Protein AF-J9BEU8-F1 (afdb_monomer)

Mean predicted aligned error: 9.54 Å

pLDDT: mean 83.38, std 17.57, range [28.39, 98.38]

Solvent-accessible surface area (backbone atoms only — not comparable to full-atom values): 22830 Å² total; per-residue (Å²): 110,66,74,56,49,54,56,53,54,53,50,49,50,52,54,50,50,54,50,48,52,52,52,48,52,53,50,49,54,62,52,50,75,42,51,80,80,89,77,76,90,76,90,80,92,76,94,74,84,91,86,82,82,80,75,75,64,52,31,51,30,57,54,41,39,69,32,67,66,60,33,50,56,57,57,68,34,67,64,45,50,53,50,53,50,61,70,68,56,79,68,90,63,95,83,61,92,60,96,76,59,93,83,71,78,49,74,66,55,54,50,54,49,30,48,54,51,35,51,57,50,42,73,68,54,67,76,53,78,77,77,53,76,79,38,50,86,80,55,64,67,56,55,45,49,35,43,48,48,21,52,51,35,47,50,49,42,53,51,52,52,54,53,61,68,70,48,56,68,71,54,54,55,47,36,60,67,40,71,42,80,46,79,45,67,49,100,85,70,51,74,47,76,45,80,40,35,46,47,60,50,50,52,50,55,42,48,54,42,43,54,50,20,52,36,34,51,43,21,55,37,40,39,58,52,49,49,46,50,57,33,53,56,64,68,33,55,87,67,82,84,69,66,98,85,68,76,59,64,43,60,54,49,40,49,52,50,54,50,52,51,48,58,51,45,62,75,62,46,58,70,68,54,50,47,60,51,56,54,45,50,42,44,34,49,19,51,48,57,55,62,34,38,63,71,30,69,64,61,53,73,69,50,46,53,49,51,43,50,51,41,50,54,52,33,55,49,50,23,66,73,73,73,48,85,42,61,44,26,51,54,38,35,52,58,56,58,53,60,80,43,54,65,68,55,46,54,51,48,37,67,75,73,48,82,90,66,54,74,67,56,49,50,29,50,46,53,32,38,34,51,42,33,91,64,58,50,75,43,86,65,48,65,60,52,52,53,54,49,49,53,53,47,58,56,56,75,74,107

Secondary structure (DSSP, 8-state):
-HHHHHHHHHHHHHHHHHHHHHHHHHHHHHHHTTS----------------S-------HHHHHHH-HHHHHHHHTSHHHHHHHHHHHS-S--TT---S--TT---HHHHHHHHHHHHHHHHHHHTTSS---GGGS---HHHHHHHHHHHHHHHHHHHHHHHHHHTS-HHHHHHHHH-EEEEEEE-TTS-EEEEEEEHHHHHHHHHHHHHHHHHHHHHHHHHHHHHHHHHHHGGGGS--PPPPTTPPPHHHHHHHHHHHHHHHHHHHHS-HHHHHHHHTTHHHHHHHHHHHHGGG-----HHHHHHHHHHHHHHHHHHHHHHSS--HHHHHHHHHHHHTTS-HHHHHHHHHHH---S-HHHHHHHHHHHHHH-TTGGGSTTHHHHHHHHHHHHHHHHT-

Sequence (399 aa):
MDKYTERLSALWLLVIDEFSNSANNVYEKVVTFWKPTSEGKDSVVSNMSYEDGFKEKRKISAAWAVDEDISRLLKSLPNWFMVSCYEAASTPSVNTPSAFSPSGESESDVCYRNERESEILIGNLGTAKQLVRDELITDIEVIRSLACIHESLKWFCRRMRSLIEKLQESSRKAMRKCVVQLQRVDENGIVHQSEEHIAAALDSRLADLDAKADTCLLIIHLELRVHCFFHLLPLARVRPSLPHDELDNEVIDFGRDMAHFHQVLNTNLPPHKMKYLFDGLGHLSASIFIHSSQHMQKLNENGKKRVCRNIFAVQQRLSQLTGHRESELERARIFFELLNHDPDQLLALILERGAIFSHLEYTYLLSLALRSHPILSAQPGALEQRISQLKTILAQLKK

Foldseek 3Di:
DLVVLLVVLVVVLVVLVVVLVVLVVLVVVLQCVLFPPPDDDDDDDDDDDDDDDDPRLGAPLLVQLPPPVSVVQLCPFPLVVLLVVVLVPDDPPVPDPDVDPVPPQDPVSLLVRLVSNLCSCCVPQVPDDADDPSNAPQDVVSLLSLLQSLVVLSVVLVVVVVVLVPDDPVSVVSQQVRWDWDFDQDPVRDTDTDIDRSVVSSVVSSVVSNSSSSSSLSSLLVNLLVLLCNLQLCLLEDDDDDPLDDADVSLVVNLVSVVSSLVSNVVRDDPSSLCSRLRSSLVSNLVSLLSSLLVRQAADPSNLSRSLNSLVSNQVSSCVSNVHGSVSSVVSNVLSVLLVDALVVSLVCCLVVHDPDDLVSVLSSSSRSQSHDPPSVPDPCSSVVSSVSSVVSNVVRVD

Organism: Wuchereria bancrofti (NCBI:txid6293)

Radius of gyration: 26.75 Å; Cα contacts (8 Å, |Δi|>4): 380; chains: 1; bounding box: 60×67×78 Å

Nearest PDB structures (foldseek):
  8ay2-assembly1_A  TM=8.375E-01  e=2.355E-18  Rattus norvegicus
  8ay2-assembly2_B  TM=9.183E-01  e=3.879E-17  Rattus norvegicus
  5yfp-assembly1_E  TM=4.907E-01  e=4.954E-02  Saccharomyces cerevisiae S288C
  3wyg-assembly1_C  TM=1.216E-01  e=8.894E-01  Saccharomyces cerevisiae S288C

Structure (mmCIF, N/CA/C/O backbone):
data_AF-J9BEU8-F1
#
_entry.id   AF-J9BEU8-F1
#
loop_
_atom_site.group_PDB
_atom_site.id
_atom_site.type_symbol
_atom_site.label_atom_id
_atom_site.label_alt_id
_atom_site.label_comp_id
_atom_site.label_asym_id
_atom_site.label_entity_id
_atom_site.label_seq_id
_atom_site.pdbx_PDB_ins_code
_atom_site.Cartn_x
_atom_site.Cartn_y
_atom_site.Cartn_z
_atom_site.occupancy
_atom_site.B_iso_or_equiv
_atom_site.auth_seq_id
_atom_site.auth_comp_id
_atom_site.auth_asym_id
_atom_site.auth_atom_id
_atom_site.pdbx_PDB_model_num
ATOM 1 N N . MET A 1 1 ? -25.250 4.260 48.234 1.00 50.03 1 MET A N 1
ATOM 2 C CA . MET A 1 1 ? -24.883 4.550 46.832 1.00 50.03 1 MET A CA 1
ATOM 3 C C . MET A 1 1 ? -24.032 3.440 46.232 1.00 50.03 1 MET A C 1
ATOM 5 O O . MET A 1 1 ? -24.343 3.027 45.128 1.00 50.03 1 MET A O 1
ATOM 9 N N . ASP A 1 2 ? -23.068 2.879 46.964 1.00 57.06 2 ASP A N 1
ATOM 10 C CA . ASP A 1 2 ? -22.127 1.870 46.437 1.00 57.06 2 ASP A CA 1
ATOM 11 C C . ASP A 1 2 ? -22.784 0.633 45.796 1.00 57.06 2 ASP A C 1
ATOM 13 O O . ASP A 1 2 ? -22.464 0.314 44.658 1.00 57.06 2 ASP A O 1
ATOM 17 N N . LYS A 1 3 ? -23.810 0.029 46.418 1.00 60.28 3 LYS A N 1
ATOM 18 C CA . LYS A 1 3 ? -24.558 -1.105 45.820 1.00 60.28 3 LYS A CA 1
ATOM 19 C C . LYS A 1 3 ? -25.269 -0.776 44.496 1.00 60.28 3 LYS A C 1
ATOM 21 O O . LYS A 1 3 ? -25.484 -1.663 43.674 1.00 60.28 3 LYS A O 1
ATOM 26 N N . TYR A 1 4 ? -25.676 0.481 44.295 1.00 64.19 4 TYR A N 1
ATOM 27 C CA . TYR A 1 4 ? -26.275 0.923 43.028 1.00 64.19 4 TYR A CA 1
ATOM 28 C C . TYR A 1 4 ? -25.199 1.133 41.967 1.00 64.19 4 TYR A C 1
ATOM 30 O O . TYR A 1 4 ? -25.407 0.748 40.822 1.00 64.19 4 TYR A O 1
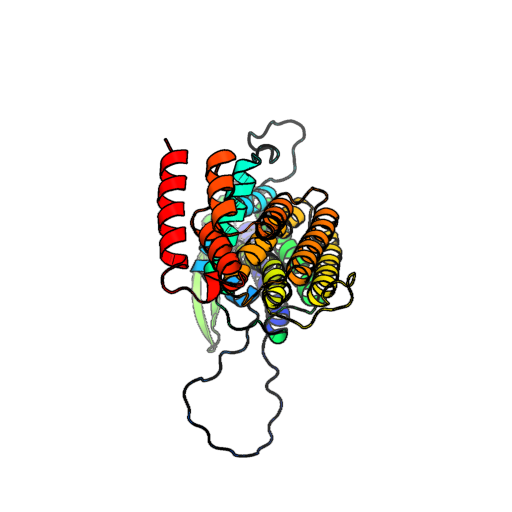ATOM 38 N N . THR A 1 5 ? -24.045 1.677 42.358 1.00 64.38 5 THR A N 1
ATOM 39 C CA . THR A 1 5 ? -22.873 1.807 41.488 1.00 64.38 5 THR A CA 1
ATOM 40 C C . THR A 1 5 ? -22.400 0.440 40.996 1.00 64.38 5 THR A C 1
ATOM 42 O O . THR A 1 5 ? -22.193 0.288 39.801 1.00 64.38 5 THR A O 1
ATOM 45 N N . GLU A 1 6 ? -22.312 -0.564 41.875 1.00 64.62 6 GLU A N 1
ATOM 46 C CA . GLU A 1 6 ? -21.905 -1.937 41.529 1.00 64.62 6 GLU A CA 1
ATOM 47 C C . GLU A 1 6 ? -22.862 -2.587 40.518 1.00 64.62 6 GLU A C 1
ATOM 49 O O . GLU A 1 6 ? -22.432 -3.061 39.464 1.00 64.62 6 GLU A O 1
ATOM 54 N N . ARG A 1 7 ? -24.178 -2.535 40.780 1.00 68.81 7 ARG A N 1
ATOM 55 C CA . ARG A 1 7 ? -25.198 -3.039 39.843 1.00 68.81 7 ARG A CA 1
ATOM 56 C C . ARG A 1 7 ? -25.174 -2.303 38.508 1.00 68.81 7 ARG A C 1
ATOM 58 O O . ARG A 1 7 ? -25.251 -2.943 37.465 1.00 68.81 7 ARG A O 1
ATOM 65 N N . LEU A 1 8 ? -25.062 -0.976 38.528 1.00 71.19 8 LEU A N 1
ATOM 66 C CA . LEU A 1 8 ? -25.027 -0.173 37.308 1.00 71.19 8 LEU A CA 1
ATOM 67 C C . LEU A 1 8 ? -23.762 -0.460 36.489 1.00 71.19 8 LEU A C 1
ATOM 69 O O . LEU A 1 8 ? -23.839 -0.565 35.270 1.00 71.19 8 LEU A O 1
ATOM 73 N N . SER A 1 9 ? -22.619 -0.650 37.149 1.00 69.31 9 SER A N 1
ATOM 74 C CA . SER A 1 9 ? -21.362 -0.984 36.480 1.00 69.31 9 SER A CA 1
ATOM 75 C C . SER A 1 9 ? -21.359 -2.386 35.864 1.00 69.31 9 SER A C 1
ATOM 77 O O . SER A 1 9 ? -20.776 -2.581 34.802 1.00 69.31 9 SER A O 1
ATOM 79 N N . ALA A 1 10 ? -22.076 -3.343 36.462 1.00 71.56 10 ALA A N 1
ATOM 80 C CA . ALA A 1 10 ? -22.266 -4.670 35.877 1.00 71.56 10 ALA A CA 1
ATOM 81 C C . ALA A 1 10 ? -23.154 -4.625 34.617 1.00 71.56 10 ALA A C 1
ATOM 83 O O . ALA A 1 10 ? -22.893 -5.337 33.651 1.00 71.56 10 ALA A O 1
ATOM 84 N N . LEU A 1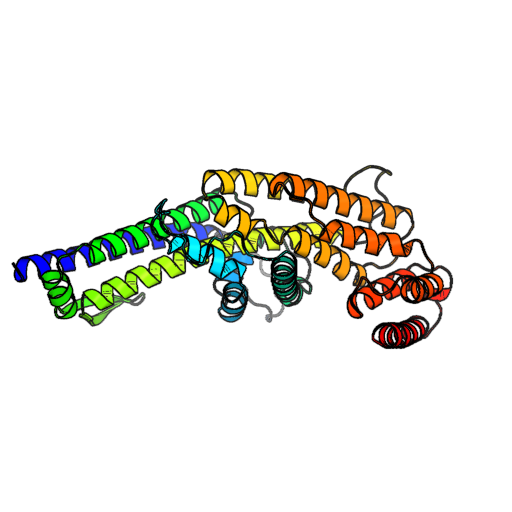 11 ? -24.156 -3.735 34.576 1.00 78.94 11 LEU A N 1
ATOM 85 C CA . LEU A 1 11 ? -24.963 -3.507 33.369 1.00 78.94 11 LEU A CA 1
ATOM 86 C C . LEU A 1 11 ? -24.129 -2.942 32.208 1.00 78.94 11 LEU A C 1
ATOM 88 O O . LEU A 1 11 ? -24.440 -3.214 31.053 1.00 78.94 11 LEU A O 1
ATOM 92 N N . TRP A 1 12 ? -23.067 -2.177 32.483 1.00 79.69 12 TRP A N 1
ATOM 93 C CA . TRP A 1 12 ? -22.196 -1.644 31.428 1.00 79.69 12 TRP A CA 1
ATOM 94 C C . TRP A 1 12 ? -21.398 -2.746 30.738 1.00 79.69 12 TRP A C 1
ATOM 96 O O . TRP A 1 12 ? -21.230 -2.685 29.524 1.00 79.69 12 TRP A O 1
ATOM 106 N N . LEU A 1 13 ? -20.963 -3.765 31.485 1.00 80.50 13 LEU A N 1
ATOM 107 C CA . LEU A 1 13 ? -20.325 -4.944 30.899 1.00 80.50 13 LEU A CA 1
ATOM 108 C C . LEU A 1 13 ? -21.284 -5.681 29.965 1.00 80.50 13 LEU A C 1
ATOM 110 O O . LEU A 1 13 ? -20.904 -5.960 28.837 1.00 80.50 13 LEU A O 1
ATOM 114 N N . LEU A 1 14 ? -22.542 -5.882 30.374 1.00 82.56 14 LEU A N 1
ATOM 115 C CA . LEU A 1 14 ? -23.555 -6.495 29.508 1.00 82.56 14 LEU A CA 1
ATOM 116 C C . LEU A 1 14 ? -23.770 -5.698 28.218 1.00 82.56 14 LEU A C 1
ATOM 118 O O . LEU A 1 14 ? -23.825 -6.280 27.143 1.00 82.56 14 LEU A O 1
ATOM 122 N N . VAL A 1 15 ? -23.852 -4.366 28.303 1.00 85.44 15 VAL A N 1
ATOM 123 C CA . VAL A 1 15 ? -24.005 -3.514 27.111 1.00 85.44 15 VAL A CA 1
ATOM 124 C C . VAL A 1 15 ? -22.797 -3.630 26.179 1.00 85.44 15 VAL A C 1
ATOM 126 O O . VAL A 1 15 ? -22.978 -3.706 24.965 1.00 85.44 15 VAL A O 1
ATOM 129 N N . ILE A 1 16 ? -21.574 -3.640 26.719 1.00 86.25 16 ILE A N 1
ATOM 130 C CA . ILE A 1 16 ? -20.359 -3.784 25.906 1.00 86.25 16 ILE A CA 1
ATOM 131 C C . ILE A 1 16 ? -20.271 -5.181 25.296 1.00 86.25 16 ILE A C 1
ATOM 133 O O . ILE A 1 16 ? -19.918 -5.288 24.127 1.00 86.25 16 ILE A O 1
ATOM 137 N N . ASP A 1 17 ? -20.603 -6.230 26.044 1.00 85.62 17 ASP A N 1
ATOM 138 C CA . ASP A 1 17 ? -20.567 -7.605 25.547 1.00 85.62 17 ASP A CA 1
ATOM 139 C C . ASP A 1 17 ? -21.627 -7.820 24.453 1.00 85.62 17 ASP A C 1
ATOM 141 O O . ASP A 1 17 ? -21.305 -8.356 23.396 1.00 85.62 17 ASP A O 1
ATOM 145 N N . GLU A 1 18 ? -22.854 -7.318 24.628 1.00 87.12 18 GLU A N 1
ATOM 146 C CA . GLU A 1 18 ? -23.899 -7.339 23.591 1.00 87.12 18 GLU A CA 1
ATOM 147 C C . GLU A 1 18 ? -23.477 -6.563 22.335 1.00 87.12 18 GLU A C 1
ATOM 149 O O . GLU A 1 18 ? -23.597 -7.056 21.210 1.00 87.12 18 GLU A O 1
ATOM 154 N N . PHE A 1 19 ? -22.924 -5.358 22.510 1.00 89.25 19 PHE A N 1
ATOM 155 C CA . PHE A 1 19 ? -22.408 -4.572 21.392 1.00 89.25 19 PHE A CA 1
ATOM 156 C C . PHE A 1 19 ? -21.245 -5.284 20.690 1.00 89.25 19 PHE A C 1
ATOM 158 O O . PHE A 1 19 ? -21.218 -5.343 19.463 1.00 89.25 19 PHE A O 1
ATOM 165 N N . SER A 1 20 ? -20.318 -5.865 21.452 1.00 86.75 20 SER A N 1
ATOM 166 C CA . SER A 1 20 ? -19.178 -6.624 20.937 1.00 86.75 20 SER A CA 1
ATOM 167 C C . SER A 1 20 ? -19.632 -7.851 20.157 1.00 86.75 20 SER A C 1
ATOM 169 O O . SER A 1 20 ? -19.170 -8.070 19.041 1.00 86.75 20 SER A O 1
ATOM 171 N N . ASN A 1 21 ? -20.599 -8.609 20.675 1.00 86.88 21 ASN A N 1
ATOM 172 C CA . ASN A 1 21 ? -21.174 -9.765 19.991 1.00 86.88 21 ASN A CA 1
ATOM 173 C C . ASN A 1 21 ? -21.856 -9.364 18.680 1.00 86.88 21 ASN A C 1
ATOM 175 O O . ASN A 1 21 ? -21.641 -10.005 17.651 1.00 86.88 21 ASN A O 1
ATOM 179 N N . SER A 1 22 ? -22.629 -8.275 18.691 1.00 87.75 22 SER A N 1
ATOM 180 C CA . SER A 1 22 ? -23.259 -7.733 17.486 1.00 87.75 22 SER A CA 1
ATOM 181 C C . SER A 1 22 ? -22.217 -7.278 16.457 1.00 87.75 22 SER A C 1
ATOM 183 O O . SER A 1 22 ? -22.270 -7.686 15.296 1.00 87.75 22 SER A O 1
ATOM 185 N N . ALA A 1 23 ? -21.213 -6.509 16.885 1.00 86.19 23 ALA A N 1
ATOM 186 C CA . ALA A 1 23 ? -20.137 -6.037 16.022 1.00 86.19 23 ALA A CA 1
ATOM 187 C C . ALA A 1 23 ? -19.307 -7.192 15.446 1.00 86.19 23 ALA A C 1
ATOM 189 O O . ALA A 1 23 ? -19.007 -7.186 14.255 1.00 86.19 23 ALA A O 1
ATOM 190 N N . ASN A 1 24 ? -18.994 -8.207 16.255 1.00 85.94 24 ASN A N 1
ATOM 191 C CA . ASN A 1 24 ? -18.307 -9.416 15.806 1.00 85.94 24 ASN A CA 1
ATOM 192 C C . ASN A 1 24 ? -19.156 -10.195 14.802 1.00 85.94 24 ASN A C 1
ATOM 194 O O . ASN A 1 24 ? -18.626 -10.634 13.795 1.00 85.94 24 ASN A O 1
ATOM 198 N N . ASN A 1 25 ? -20.468 -10.321 15.008 1.00 85.06 25 ASN A N 1
ATOM 199 C CA . ASN A 1 25 ? -21.351 -10.985 14.048 1.00 85.06 25 ASN A CA 1
ATOM 200 C C . ASN A 1 25 ? -21.362 -10.259 12.693 1.00 85.06 25 ASN A C 1
ATOM 202 O O . ASN A 1 25 ? -21.289 -10.897 11.645 1.00 85.06 25 ASN A O 1
ATOM 206 N N . VAL A 1 26 ? -21.417 -8.923 12.704 1.00 84.69 26 VAL A N 1
ATOM 207 C CA . VAL A 1 26 ? -21.337 -8.119 11.476 1.00 84.69 26 VAL A CA 1
ATOM 208 C C . VAL A 1 26 ? -19.958 -8.250 10.830 1.00 84.69 26 VAL A C 1
ATOM 210 O O . VAL A 1 26 ? -19.883 -8.487 9.629 1.00 84.69 26 VAL A O 1
ATOM 213 N N . TYR A 1 27 ? -18.877 -8.157 11.607 1.00 85.31 27 TYR A N 1
ATOM 214 C CA . TYR A 1 27 ? -17.511 -8.343 11.118 1.00 85.31 27 TYR A CA 1
ATOM 215 C C . TYR A 1 27 ? -17.326 -9.729 10.489 1.00 85.31 27 TYR A C 1
ATOM 217 O O . TYR A 1 27 ? -16.906 -9.826 9.344 1.00 85.31 27 TYR A O 1
ATOM 225 N N . GLU A 1 28 ? -17.740 -10.795 11.172 1.00 84.56 28 GLU A N 1
ATOM 226 C CA . GLU A 1 28 ? -17.694 -12.160 10.647 1.00 84.56 28 GLU A CA 1
ATOM 227 C C . GLU A 1 28 ? -18.570 -12.321 9.406 1.00 84.56 28 GLU A C 1
ATOM 229 O O . GLU A 1 28 ? -18.172 -13.011 8.480 1.00 84.56 28 GLU A O 1
ATOM 234 N N . LYS A 1 29 ? -19.726 -11.659 9.298 1.00 81.81 29 LYS A N 1
ATOM 235 C CA . LYS A 1 29 ? -20.504 -11.647 8.045 1.00 81.81 29 LYS A CA 1
ATOM 236 C C . LYS A 1 29 ? -19.724 -11.009 6.900 1.00 81.81 29 LYS A C 1
ATOM 238 O O . LYS A 1 29 ? -19.656 -11.580 5.820 1.00 81.81 29 LYS A O 1
ATOM 243 N N . VAL A 1 30 ? -19.094 -9.864 7.149 1.00 79.81 30 VAL A N 1
ATOM 244 C CA . VAL A 1 30 ? -18.255 -9.160 6.167 1.00 79.81 30 VAL A CA 1
ATOM 245 C C . VAL A 1 30 ? -17.051 -10.018 5.752 1.00 79.81 30 VAL A C 1
ATOM 247 O O . VAL A 1 30 ? -16.713 -10.066 4.573 1.00 79.81 30 VAL A O 1
ATOM 250 N N . VAL A 1 31 ? -16.453 -10.748 6.695 1.00 75.06 31 VAL A N 1
ATOM 251 C CA . VAL A 1 31 ? -15.299 -11.634 6.472 1.00 75.06 31 VAL A CA 1
ATOM 252 C C . VAL A 1 31 ? -15.707 -12.981 5.861 1.00 75.06 31 VAL A C 1
ATOM 254 O O . VAL A 1 31 ? -14.960 -13.558 5.081 1.00 75.06 31 VAL A O 1
ATOM 257 N N . THR A 1 32 ? -16.891 -13.513 6.160 1.00 67.75 32 THR A N 1
ATOM 258 C CA . THR A 1 32 ? -17.382 -14.791 5.607 1.00 67.75 32 THR A CA 1
ATOM 259 C C . THR A 1 32 ? -17.749 -14.682 4.134 1.00 67.75 32 THR A C 1
ATOM 261 O O . THR A 1 32 ? -17.625 -15.685 3.435 1.00 67.75 32 THR A O 1
ATOM 264 N N . PHE A 1 33 ? -18.042 -13.481 3.613 1.00 60.78 33 PHE A N 1
ATOM 265 C CA . PHE A 1 33 ? -18.027 -13.220 2.163 1.00 60.78 33 PHE A CA 1
ATOM 266 C C . PHE A 1 33 ? -16.679 -13.562 1.503 1.00 60.78 33 PHE A C 1
ATOM 268 O O . PHE A 1 33 ? -16.599 -13.691 0.283 1.00 60.78 33 PHE A O 1
ATOM 275 N N . TRP A 1 34 ? -15.605 -13.704 2.284 1.00 64.62 34 TRP A N 1
ATOM 276 C CA . TRP A 1 34 ? -14.276 -14.078 1.806 1.00 64.62 34 TRP A CA 1
ATOM 277 C C . TRP A 1 34 ? -13.991 -15.577 1.910 1.00 64.62 34 TRP A C 1
ATOM 279 O O . TRP A 1 34 ? -12.950 -16.023 1.428 1.00 64.62 34 TRP A O 1
ATOM 289 N N . LYS A 1 35 ? -14.890 -16.365 2.514 1.00 55.38 35 LYS A N 1
ATOM 290 C CA . LYS A 1 35 ? -14.808 -17.827 2.474 1.00 55.38 35 LYS A CA 1
ATOM 291 C C . LYS A 1 35 ? -15.432 -18.320 1.165 1.00 55.38 35 LYS A C 1
ATOM 293 O O . LYS A 1 35 ? -16.523 -17.872 0.813 1.00 55.38 35 LYS A O 1
ATOM 298 N N . PRO A 1 36 ? -14.785 -19.242 0.431 1.00 48.28 36 PRO A N 1
ATOM 299 C CA . PRO A 1 36 ? -15.414 -19.850 -0.732 1.00 48.28 36 PRO A CA 1
ATOM 300 C C . PRO A 1 36 ? -16.704 -20.551 -0.300 1.00 48.28 36 PRO A C 1
ATOM 302 O O . PRO A 1 36 ? -16.699 -21.313 0.668 1.00 48.28 36 PRO A O 1
ATOM 305 N N . THR A 1 37 ? -17.800 -20.324 -1.021 1.00 39.62 37 THR A N 1
ATOM 306 C CA . THR A 1 37 ? -19.038 -21.089 -0.860 1.00 39.62 37 THR A CA 1
ATOM 307 C C . THR A 1 37 ? -18.740 -22.533 -1.260 1.00 39.62 37 THR A C 1
ATOM 309 O O . THR A 1 37 ? -18.684 -22.860 -2.443 1.00 39.62 37 THR A O 1
ATOM 312 N N . SER A 1 38 ? -18.479 -23.417 -0.297 1.00 43.16 38 SER A N 1
ATOM 313 C CA . SER A 1 38 ? -18.402 -24.852 -0.574 1.00 43.16 38 SER A CA 1
ATOM 314 C C . SER A 1 38 ? -19.820 -25.415 -0.691 1.00 43.16 38 SER A C 1
ATOM 316 O O . SER A 1 38 ? -20.276 -26.158 0.174 1.00 43.16 38 SER A O 1
ATOM 318 N N . GLU A 1 39 ? -20.533 -25.055 -1.753 1.00 41.22 39 GLU A N 1
ATOM 319 C CA . GLU A 1 39 ? -21.760 -25.741 -2.150 1.00 41.22 39 GLU A CA 1
ATOM 320 C C . GLU A 1 39 ? -21.646 -26.169 -3.609 1.00 41.22 39 GLU A C 1
ATOM 322 O O . GLU A 1 39 ? -21.678 -25.367 -4.537 1.00 41.22 39 GLU A O 1
ATOM 327 N N . GLY A 1 40 ? -21.444 -27.474 -3.779 1.00 33.66 40 GLY A N 1
ATOM 328 C CA . GLY A 1 40 ? -21.285 -28.131 -5.067 1.00 33.66 40 GLY A CA 1
ATOM 329 C C . GLY A 1 40 ? -20.719 -29.537 -4.905 1.00 33.66 40 GLY A C 1
ATOM 330 O O . GLY A 1 40 ? -19.659 -29.847 -5.439 1.00 33.66 40 GLY A O 1
ATOM 331 N N . LYS A 1 41 ? -21.401 -30.395 -4.135 1.00 39.88 41 LYS A N 1
ATOM 332 C CA . LYS A 1 41 ? -21.287 -31.841 -4.357 1.00 39.88 41 LYS A CA 1
ATOM 333 C C . LYS A 1 41 ? -21.902 -32.113 -5.729 1.00 39.88 41 LYS A C 1
ATOM 335 O O . LYS A 1 41 ? -23.099 -31.924 -5.878 1.00 39.88 41 LYS A O 1
ATOM 340 N N . ASP A 1 42 ? -21.084 -32.498 -6.702 1.00 34.25 42 ASP A N 1
ATOM 341 C CA . ASP A 1 42 ? -21.273 -33.773 -7.391 1.00 34.25 42 ASP A CA 1
ATOM 342 C C . ASP A 1 42 ? -20.019 -34.185 -8.175 1.00 34.25 42 ASP A C 1
ATOM 344 O O . ASP A 1 42 ? -19.266 -33.392 -8.733 1.00 34.25 42 ASP A O 1
ATOM 348 N N . SER A 1 43 ? -19.791 -35.488 -8.107 1.00 36.06 43 SER A N 1
ATOM 349 C CA . SER A 1 43 ? -18.673 -36.305 -8.562 1.00 36.06 43 SER A CA 1
ATOM 350 C C . SER A 1 43 ? -18.262 -36.147 -10.029 1.00 36.06 43 SER A C 1
ATOM 352 O O . SER A 1 43 ? -19.115 -36.318 -10.890 1.00 36.06 43 SER A O 1
ATOM 354 N N . VAL A 1 44 ? -16.950 -36.081 -10.305 1.00 31.06 44 VAL A N 1
ATOM 355 C CA . VAL A 1 44 ? -16.250 -37.038 -11.194 1.00 31.06 44 VAL A CA 1
ATOM 356 C C . VAL A 1 44 ? -14.803 -37.207 -10.711 1.00 31.06 44 VAL A C 1
ATOM 358 O O . VAL A 1 44 ? -14.088 -36.249 -10.435 1.00 31.06 44 VAL A O 1
ATOM 361 N N . VAL A 1 45 ? -14.405 -38.469 -10.595 1.00 39.91 45 VAL A N 1
ATOM 362 C CA . VAL A 1 45 ? -13.095 -38.972 -10.183 1.00 39.91 45 VAL A CA 1
ATOM 363 C C . VAL A 1 45 ? -12.016 -38.618 -11.210 1.00 39.91 45 VAL A C 1
ATOM 365 O O . VAL A 1 45 ? -12.115 -39.025 -12.364 1.00 39.91 45 VAL A O 1
ATOM 368 N N . SER A 1 46 ? -10.926 -37.984 -10.776 1.00 28.78 46 SER A N 1
ATOM 369 C CA . SER A 1 46 ? -9.620 -38.153 -11.423 1.00 28.78 46 SER A CA 1
ATOM 370 C C . SER A 1 46 ? -8.484 -37.945 -10.423 1.00 28.78 46 SER A C 1
ATOM 372 O O . SER A 1 46 ? -8.261 -36.843 -9.926 1.00 28.78 46 SER A O 1
ATOM 374 N N . ASN A 1 47 ? -7.783 -39.042 -10.147 1.00 33.38 47 ASN A N 1
ATOM 375 C CA . ASN A 1 47 ? -6.560 -39.122 -9.362 1.00 33.38 47 ASN A CA 1
ATOM 376 C C . ASN A 1 47 ? -5.478 -38.178 -9.912 1.00 33.38 47 ASN A C 1
ATOM 378 O O . ASN A 1 47 ? -4.986 -38.404 -11.015 1.00 33.38 47 ASN A O 1
ATOM 382 N N . MET A 1 48 ? -5.030 -37.209 -9.114 1.00 28.39 48 MET A N 1
ATOM 383 C CA . MET A 1 48 ? -3.668 -36.678 -9.186 1.00 28.39 48 MET A CA 1
ATOM 384 C C . MET A 1 48 ? -3.159 -36.397 -7.771 1.00 28.39 48 MET A C 1
ATOM 386 O O . MET A 1 48 ? -3.881 -35.908 -6.908 1.00 28.39 48 MET A O 1
ATOM 390 N N . SER A 1 49 ? -1.915 -36.809 -7.569 1.00 28.72 49 SER A N 1
ATOM 391 C CA . SER A 1 49 ? -1.098 -36.803 -6.358 1.00 28.72 49 SER A CA 1
ATOM 392 C C . SER A 1 49 ? -1.289 -35.599 -5.433 1.00 28.72 49 SER A C 1
ATOM 394 O O . SER A 1 49 ? -1.121 -34.448 -5.830 1.00 28.72 49 SER A O 1
ATOM 396 N N . TYR A 1 50 ? -1.563 -35.931 -4.174 1.00 37.69 50 TYR A N 1
ATOM 397 C CA . TYR A 1 50 ? -1.559 -35.073 -3.000 1.00 37.69 50 TYR A CA 1
ATOM 398 C C . TYR A 1 50 ? -0.162 -34.498 -2.740 1.00 37.69 50 TYR A C 1
ATOM 400 O O . TYR A 1 50 ? 0.751 -35.277 -2.497 1.00 37.69 50 TYR A O 1
ATOM 408 N N . GLU A 1 51 ? -0.032 -33.168 -2.784 1.00 32.19 51 GLU A N 1
ATOM 409 C CA . GLU A 1 51 ? 0.826 -32.322 -1.925 1.00 32.19 51 GLU A CA 1
ATOM 410 C C . GLU A 1 51 ? 0.730 -30.840 -2.366 1.00 32.19 51 GLU A C 1
ATOM 412 O O . GLU A 1 51 ? 1.706 -30.235 -2.782 1.00 32.19 51 GLU A O 1
ATOM 417 N N . ASP A 1 52 ? -0.471 -30.245 -2.327 1.00 31.31 52 ASP A N 1
ATOM 418 C CA . ASP A 1 52 ? -0.653 -28.780 -2.189 1.00 31.31 52 ASP A CA 1
ATOM 419 C C . ASP A 1 52 ? -2.111 -28.493 -1.769 1.00 31.31 52 ASP A C 1
ATOM 421 O O . ASP A 1 52 ? -2.971 -28.069 -2.544 1.00 31.31 52 ASP A O 1
ATOM 425 N N . GLY A 1 53 ? -2.460 -28.921 -0.554 1.00 29.89 53 GLY A N 1
ATOM 426 C CA . GLY A 1 53 ? -3.835 -28.936 -0.058 1.00 29.89 53 GLY A CA 1
ATOM 427 C C . GLY A 1 53 ? -4.301 -27.575 0.461 1.00 29.89 53 GLY A C 1
ATOM 428 O O . GLY A 1 53 ? -3.763 -27.071 1.439 1.00 29.89 53 GLY A O 1
ATOM 429 N N . PHE A 1 54 ? -5.359 -27.033 -0.150 1.00 32.19 54 PHE A N 1
ATOM 430 C CA . PHE A 1 54 ? -6.352 -26.150 0.482 1.00 32.19 54 PHE A CA 1
ATOM 431 C C . PHE A 1 54 ? -5.804 -25.001 1.353 1.00 32.19 54 PHE A C 1
ATOM 433 O O . PHE A 1 54 ? -6.125 -24.889 2.537 1.00 32.19 54 PHE A O 1
ATOM 440 N N . LYS A 1 55 ? -5.083 -24.044 0.758 1.00 40.75 55 LYS A N 1
ATOM 441 C CA . LYS A 1 55 ? -5.137 -22.679 1.298 1.00 40.75 55 LYS A CA 1
ATOM 442 C C . LYS A 1 55 ? -6.519 -22.120 0.976 1.00 40.75 55 LYS A C 1
ATOM 444 O O . LYS A 1 55 ? -6.803 -21.765 -0.165 1.00 40.75 55 LYS A O 1
ATOM 449 N N . GLU A 1 56 ? -7.395 -22.118 1.976 1.00 44.72 56 GLU A N 1
ATOM 450 C CA . GLU A 1 56 ? -8.594 -21.281 2.040 1.00 44.72 56 GLU A CA 1
ATOM 451 C C . GLU A 1 56 ? -8.233 -19.918 1.415 1.00 44.72 56 GLU A C 1
ATOM 453 O O . GLU A 1 56 ? -7.342 -19.240 1.930 1.00 44.72 56 GLU A O 1
ATOM 458 N N . LYS A 1 57 ? -8.790 -19.576 0.240 1.00 55.91 57 LYS A N 1
ATOM 459 C CA . LYS A 1 57 ? -8.392 -18.386 -0.541 1.00 55.91 57 LYS A CA 1
ATOM 460 C C . LYS A 1 57 ? -8.862 -17.108 0.163 1.00 55.91 57 LYS A C 1
ATOM 462 O O . LYS A 1 57 ? -9.818 -16.467 -0.261 1.00 55.91 57 LYS A O 1
ATOM 467 N N . ARG A 1 58 ? -8.227 -16.777 1.286 1.00 73.00 58 ARG A N 1
ATOM 468 C CA . ARG A 1 58 ? -8.468 -15.552 2.048 1.00 73.00 58 ARG A CA 1
ATOM 469 C C . ARG A 1 58 ? -8.026 -14.355 1.218 1.00 73.00 58 ARG A C 1
ATOM 471 O O . ARG A 1 58 ? -7.044 -14.431 0.481 1.00 73.00 58 ARG A O 1
ATOM 478 N N . LYS A 1 59 ? -8.735 -13.238 1.373 1.00 89.25 59 LYS A N 1
ATOM 479 C CA . LYS A 1 59 ? -8.322 -11.959 0.788 1.00 89.25 59 LYS A CA 1
ATOM 480 C C . LYS A 1 59 ? -6.966 -11.555 1.355 1.00 89.25 59 LYS A C 1
ATOM 482 O O . LYS A 1 59 ? -6.746 -11.683 2.561 1.00 89.25 59 LYS A O 1
ATOM 487 N N . ILE A 1 60 ? -6.070 -11.075 0.498 1.00 90.75 60 ILE A N 1
ATOM 488 C CA . ILE A 1 60 ? -4.677 -10.784 0.874 1.00 90.75 60 ILE A CA 1
ATOM 489 C C . ILE A 1 60 ? -4.619 -9.715 1.965 1.00 90.75 60 ILE A C 1
ATOM 491 O O . ILE A 1 60 ? -3.968 -9.915 2.987 1.00 90.75 60 ILE A O 1
ATOM 495 N N . SER A 1 61 ? -5.350 -8.616 1.778 1.00 92.88 61 SER A N 1
ATOM 496 C CA . SER A 1 61 ? -5.436 -7.507 2.736 1.00 92.88 61 SER A CA 1
ATOM 497 C C . SER A 1 61 ? -5.889 -7.968 4.122 1.00 92.88 61 SER A C 1
ATOM 499 O O . SER A 1 61 ? -5.274 -7.619 5.127 1.00 92.88 61 SER A O 1
ATOM 501 N N . ALA A 1 62 ? -6.922 -8.811 4.172 1.00 91.50 62 ALA A N 1
ATOM 502 C CA . ALA A 1 62 ? -7.436 -9.403 5.398 1.00 91.50 62 ALA A CA 1
ATOM 503 C C . ALA A 1 62 ? -6.412 -10.311 6.080 1.00 91.50 62 ALA A C 1
ATOM 505 O O . ALA A 1 62 ? -6.185 -10.176 7.279 1.00 91.50 62 ALA A O 1
ATOM 506 N N . ALA A 1 63 ? -5.778 -11.208 5.319 1.00 89.31 63 ALA A N 1
ATOM 507 C CA . ALA A 1 63 ? -4.758 -12.113 5.837 1.00 89.31 63 ALA A CA 1
ATOM 508 C C . ALA A 1 63 ? -3.556 -11.351 6.418 1.00 89.31 63 ALA A C 1
ATOM 510 O O . ALA A 1 63 ? -3.035 -11.728 7.459 1.00 89.31 63 ALA A O 1
ATOM 511 N N . TRP A 1 64 ? -3.151 -10.257 5.779 1.00 90.31 64 TRP A N 1
ATOM 512 C CA . TRP A 1 64 ? -2.014 -9.443 6.208 1.00 90.31 64 TRP A CA 1
ATOM 513 C C . TRP A 1 64 ? -2.327 -8.532 7.390 1.00 90.31 64 TRP A C 1
ATOM 515 O O . TRP A 1 64 ? -1.458 -8.282 8.218 1.00 90.31 64 TRP A O 1
ATOM 525 N N . ALA A 1 65 ? -3.562 -8.042 7.500 1.00 90.88 65 ALA A N 1
ATOM 526 C CA . ALA A 1 65 ? -3.957 -7.221 8.638 1.00 90.88 65 ALA A CA 1
ATOM 527 C C . ALA A 1 65 ? -3.940 -8.008 9.961 1.00 90.88 65 ALA A C 1
ATOM 529 O O . ALA A 1 65 ? -3.672 -7.416 11.012 1.00 90.88 65 ALA A O 1
ATOM 530 N N . VAL A 1 66 ? -4.217 -9.319 9.896 1.00 87.69 66 VAL A N 1
ATOM 531 C CA . VAL A 1 66 ? -4.178 -10.243 11.043 1.00 87.69 66 VAL A CA 1
ATOM 532 C C . VAL A 1 66 ? -2.822 -10.926 11.238 1.00 87.69 66 VAL A C 1
ATOM 534 O O . VAL A 1 66 ? -2.594 -11.497 12.301 1.00 87.69 66 VAL A O 1
ATOM 537 N N . ASP A 1 67 ? -1.934 -10.878 10.243 1.00 89.75 67 ASP A N 1
ATOM 538 C CA . ASP A 1 67 ? -0.562 -11.365 10.374 1.00 89.75 67 ASP A CA 1
ATOM 539 C C . ASP A 1 67 ? 0.194 -10.497 11.387 1.00 89.75 67 ASP A C 1
ATOM 541 O O . ASP A 1 67 ? 0.300 -9.279 11.226 1.00 89.75 67 ASP A O 1
ATOM 545 N N . GLU A 1 68 ? 0.686 -11.113 12.461 1.00 88.94 68 GLU A N 1
ATOM 546 C CA . GLU A 1 68 ? 1.251 -10.372 13.587 1.00 88.94 68 GLU A CA 1
ATOM 547 C C . GLU A 1 68 ? 2.504 -9.583 13.189 1.00 88.94 68 GLU A C 1
ATOM 549 O O . GLU A 1 68 ? 2.683 -8.451 13.639 1.00 88.94 68 GLU A O 1
ATOM 554 N N . ASP A 1 69 ? 3.349 -10.135 12.319 1.00 90.56 69 ASP A N 1
ATOM 555 C CA . ASP A 1 69 ? 4.612 -9.513 11.938 1.00 90.56 69 ASP A CA 1
ATOM 556 C C . ASP A 1 69 ? 4.389 -8.379 10.937 1.00 90.56 69 ASP A C 1
ATOM 558 O O . ASP A 1 69 ? 4.883 -7.266 11.148 1.00 90.56 69 ASP A O 1
ATOM 562 N N . ILE A 1 70 ? 3.587 -8.612 9.893 1.00 89.81 70 ILE A N 1
ATOM 563 C CA . ILE A 1 70 ? 3.251 -7.582 8.900 1.00 89.81 70 ILE A CA 1
ATOM 564 C C . ILE A 1 70 ? 2.471 -6.444 9.566 1.00 89.81 70 ILE A C 1
ATOM 566 O O . ILE A 1 70 ? 2.812 -5.270 9.390 1.00 89.81 70 ILE A O 1
ATOM 570 N N . SER A 1 71 ? 1.461 -6.770 10.378 1.00 91.25 71 SER A N 1
ATOM 571 C CA . SER A 1 71 ? 0.653 -5.778 11.091 1.00 91.25 71 SER A CA 1
ATOM 572 C C . SER A 1 71 ? 1.513 -4.970 12.064 1.00 91.25 71 SER A C 1
ATOM 574 O O . SER A 1 71 ? 1.422 -3.744 12.083 1.00 91.25 71 SER A O 1
ATOM 576 N N . ARG A 1 72 ? 2.424 -5.609 12.816 1.00 92.81 72 ARG A N 1
ATOM 577 C CA . ARG A 1 72 ? 3.352 -4.905 13.718 1.00 92.81 72 ARG A CA 1
ATOM 578 C C . ARG A 1 72 ? 4.282 -3.961 12.957 1.00 92.81 72 ARG A C 1
ATOM 580 O O . ARG A 1 72 ? 4.466 -2.826 13.396 1.00 92.81 72 ARG A O 1
ATOM 587 N N . LEU A 1 73 ? 4.841 -4.392 11.825 1.00 92.88 73 LEU A N 1
ATOM 588 C CA . LEU A 1 73 ? 5.716 -3.556 10.998 1.00 92.88 73 LEU A CA 1
ATOM 589 C C . LEU A 1 73 ? 4.973 -2.328 10.461 1.00 92.88 73 LEU A C 1
ATOM 591 O O . LEU A 1 73 ? 5.447 -1.208 10.641 1.00 92.88 73 LEU A O 1
ATOM 595 N N . LEU A 1 74 ? 3.786 -2.510 9.879 1.00 93.12 74 LEU A N 1
ATOM 596 C CA . LEU A 1 74 ? 2.998 -1.403 9.327 1.00 93.12 74 LEU A CA 1
ATOM 597 C C . LEU A 1 74 ? 2.498 -0.448 10.416 1.00 93.12 74 LEU A C 1
ATOM 599 O O . LEU A 1 74 ? 2.568 0.768 10.247 1.00 93.12 74 LEU A O 1
ATOM 603 N N . LYS A 1 75 ? 2.067 -0.974 11.569 1.00 92.12 75 LYS A N 1
ATOM 604 C CA . LYS A 1 75 ? 1.636 -0.155 12.714 1.00 92.12 75 LYS A CA 1
ATOM 605 C C . LYS A 1 75 ? 2.791 0.560 13.424 1.00 92.12 75 LYS A C 1
ATOM 607 O O . LYS A 1 75 ? 2.548 1.483 14.194 1.00 92.12 75 LYS A O 1
ATOM 612 N N . SER A 1 76 ? 4.039 0.162 13.166 1.00 92.12 76 SER A N 1
ATOM 613 C CA . SER A 1 76 ? 5.233 0.860 13.662 1.00 92.12 76 SER A CA 1
ATOM 614 C C . SER A 1 76 ? 5.624 2.083 12.825 1.00 92.12 76 SER A C 1
ATOM 616 O O . SER A 1 76 ? 6.535 2.822 13.206 1.00 92.12 76 SER A O 1
ATOM 618 N N . LEU A 1 77 ? 4.963 2.314 11.686 1.00 92.81 77 LEU A N 1
ATOM 619 C CA . LEU A 1 77 ? 5.255 3.458 10.830 1.00 92.81 77 LEU A CA 1
ATOM 620 C C . LEU A 1 77 ? 4.640 4.759 11.387 1.00 92.81 77 LEU A C 1
ATOM 622 O O . LEU A 1 77 ? 3.551 4.735 11.966 1.00 92.81 77 LEU A O 1
ATOM 626 N N . PRO A 1 78 ? 5.289 5.924 11.179 1.00 88.94 78 PRO A N 1
ATOM 627 C CA . PRO A 1 78 ? 4.812 7.211 11.698 1.00 88.94 78 PRO A CA 1
ATOM 628 C C . PRO A 1 78 ? 3.374 7.571 11.298 1.00 88.94 78 PRO A C 1
ATOM 630 O O . PRO A 1 78 ? 2.625 8.116 12.107 1.00 88.94 78 PRO A O 1
ATOM 633 N N . ASN A 1 79 ? 2.957 7.234 10.074 1.00 89.12 79 ASN A N 1
ATOM 634 C CA . ASN A 1 79 ? 1.602 7.496 9.580 1.00 89.12 79 ASN A CA 1
ATOM 635 C C . ASN A 1 79 ? 0.513 6.754 10.360 1.00 89.12 79 ASN A C 1
ATOM 637 O O . ASN A 1 79 ? -0.565 7.320 10.547 1.00 89.12 79 ASN A O 1
ATOM 641 N N . TRP A 1 80 ? 0.796 5.547 10.856 1.00 91.94 80 TRP A N 1
ATOM 642 C CA . TRP A 1 80 ? -0.121 4.829 11.738 1.00 91.94 80 TRP A CA 1
ATOM 643 C C . TRP A 1 80 ? -0.322 5.580 13.060 1.00 91.94 80 TRP A C 1
ATOM 645 O O . TRP A 1 80 ? -1.447 5.847 13.479 1.00 91.94 80 TRP A O 1
ATOM 655 N N . PHE A 1 81 ? 0.769 6.013 13.694 1.00 85.25 81 PHE A N 1
ATOM 656 C CA . PHE A 1 81 ? 0.674 6.776 14.938 1.00 85.25 81 PHE A CA 1
ATOM 657 C C . PHE A 1 81 ? -0.052 8.103 14.747 1.00 85.25 81 PHE A C 1
ATOM 659 O O . PHE A 1 81 ? -0.859 8.480 15.593 1.00 85.25 81 PHE A O 1
ATOM 666 N N . MET A 1 82 ? 0.185 8.802 13.633 1.00 84.75 82 MET A N 1
ATOM 667 C CA . MET A 1 82 ? -0.525 10.045 13.336 1.00 84.75 82 MET A CA 1
ATOM 668 C C . MET A 1 82 ? -2.037 9.826 13.280 1.00 84.75 82 MET A C 1
ATOM 670 O O . MET A 1 82 ? -2.769 10.565 13.941 1.00 84.75 82 MET A O 1
ATOM 674 N N . VAL A 1 83 ? -2.513 8.804 12.554 1.00 87.06 83 VAL A N 1
ATOM 675 C CA . VAL A 1 83 ? -3.954 8.527 12.458 1.00 87.06 83 VAL A CA 1
ATOM 676 C C . VAL A 1 83 ? -4.543 8.128 13.817 1.00 87.06 83 VAL A C 1
ATOM 678 O O . VAL A 1 83 ? -5.593 8.650 14.185 1.00 87.06 83 VAL A O 1
ATOM 681 N N . SER A 1 84 ? -3.840 7.326 14.623 1.00 79.00 84 SER A N 1
ATOM 682 C CA . SER A 1 84 ? -4.286 6.962 15.978 1.00 79.00 84 SER A CA 1
ATOM 683 C C . SER A 1 84 ? -4.284 8.146 16.961 1.00 79.00 84 SER A C 1
ATOM 685 O O . SER A 1 84 ? -5.180 8.270 17.796 1.00 79.00 84 SER A O 1
ATOM 687 N N . CYS A 1 85 ? -3.318 9.064 16.867 1.00 72.44 85 CYS A N 1
ATOM 688 C CA . CYS A 1 85 ? -3.245 10.254 17.722 1.00 72.44 85 CYS A CA 1
ATOM 689 C C . CYS A 1 85 ? -4.416 11.217 17.483 1.00 72.44 85 CYS A C 1
ATOM 691 O O . CYS A 1 85 ? -4.945 11.792 18.439 1.00 72.44 85 CYS A O 1
ATOM 693 N N . TYR A 1 86 ? -4.865 11.364 16.230 1.00 72.50 86 TYR A N 1
ATOM 694 C CA . TYR A 1 86 ? -6.079 12.125 15.909 1.00 72.50 86 TYR A CA 1
ATOM 695 C C . TYR A 1 86 ? -7.327 11.555 16.593 1.00 72.50 86 TYR A C 1
ATOM 697 O O . TYR A 1 86 ? -8.231 12.311 16.950 1.00 72.50 86 TYR A O 1
ATOM 705 N N . GLU A 1 87 ? -7.378 10.241 16.804 1.00 68.06 87 GLU A N 1
ATOM 706 C CA . GLU A 1 87 ? -8.493 9.594 17.497 1.00 68.06 87 GLU A CA 1
ATOM 707 C C . GLU A 1 87 ? -8.450 9.813 19.015 1.00 68.06 87 GLU A C 1
ATOM 709 O O . GLU A 1 87 ? -9.503 9.951 19.644 1.00 68.06 87 GLU A O 1
ATOM 714 N N . ALA A 1 88 ? -7.248 9.884 19.597 1.00 59.88 88 ALA A N 1
ATOM 715 C CA . ALA A 1 88 ? -7.038 10.128 21.025 1.00 59.88 88 ALA A CA 1
ATOM 716 C C . ALA A 1 88 ? -7.294 11.592 21.433 1.00 59.88 88 ALA A C 1
ATOM 718 O O . ALA A 1 88 ? -7.697 11.868 22.568 1.00 59.88 88 ALA A O 1
ATOM 719 N N . ALA A 1 89 ? -7.096 12.545 20.517 1.00 56.41 89 ALA A N 1
ATOM 720 C CA . ALA A 1 89 ? -7.354 13.958 20.763 1.00 56.41 89 ALA A CA 1
ATOM 721 C C . ALA A 1 89 ? -8.868 14.231 20.885 1.00 56.41 89 ALA A C 1
ATOM 723 O O . ALA A 1 89 ? -9.609 14.366 19.909 1.00 56.41 89 ALA A O 1
ATOM 724 N N . SER A 1 90 ? -9.349 14.332 22.123 1.00 41.88 90 SER A N 1
ATOM 725 C CA . SER A 1 90 ? -10.727 14.714 22.433 1.00 41.88 90 SER A CA 1
ATOM 726 C C . SER A 1 90 ? -10.979 16.175 22.060 1.00 41.88 90 SER A C 1
ATOM 728 O O . SER A 1 90 ? -10.700 17.038 22.878 1.00 41.88 90 SER A O 1
ATOM 730 N N . THR A 1 91 ? -11.564 16.444 20.883 1.00 40.38 91 THR A N 1
ATOM 731 C CA . THR A 1 91 ? -11.994 17.776 20.380 1.00 40.38 91 THR A CA 1
ATOM 732 C C . THR A 1 91 ? -10.901 18.862 20.379 1.00 40.38 91 THR A C 1
ATOM 734 O O . THR A 1 91 ? -10.333 19.170 21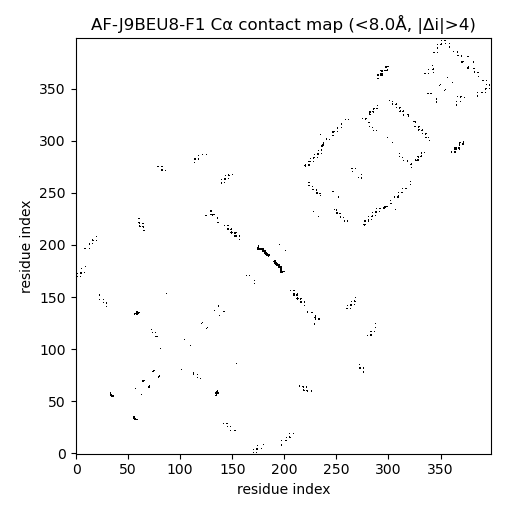.421 1.00 40.38 91 THR A O 1
ATOM 737 N N . PRO A 1 92 ? -10.629 19.549 19.255 1.00 36.59 92 PRO A N 1
ATOM 738 C CA . PRO A 1 92 ? -9.722 20.690 19.293 1.00 36.59 92 PRO A CA 1
ATOM 739 C C . PRO A 1 92 ? -10.345 21.806 20.149 1.00 36.59 92 PRO A C 1
ATOM 741 O O . PRO A 1 92 ? -11.269 22.502 19.734 1.00 36.59 92 PRO A O 1
ATOM 744 N N . SER A 1 93 ? -9.852 21.950 21.380 1.00 35.69 93 SER A N 1
ATOM 745 C CA . SER A 1 93 ? -9.986 23.166 22.179 1.00 35.69 93 SER A CA 1
ATOM 746 C C . SER A 1 93 ? -9.282 24.288 21.417 1.00 35.69 93 SER A C 1
ATOM 748 O O . SER A 1 93 ? -8.089 24.198 21.141 1.00 35.69 93 SER A O 1
ATOM 750 N N . VAL A 1 94 ? -10.020 25.344 21.072 1.00 41.38 94 VAL A N 1
ATOM 751 C CA . VAL A 1 94 ? -9.546 26.472 20.247 1.00 41.38 94 VAL A CA 1
ATOM 752 C C . VAL A 1 94 ? -8.414 27.276 20.920 1.00 41.38 94 VAL A C 1
ATOM 754 O O . VAL A 1 94 ? -7.743 28.055 20.256 1.00 41.38 94 VAL A O 1
ATOM 757 N N . ASN A 1 95 ? -8.132 27.065 22.213 1.00 34.38 95 ASN A N 1
ATOM 758 C CA . ASN A 1 95 ? -7.318 27.992 23.011 1.00 34.38 95 ASN A CA 1
ATOM 759 C C . ASN A 1 95 ? -6.098 27.366 23.709 1.00 34.38 95 ASN A C 1
ATOM 761 O O . ASN A 1 95 ? -5.642 27.886 24.726 1.00 34.38 95 ASN A O 1
ATOM 765 N N . THR A 1 96 ? -5.545 26.258 23.215 1.00 35.12 96 THR A N 1
ATOM 766 C CA . THR A 1 96 ? -4.306 25.698 23.786 1.00 35.12 96 THR A CA 1
ATOM 767 C C . THR A 1 96 ? -3.385 25.212 22.670 1.00 35.12 96 THR A C 1
ATOM 769 O O . THR A 1 96 ? -3.787 24.315 21.929 1.00 35.12 96 THR A O 1
ATOM 772 N N . PRO A 1 97 ? -2.165 25.762 22.516 1.00 33.12 97 PRO A N 1
ATOM 773 C CA . PRO A 1 97 ? -1.197 25.216 21.578 1.00 33.12 97 PRO A CA 1
ATOM 774 C C . PRO A 1 97 ? -0.714 23.870 22.131 1.00 33.12 97 PRO A C 1
ATOM 776 O O . PRO A 1 97 ? 0.229 23.793 22.914 1.00 33.12 97 PRO A O 1
ATOM 779 N N . SER A 1 98 ? -1.418 22.796 21.770 1.00 36.81 98 SER A N 1
ATOM 780 C CA . SER A 1 98 ? -0.886 21.439 21.855 1.00 36.81 98 SER A CA 1
ATOM 781 C C . SER A 1 98 ? 0.383 21.396 21.007 1.00 36.81 98 SER A C 1
ATOM 783 O O . SER A 1 98 ? 0.354 21.769 19.837 1.00 36.81 98 SER A O 1
ATOM 785 N N . ALA A 1 99 ? 1.498 20.948 21.584 1.00 39.72 99 ALA A N 1
ATOM 786 C CA . ALA A 1 99 ? 2.792 20.847 20.905 1.00 39.72 99 ALA A CA 1
ATOM 787 C C . ALA A 1 99 ? 2.800 19.873 19.702 1.00 39.72 99 ALA A C 1
ATOM 789 O O . ALA A 1 99 ? 3.807 19.769 19.011 1.00 39.72 99 ALA A O 1
ATOM 790 N N . PHE A 1 100 ? 1.686 19.187 19.431 1.00 42.75 100 PHE A N 1
ATOM 791 C CA . PHE A 1 100 ? 1.468 18.355 18.250 1.00 42.75 100 PHE A CA 1
ATOM 792 C C . PHE A 1 100 ? 0.272 18.877 17.448 1.00 42.75 100 PHE A C 1
ATOM 794 O O . PHE A 1 100 ? -0.806 18.283 17.417 1.00 42.75 100 PHE A O 1
ATOM 801 N N . SER A 1 101 ? 0.467 20.008 16.777 1.00 39.47 101 SER A N 1
ATOM 802 C CA . SER A 1 101 ? -0.295 20.291 15.562 1.00 39.47 101 SER A CA 1
ATOM 803 C C . SER A 1 101 ? 0.217 19.339 14.469 1.00 39.47 101 SER A C 1
ATOM 805 O O . SER A 1 101 ? 1.422 19.329 14.216 1.00 39.47 101 SER A O 1
ATOM 807 N N . PRO A 1 102 ? -0.632 18.561 13.777 1.00 44.62 102 PRO A N 1
ATOM 808 C CA . PRO A 1 102 ? -0.220 17.596 12.738 1.00 44.62 102 PRO A CA 1
ATOM 809 C C . PRO A 1 102 ? 0.274 18.244 11.431 1.00 44.62 102 PRO A C 1
ATOM 811 O O . PRO A 1 102 ? 0.266 17.640 10.363 1.00 44.62 102 PRO A O 1
ATOM 814 N N . SER A 1 103 ? 0.672 19.508 11.505 1.00 46.53 103 SER A N 1
ATOM 815 C CA . SER A 1 103 ? 1.159 20.347 10.417 1.00 46.53 103 SER A CA 1
ATOM 816 C C . SER A 1 103 ? 2.693 20.412 10.366 1.00 46.53 103 SER A C 1
ATOM 818 O O . SER A 1 103 ? 3.229 21.312 9.731 1.00 46.53 103 SER A O 1
ATOM 820 N N . GLY A 1 104 ? 3.393 19.512 11.071 1.00 56.41 104 GLY A N 1
ATOM 821 C CA . GLY A 1 104 ? 4.851 19.540 11.251 1.00 56.41 104 GLY A CA 1
ATOM 822 C C . GLY A 1 104 ? 5.623 18.353 10.666 1.00 56.41 104 GLY A C 1
ATOM 823 O O . GLY A 1 104 ? 6.807 18.231 10.956 1.00 56.41 104 GLY A O 1
ATOM 824 N N . GLU A 1 105 ? 4.986 17.470 9.892 1.00 75.94 105 GLU A N 1
ATOM 825 C CA . GLU A 1 105 ? 5.710 16.401 9.188 1.00 75.94 105 GLU A CA 1
ATOM 826 C C . GLU A 1 105 ? 6.482 17.014 8.008 1.00 75.94 105 GLU A C 1
ATOM 828 O O . GLU A 1 105 ? 5.883 17.684 7.163 1.00 75.94 105 GLU A O 1
ATOM 833 N N . SER A 1 106 ? 7.807 16.832 7.965 1.00 84.19 106 SE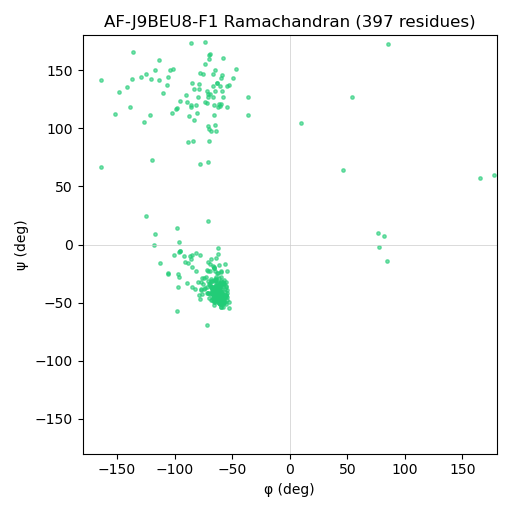R A N 1
ATOM 834 C CA . SER A 1 106 ? 8.620 17.332 6.852 1.00 84.19 106 SER A CA 1
ATOM 835 C C . SER A 1 106 ? 8.415 16.477 5.597 1.00 84.19 106 SER A C 1
ATOM 837 O O . SER A 1 106 ? 8.087 15.294 5.687 1.00 84.19 106 SER A O 1
ATOM 839 N N . GLU A 1 107 ? 8.656 17.035 4.407 1.00 84.06 107 GLU A N 1
ATOM 840 C CA . GLU A 1 107 ? 8.595 16.261 3.154 1.00 84.06 107 GLU A CA 1
ATOM 841 C C . GLU A 1 107 ? 9.548 15.051 3.175 1.00 84.06 107 GLU A C 1
ATOM 843 O O . GLU A 1 107 ? 9.218 13.988 2.647 1.00 84.06 107 GLU A O 1
ATOM 848 N N . SER A 1 108 ? 10.701 15.178 3.844 1.00 84.94 108 SER A N 1
ATOM 849 C CA . SER A 1 108 ? 11.639 14.070 4.045 1.00 84.94 108 SER A CA 1
ATOM 850 C C . SER A 1 108 ? 11.076 12.959 4.928 1.00 84.94 108 SER A C 1
ATOM 852 O O . SER A 1 108 ? 11.297 11.789 4.623 1.00 84.94 108 SER A O 1
ATOM 854 N N . ASP A 1 109 ? 10.319 13.294 5.977 1.00 88.44 109 ASP A N 1
ATOM 855 C CA . ASP A 1 109 ? 9.697 12.289 6.847 1.00 88.44 109 ASP A CA 1
ATOM 856 C C . ASP A 1 109 ? 8.613 11.517 6.089 1.00 88.44 109 ASP A C 1
ATOM 858 O O . ASP A 1 109 ? 8.557 10.288 6.175 1.00 88.44 109 ASP A O 1
ATOM 862 N N . VAL A 1 110 ? 7.808 12.230 5.284 1.00 88.44 110 VAL A N 1
ATOM 863 C CA . VAL A 1 110 ? 6.798 11.636 4.392 1.00 88.44 110 VAL A CA 1
ATOM 864 C C . VAL A 1 110 ? 7.449 10.666 3.407 1.00 88.44 110 VAL A C 1
ATOM 866 O O . VAL A 1 110 ? 6.965 9.546 3.230 1.00 88.44 110 VAL A O 1
ATOM 869 N N . CYS A 1 111 ? 8.548 11.081 2.774 1.00 88.75 111 CYS A N 1
ATOM 870 C CA . CYS A 1 111 ? 9.282 10.243 1.834 1.00 88.75 111 CYS A CA 1
ATOM 871 C C . CYS A 1 111 ? 9.797 8.971 2.522 1.00 88.75 111 CYS A C 1
ATOM 873 O O . CYS A 1 111 ? 9.466 7.867 2.097 1.00 88.75 111 CYS A O 1
ATOM 875 N N . TYR A 1 112 ? 10.486 9.123 3.655 1.00 91.38 112 TYR A N 1
ATOM 876 C CA . TYR A 1 112 ? 11.055 8.009 4.410 1.00 91.38 112 TYR A CA 1
ATOM 877 C C . TYR A 1 112 ? 10.006 6.981 4.856 1.00 91.38 112 TYR A C 1
ATOM 879 O O . TYR A 1 112 ? 10.213 5.772 4.722 1.00 91.38 112 TYR A O 1
ATOM 887 N N . ARG A 1 113 ? 8.855 7.427 5.382 1.00 93.12 113 ARG A N 1
ATOM 888 C CA . ARG A 1 113 ? 7.800 6.490 5.806 1.00 93.12 113 ARG A CA 1
ATOM 889 C C . ARG A 1 113 ? 7.169 5.747 4.627 1.00 93.12 113 ARG A C 1
ATOM 891 O O . ARG A 1 113 ? 6.868 4.563 4.762 1.00 93.12 113 ARG A O 1
ATOM 898 N N . ASN A 1 114 ? 6.981 6.421 3.490 1.00 94.75 114 ASN A N 1
ATOM 899 C CA . ASN A 1 114 ? 6.393 5.823 2.291 1.00 94.75 114 ASN A CA 1
ATOM 900 C C . ASN A 1 114 ? 7.366 4.839 1.629 1.00 94.75 114 ASN A C 1
ATOM 902 O O . ASN A 1 114 ? 6.939 3.789 1.141 1.00 94.75 114 ASN A O 1
ATOM 906 N N . GLU A 1 115 ? 8.664 5.152 1.661 1.00 94.12 115 GLU A N 1
ATOM 907 C CA . GLU A 1 115 ? 9.744 4.264 1.235 1.00 94.12 115 GLU A CA 1
ATOM 908 C C . GLU A 1 115 ? 9.738 2.980 2.056 1.00 94.12 115 GLU A C 1
ATOM 910 O O . GLU A 1 115 ? 9.570 1.900 1.491 1.00 94.12 115 GLU A O 1
ATOM 915 N N . ARG A 1 116 ? 9.773 3.091 3.389 1.00 95.00 116 ARG A N 1
ATOM 916 C CA . ARG A 1 116 ? 9.717 1.926 4.283 1.00 95.00 116 ARG A CA 1
ATOM 917 C C . ARG A 1 116 ? 8.480 1.065 4.084 1.00 95.00 116 ARG A C 1
ATOM 919 O O . ARG A 1 116 ? 8.582 -0.159 4.060 1.00 95.00 116 ARG A O 1
ATOM 926 N N . GLU A 1 117 ? 7.311 1.687 3.955 1.00 95.50 117 GLU A N 1
ATOM 927 C CA . GLU A 1 117 ? 6.087 0.954 3.645 1.00 95.50 117 GLU A CA 1
ATOM 928 C C . GLU A 1 117 ? 6.231 0.187 2.325 1.00 95.50 117 GLU A C 1
ATOM 930 O O . GLU A 1 117 ? 5.971 -1.014 2.267 1.00 95.50 117 GLU A O 1
ATOM 935 N N . SER A 1 118 ? 6.685 0.863 1.272 1.00 95.00 118 SER A N 1
ATOM 936 C CA . SER A 1 118 ? 6.825 0.261 -0.053 1.00 95.00 118 SER A CA 1
ATOM 937 C C . SER A 1 118 ? 7.832 -0.889 -0.055 1.00 95.00 118 SER A C 1
ATOM 939 O O . SER A 1 118 ? 7.574 -1.902 -0.696 1.00 95.00 118 SER A O 1
ATOM 941 N N . GLU A 1 119 ? 8.931 -0.785 0.694 1.00 93.38 119 GLU A N 1
ATOM 942 C CA . GLU A 1 119 ? 9.904 -1.868 0.881 1.00 93.38 119 GLU A CA 1
ATOM 943 C C . GLU A 1 119 ? 9.275 -3.106 1.532 1.00 93.38 119 GLU A C 1
ATOM 945 O O . GLU A 1 119 ? 9.439 -4.216 1.019 1.00 93.38 119 GLU A O 1
ATOM 950 N N . ILE A 1 120 ? 8.512 -2.926 2.619 1.00 92.19 120 ILE A N 1
ATOM 951 C CA . ILE A 1 120 ? 7.803 -4.022 3.300 1.00 92.19 120 ILE A CA 1
ATOM 952 C C . ILE A 1 120 ? 6.841 -4.704 2.322 1.00 92.19 120 ILE A C 1
ATOM 954 O O . ILE A 1 120 ? 6.835 -5.932 2.199 1.00 92.19 120 ILE A O 1
ATOM 958 N N . LEU A 1 121 ? 6.037 -3.920 1.604 1.00 93.38 121 LEU A N 1
ATOM 959 C CA . LEU A 1 121 ? 5.020 -4.453 0.702 1.00 93.38 121 LEU A CA 1
ATOM 960 C C . LEU A 1 121 ? 5.644 -5.126 -0.527 1.00 93.38 121 LEU A C 1
ATOM 962 O O . LEU A 1 121 ? 5.216 -6.213 -0.901 1.00 93.38 121 LEU A O 1
ATOM 966 N N . ILE A 1 122 ? 6.672 -4.535 -1.143 1.00 91.56 122 ILE A N 1
ATOM 967 C CA . ILE A 1 122 ? 7.363 -5.111 -2.308 1.00 91.56 122 ILE A CA 1
ATOM 968 C C . ILE A 1 122 ? 8.130 -6.375 -1.918 1.00 91.56 122 ILE A C 1
ATOM 970 O O . ILE A 1 122 ? 8.102 -7.345 -2.674 1.00 91.56 122 ILE A O 1
ATOM 974 N N . GLY A 1 123 ? 8.760 -6.412 -0.741 1.00 86.81 123 GLY A N 1
ATOM 975 C CA . GLY A 1 123 ? 9.433 -7.613 -0.244 1.00 86.81 123 GLY A CA 1
ATOM 976 C C . GLY A 1 123 ? 8.491 -8.816 -0.116 1.00 86.81 123 GLY A C 1
ATOM 977 O O . GLY A 1 123 ? 8.896 -9.943 -0.394 1.00 86.81 123 GLY A O 1
ATOM 978 N N . ASN A 1 124 ? 7.223 -8.570 0.230 1.00 84.00 124 ASN A N 1
ATOM 979 C CA . ASN A 1 124 ? 6.225 -9.615 0.465 1.00 84.00 124 ASN A CA 1
ATOM 980 C C . ASN A 1 124 ? 5.308 -9.908 -0.753 1.00 84.00 124 ASN A C 1
ATOM 982 O O . ASN A 1 124 ? 4.976 -11.067 -0.988 1.00 84.00 124 ASN A O 1
ATOM 986 N N . LEU A 1 125 ? 4.909 -8.902 -1.549 1.00 78.44 125 LEU A N 1
ATOM 987 C CA . LEU A 1 125 ? 4.016 -9.044 -2.725 1.00 78.44 125 LEU A CA 1
ATOM 988 C C . LEU A 1 125 ? 4.730 -8.937 -4.071 1.00 78.44 125 LEU A C 1
ATOM 990 O O . LEU A 1 125 ? 4.244 -9.476 -5.063 1.00 78.44 125 LEU A O 1
ATOM 994 N N . GLY A 1 126 ? 5.874 -8.256 -4.138 1.00 62.00 126 GLY A N 1
ATOM 995 C CA . GLY A 1 126 ? 6.595 -8.016 -5.392 1.00 62.00 126 GLY A CA 1
ATOM 996 C C . GLY A 1 126 ? 7.141 -9.290 -6.042 1.00 62.00 126 GLY A C 1
ATOM 997 O O . GLY A 1 126 ? 7.390 -9.308 -7.244 1.00 62.00 126 GLY A O 1
ATOM 998 N N . THR A 1 127 ? 7.281 -10.371 -5.271 1.00 60.97 127 THR A N 1
ATOM 999 C CA . THR A 1 127 ? 7.695 -11.703 -5.742 1.00 60.97 127 THR A CA 1
ATOM 1000 C C . THR A 1 127 ? 6.520 -12.645 -6.022 1.00 60.97 127 THR A C 1
ATOM 1002 O O . THR A 1 127 ? 6.729 -13.746 -6.542 1.00 60.97 127 THR A O 1
ATOM 1005 N N . ALA A 1 128 ? 5.284 -12.242 -5.702 1.00 58.12 128 ALA A N 1
ATOM 1006 C CA . ALA A 1 128 ? 4.113 -13.093 -5.851 1.00 58.12 128 ALA A CA 1
ATOM 1007 C C . ALA A 1 128 ? 3.852 -13.418 -7.332 1.00 58.12 128 ALA A C 1
ATOM 1009 O O . ALA A 1 128 ? 3.819 -12.543 -8.203 1.00 58.12 128 ALA A O 1
ATOM 1010 N N . LYS A 1 129 ? 3.630 -14.707 -7.627 1.00 61.62 129 LYS A N 1
ATOM 1011 C CA . LYS A 1 129 ? 3.094 -15.136 -8.925 1.00 61.62 129 LYS A CA 1
ATOM 1012 C C . LYS A 1 129 ? 1.731 -14.470 -9.098 1.00 61.62 129 LYS A C 1
ATOM 1014 O O . LYS A 1 129 ? 0.870 -14.682 -8.263 1.00 61.62 129 LYS A O 1
ATOM 1019 N N . GLN A 1 130 ? 1.598 -13.674 -10.162 1.00 75.88 130 GLN A N 1
ATOM 1020 C CA . GLN A 1 130 ? 0.383 -13.007 -10.651 1.00 75.88 130 GLN A CA 1
ATOM 1021 C C . GLN A 1 130 ? -0.831 -13.074 -9.710 1.00 75.88 130 GLN A C 1
ATOM 1023 O O . GLN A 1 130 ? -1.531 -14.083 -9.685 1.00 75.88 130 GLN A O 1
ATOM 1028 N N . LEU A 1 131 ? -1.109 -11.957 -9.040 1.00 87.12 131 LEU A N 1
ATOM 1029 C CA . LEU A 1 131 ? -2.307 -11.778 -8.223 1.00 87.12 131 LEU A CA 1
ATOM 1030 C C . LEU A 1 131 ? -3.578 -12.074 -9.029 1.00 87.12 131 LEU A C 1
ATOM 1032 O O . LEU A 1 131 ? -3.709 -11.649 -10.184 1.00 87.12 131 LEU A O 1
ATOM 1036 N N . VAL A 1 132 ? -4.515 -12.793 -8.415 1.00 89.62 132 VAL A N 1
ATOM 1037 C CA . VAL A 1 132 ? -5.801 -13.150 -9.022 1.00 89.62 132 VAL A CA 1
ATOM 1038 C C . VAL A 1 132 ? -6.912 -12.308 -8.405 1.00 89.62 132 VAL A C 1
ATOM 1040 O O . VAL A 1 132 ? -6.912 -12.030 -7.212 1.00 89.62 132 VAL A O 1
ATOM 1043 N N . ARG A 1 133 ? -7.909 -11.927 -9.212 1.00 88.62 133 ARG A N 1
ATOM 1044 C CA . ARG A 1 133 ? -9.026 -11.068 -8.784 1.00 88.62 133 ARG A CA 1
ATOM 1045 C C . ARG A 1 133 ? -9.783 -11.603 -7.558 1.00 88.62 133 ARG A C 1
ATOM 1047 O O . ARG A 1 133 ? -10.255 -10.816 -6.745 1.00 88.62 133 ARG A O 1
ATOM 1054 N N . ASP A 1 134 ? -9.866 -12.923 -7.402 1.00 88.44 134 ASP A N 1
ATOM 1055 C CA . ASP A 1 134 ? -10.516 -13.572 -6.256 1.00 88.44 134 ASP A CA 1
ATOM 1056 C C . ASP A 1 134 ? -9.789 -13.321 -4.926 1.00 88.44 134 ASP A C 1
ATOM 1058 O O . ASP A 1 134 ? -10.393 -13.461 -3.865 1.00 88.44 134 ASP A O 1
ATOM 1062 N N . GLU A 1 135 ? -8.518 -12.924 -4.961 1.00 89.75 135 GLU A N 1
ATOM 1063 C CA . GLU A 1 135 ? -7.705 -12.617 -3.780 1.00 89.75 135 GLU A CA 1
ATOM 1064 C C . GLU A 1 135 ? -7.900 -11.166 -3.293 1.00 89.75 135 GLU A C 1
ATOM 1066 O O . GLU A 1 135 ? -7.449 -10.823 -2.199 1.00 89.75 135 GLU A O 1
ATOM 1071 N N . LEU A 1 136 ? -8.608 -10.336 -4.076 1.00 92.69 136 LEU A N 1
ATOM 1072 C CA . LEU A 1 136 ? -8.904 -8.925 -3.802 1.00 92.69 136 LEU A CA 1
ATOM 1073 C C . LEU A 1 136 ? -10.329 -8.726 -3.268 1.00 92.69 136 LEU A C 1
ATOM 1075 O O . LEU A 1 136 ? -11.261 -9.468 -3.611 1.00 92.69 136 LEU A O 1
ATOM 1079 N N . ILE A 1 137 ? -10.528 -7.690 -2.457 1.00 92.75 137 ILE A N 1
ATOM 1080 C CA . ILE A 1 137 ? -11.847 -7.203 -2.045 1.00 92.75 137 ILE A CA 1
ATOM 1081 C C . ILE A 1 137 ? -12.371 -6.263 -3.135 1.00 92.75 137 ILE A C 1
ATOM 1083 O O . ILE A 1 137 ? -12.177 -5.054 -3.107 1.00 92.75 137 ILE A O 1
ATOM 1087 N N . THR A 1 138 ? -13.072 -6.842 -4.110 1.00 90.19 138 THR A N 1
ATOM 1088 C CA . THR A 1 138 ? -13.638 -6.087 -5.243 1.00 90.19 138 THR A CA 1
ATOM 1089 C C . THR A 1 138 ? -15.038 -5.532 -4.985 1.00 90.19 138 THR A C 1
ATOM 1091 O O . THR A 1 138 ? -15.494 -4.659 -5.722 1.00 90.19 138 THR A O 1
ATOM 1094 N N . ASP A 1 139 ? -15.728 -6.024 -3.954 1.00 91.56 139 ASP A N 1
ATOM 1095 C CA . ASP A 1 139 ? -17.039 -5.515 -3.564 1.00 91.56 139 ASP A CA 1
ATOM 1096 C C . ASP A 1 139 ? -16.883 -4.234 -2.735 1.00 91.56 139 ASP A C 1
ATOM 1098 O O . ASP A 1 139 ? -16.380 -4.241 -1.610 1.00 91.56 139 ASP A O 1
ATOM 1102 N N . ILE A 1 140 ? -17.338 -3.117 -3.294 1.00 93.94 140 ILE A N 1
ATOM 1103 C CA . ILE A 1 140 ? -17.242 -1.812 -2.646 1.00 93.94 140 ILE A CA 1
ATOM 1104 C C . ILE A 1 140 ? -18.161 -1.692 -1.419 1.00 93.94 140 ILE A C 1
ATOM 1106 O O . ILE A 1 140 ? -17.890 -0.895 -0.517 1.00 93.94 140 ILE A O 1
ATOM 1110 N N . GLU A 1 141 ? -19.225 -2.494 -1.337 1.00 92.69 141 GLU A N 1
ATOM 1111 C CA . GLU A 1 141 ? -20.120 -2.532 -0.178 1.00 92.69 141 GLU A CA 1
ATOM 1112 C C . GLU A 1 141 ? -19.424 -3.140 1.045 1.00 92.69 141 GLU A C 1
ATOM 1114 O O . GLU A 1 141 ? -19.627 -2.683 2.174 1.00 92.69 141 GLU A O 1
ATOM 1119 N N . VAL A 1 142 ? -18.526 -4.105 0.824 1.00 92.56 142 VAL A N 1
ATOM 1120 C CA . VAL A 1 142 ? -17.645 -4.652 1.868 1.00 92.56 142 VAL A CA 1
ATOM 1121 C C . VAL A 1 142 ? -16.720 -3.560 2.404 1.00 92.56 142 VAL A C 1
ATOM 1123 O O . VAL A 1 142 ? -16.605 -3.394 3.616 1.00 92.56 142 VAL A O 1
ATOM 1126 N N . ILE A 1 143 ? -16.120 -2.756 1.524 1.00 95.56 143 ILE A N 1
ATOM 1127 C CA . ILE A 1 143 ? -15.245 -1.637 1.911 1.00 95.56 143 ILE A CA 1
ATOM 1128 C C . ILE A 1 143 ? -16.007 -0.573 2.700 1.00 95.56 143 ILE A C 1
ATOM 1130 O O . ILE A 1 143 ? -15.524 -0.101 3.732 1.00 95.56 143 ILE A O 1
ATOM 1134 N N . ARG A 1 144 ? -17.226 -0.231 2.262 1.00 95.94 144 ARG A N 1
ATOM 1135 C CA . ARG A 1 144 ? -18.111 0.663 3.016 1.00 95.94 144 ARG A CA 1
ATOM 1136 C C . ARG A 1 144 ? -18.393 0.104 4.403 1.00 95.94 144 ARG A C 1
ATOM 1138 O O . ARG A 1 144 ? -18.265 0.827 5.385 1.00 95.94 144 ARG A O 1
ATOM 1145 N N . SER A 1 145 ? -18.732 -1.180 4.483 1.00 94.81 145 SER A N 1
ATOM 1146 C CA . SER A 1 145 ? -19.039 -1.849 5.745 1.00 94.81 145 SER A CA 1
ATOM 1147 C C . SER A 1 145 ? -17.842 -1.818 6.696 1.00 94.81 145 SER A C 1
ATOM 1149 O O . SER A 1 145 ? -18.012 -1.462 7.858 1.00 94.81 145 SER A O 1
ATOM 1151 N N . LEU A 1 146 ? -16.626 -2.090 6.208 1.00 95.56 146 LEU A N 1
ATOM 1152 C CA . LEU A 1 146 ? -15.393 -1.992 7.001 1.00 95.56 146 LEU A CA 1
ATOM 1153 C C . LEU A 1 146 ? -15.164 -0.573 7.537 1.00 95.56 146 LEU A C 1
ATOM 1155 O O . LEU A 1 146 ? -14.847 -0.414 8.716 1.00 95.56 146 LEU A O 1
ATOM 1159 N N . ALA A 1 147 ? -15.372 0.454 6.708 1.00 96.75 147 ALA A N 1
ATOM 1160 C CA . ALA A 1 147 ? -15.253 1.849 7.129 1.00 96.75 147 ALA A CA 1
ATOM 1161 C C . ALA A 1 147 ? -16.297 2.211 8.202 1.00 96.75 147 ALA A C 1
ATOM 1163 O O . ALA A 1 147 ? -15.959 2.804 9.227 1.00 96.75 147 ALA A O 1
ATOM 1164 N N . CYS A 1 148 ? -17.554 1.798 8.014 1.00 95.25 148 CYS A N 1
ATOM 1165 C CA . CYS A 1 148 ? -18.622 2.028 8.986 1.00 95.25 148 CYS A CA 1
ATOM 1166 C C . CYS A 1 148 ? -18.374 1.293 10.311 1.00 95.25 148 CYS A C 1
ATOM 1168 O O . CYS A 1 148 ? -18.600 1.874 11.374 1.00 95.25 148 CYS A O 1
ATOM 1170 N N . ILE A 1 149 ? -17.907 0.039 10.268 1.00 94.69 149 ILE A N 1
ATOM 1171 C CA . ILE A 1 149 ? -17.549 -0.739 11.464 1.00 94.69 149 ILE A CA 1
ATOM 1172 C C . ILE A 1 149 ? -16.417 -0.033 12.205 1.00 94.69 149 ILE A C 1
ATOM 1174 O O . ILE A 1 149 ? -16.544 0.215 13.402 1.00 94.69 149 ILE A O 1
ATOM 1178 N N . HIS A 1 150 ? -15.352 0.350 11.497 1.00 95.25 150 HIS A N 1
ATOM 1179 C CA . HIS A 1 150 ? -14.226 1.078 12.072 1.00 95.25 150 HIS A CA 1
ATOM 1180 C C . HIS A 1 150 ? -14.678 2.338 12.833 1.00 95.25 150 HIS A C 1
ATOM 1182 O O . HIS A 1 150 ? -14.388 2.471 14.023 1.00 95.25 150 HIS A O 1
ATOM 1188 N N . GLU A 1 151 ? -15.441 3.228 12.190 1.00 95.19 151 GLU A N 1
ATOM 1189 C CA . GLU A 1 151 ? -15.928 4.458 12.833 1.00 95.19 151 GLU A CA 1
ATOM 1190 C C . GLU A 1 151 ? -16.885 4.178 13.996 1.00 95.19 151 GLU A C 1
ATOM 1192 O O . GLU A 1 151 ? -16.792 4.817 15.046 1.00 95.19 151 GLU A O 1
ATOM 1197 N N . SER A 1 152 ? -17.784 3.202 13.846 1.00 94.88 152 SER A N 1
ATOM 1198 C CA . SER A 1 152 ? -18.761 2.856 14.886 1.00 94.88 152 SER A CA 1
ATOM 1199 C C . SER A 1 152 ? -18.081 2.314 16.141 1.00 94.88 152 SER A C 1
ATOM 1201 O O . SER A 1 152 ? -18.419 2.724 17.254 1.00 94.88 152 SER A O 1
ATOM 1203 N N . LEU A 1 153 ? -17.092 1.433 15.966 1.00 95.00 153 LEU A N 1
ATOM 1204 C CA . LEU A 1 153 ? -16.304 0.874 17.060 1.00 95.00 153 LEU A CA 1
ATOM 1205 C C . LEU A 1 153 ? -15.482 1.963 17.760 1.00 95.00 153 LEU A C 1
ATOM 1207 O O . LEU A 1 153 ? -15.589 2.112 18.977 1.00 95.00 153 LEU A O 1
ATOM 1211 N N . LYS A 1 154 ? -14.745 2.791 17.005 1.00 93.88 154 LYS A N 1
ATOM 1212 C CA . LYS A 1 154 ? -13.963 3.906 17.571 1.00 93.88 154 LYS A CA 1
ATOM 1213 C C . LYS A 1 154 ? -14.840 4.897 18.325 1.00 93.88 154 LYS A C 1
ATOM 1215 O O . LYS A 1 154 ? -14.495 5.330 19.429 1.00 93.88 154 LYS A O 1
ATOM 1220 N N . TRP A 1 155 ? -15.995 5.251 17.761 1.00 94.00 155 TRP A N 1
ATOM 1221 C CA . TRP A 1 155 ? -16.952 6.135 18.418 1.00 94.00 155 TRP A CA 1
ATOM 1222 C C . TRP A 1 155 ? -17.449 5.541 19.735 1.00 94.00 155 TRP A C 1
ATOM 1224 O O . TRP A 1 155 ? -17.433 6.241 20.753 1.00 94.00 155 TRP A O 1
ATOM 1234 N N . PHE A 1 156 ? -17.853 4.268 19.727 1.00 93.69 156 PHE A N 1
ATOM 1235 C CA . PHE A 1 156 ? -18.358 3.578 20.910 1.00 93.69 156 PHE A CA 1
ATOM 1236 C C . PHE A 1 156 ? -17.292 3.523 22.006 1.00 93.69 156 PHE A C 1
ATOM 1238 O O . PHE A 1 156 ? -17.543 3.977 23.125 1.00 93.69 156 PHE A O 1
ATOM 1245 N N . CYS A 1 157 ? -16.077 3.083 21.668 1.00 93.31 157 CYS A N 1
ATOM 1246 C CA . CYS A 1 157 ? -14.957 3.004 22.599 1.00 93.31 157 CYS A CA 1
ATOM 1247 C C . CYS A 1 157 ? -14.638 4.361 23.230 1.00 93.31 157 CYS A C 1
ATOM 1249 O O . CYS A 1 157 ? -14.582 4.492 24.456 1.00 93.31 157 CYS A O 1
ATOM 1251 N N . ARG A 1 158 ? -14.514 5.413 22.411 1.00 92.69 158 ARG A N 1
ATOM 1252 C CA . ARG A 1 158 ? -14.271 6.779 22.892 1.00 92.69 158 ARG A CA 1
ATOM 1253 C C . ARG A 1 158 ? -15.399 7.280 23.793 1.00 92.69 158 ARG A C 1
ATOM 1255 O O . ARG A 1 158 ? -15.143 7.920 24.813 1.00 92.69 158 ARG A O 1
ATOM 1262 N N . ARG A 1 159 ? -16.656 7.007 23.433 1.00 91.81 159 ARG A N 1
ATOM 1263 C CA . ARG A 1 159 ? -17.819 7.458 24.204 1.00 91.81 159 ARG A CA 1
ATOM 1264 C C . ARG A 1 159 ? -17.904 6.758 25.554 1.00 91.81 159 ARG A C 1
ATOM 1266 O O . ARG A 1 159 ? -18.159 7.436 26.548 1.00 91.81 159 ARG A O 1
ATOM 1273 N N . MET A 1 160 ? -17.637 5.455 25.591 1.00 90.00 160 MET A N 1
ATOM 1274 C CA . MET A 1 160 ? -17.601 4.669 26.821 1.00 90.00 160 MET A CA 1
ATOM 1275 C C . MET A 1 160 ? -16.468 5.117 27.742 1.00 90.00 160 MET A C 1
ATOM 1277 O O . MET A 1 160 ? -16.725 5.392 28.913 1.00 90.00 160 MET A O 1
ATOM 1281 N N . ARG A 1 161 ? -15.246 5.306 27.225 1.00 90.75 161 ARG A N 1
ATOM 1282 C CA . ARG A 1 161 ? -14.134 5.836 28.033 1.00 90.75 161 ARG A CA 1
ATOM 1283 C C . ARG A 1 161 ? -14.435 7.225 28.588 1.00 90.75 161 ARG A C 1
ATOM 1285 O O . ARG A 1 161 ? -14.308 7.436 29.789 1.00 90.75 161 ARG A O 1
ATOM 1292 N N . SER A 1 162 ? -14.954 8.135 27.760 1.00 90.94 162 SER A N 1
ATOM 1293 C CA . SER A 1 162 ? -15.360 9.473 28.217 1.00 90.94 162 SER A CA 1
ATOM 1294 C C . SER A 1 162 ? -16.456 9.424 29.289 1.00 90.94 162 SER A C 1
ATOM 1296 O O . SER A 1 162 ? -16.469 10.248 30.204 1.00 90.94 162 SER A O 1
ATOM 1298 N N . LEU A 1 163 ? -17.387 8.469 29.199 1.00 88.12 163 LEU A N 1
ATOM 1299 C CA . LEU A 1 163 ? -18.416 8.267 30.216 1.00 88.12 163 LEU A CA 1
ATOM 1300 C C . LEU A 1 163 ? -17.804 7.782 31.539 1.00 88.12 163 LEU A C 1
ATOM 1302 O O . LEU A 1 163 ? -18.127 8.343 32.584 1.00 88.12 163 LEU A O 1
ATOM 1306 N N . ILE A 1 164 ? -16.897 6.799 31.490 1.00 86.12 164 ILE A N 1
ATOM 1307 C CA . ILE A 1 164 ? -16.168 6.276 32.659 1.00 86.12 164 ILE A CA 1
ATOM 1308 C C . ILE A 1 164 ? -15.348 7.390 33.327 1.00 86.12 164 ILE A C 1
ATOM 1310 O O . ILE A 1 164 ? -15.360 7.527 34.551 1.00 86.12 164 ILE A O 1
ATOM 1314 N N . GLU A 1 165 ? -14.671 8.227 32.542 1.00 88.44 165 GLU A N 1
ATOM 1315 C CA . GLU A 1 165 ? -13.865 9.344 33.044 1.00 88.44 165 GLU A CA 1
ATOM 1316 C C . GLU A 1 165 ? -14.695 10.408 33.769 1.00 88.44 165 GLU A C 1
ATOM 1318 O O . GLU A 1 165 ? -14.221 10.977 34.752 1.00 88.44 165 GLU A O 1
ATOM 1323 N N . LYS A 1 166 ? -15.932 10.651 33.317 1.00 88.19 166 LYS A N 1
ATOM 1324 C CA . LYS A 1 166 ? -16.859 11.631 33.909 1.00 88.19 166 LYS A CA 1
ATOM 1325 C C . LYS A 1 166 ? -17.541 11.149 35.190 1.00 88.19 166 LYS A C 1
ATOM 1327 O O . LYS A 1 166 ? -18.214 11.945 35.845 1.00 88.19 166 LYS A O 1
ATOM 1332 N N . LEU A 1 167 ? -17.400 9.873 35.554 1.00 84.81 167 LEU A N 1
ATOM 1333 C CA . LEU A 1 167 ? -17.929 9.363 36.817 1.00 84.81 167 LEU A CA 1
ATOM 1334 C C . LEU A 1 167 ? -17.226 10.008 38.019 1.00 84.81 167 LEU A C 1
ATOM 1336 O O . LEU A 1 167 ? -16.041 10.339 37.976 1.00 84.81 167 LEU A O 1
ATOM 1340 N N . GLN A 1 168 ? -17.956 10.127 39.131 1.00 87.19 168 GLN A N 1
ATOM 1341 C CA . GLN A 1 168 ? -17.379 10.568 40.401 1.00 87.19 168 GLN A CA 1
ATOM 1342 C C . GLN A 1 168 ? -16.240 9.639 40.842 1.00 87.19 168 GLN A C 1
ATOM 1344 O O . GLN A 1 168 ? -16.294 8.421 40.661 1.00 87.19 168 GLN A O 1
ATOM 1349 N N . GLU A 1 169 ? -15.222 10.206 41.491 1.00 86.56 169 GLU A N 1
ATOM 1350 C CA . GLU A 1 169 ? -14.038 9.458 41.931 1.00 86.56 169 GLU A CA 1
ATOM 1351 C C . GLU A 1 169 ? -14.376 8.304 42.887 1.00 86.56 169 GLU A C 1
ATOM 1353 O O . GLU A 1 169 ? -13.775 7.233 42.813 1.00 86.56 169 GLU A O 1
ATOM 1358 N N . SER A 1 170 ? -15.371 8.494 43.756 1.00 83.56 170 SER A N 1
ATOM 1359 C CA . SER A 1 170 ? -15.909 7.445 44.628 1.00 83.56 170 SER A CA 1
ATOM 1360 C C . SER A 1 170 ? -16.435 6.253 43.824 1.00 83.56 170 SER A C 1
ATOM 1362 O O . SER A 1 170 ? -16.090 5.111 44.127 1.00 83.56 170 SER A O 1
ATOM 1364 N N . SER A 1 171 ? -17.196 6.509 42.756 1.00 82.62 171 SER A N 1
ATOM 1365 C CA . SER A 1 171 ? -17.726 5.479 41.861 1.00 82.62 171 SER A CA 1
ATOM 1366 C C . SER A 1 171 ? -16.619 4.752 41.103 1.00 82.62 171 SER A C 1
ATOM 1368 O O . SER A 1 171 ? -16.627 3.524 41.048 1.00 82.62 171 SER A O 1
ATOM 1370 N N . ARG A 1 172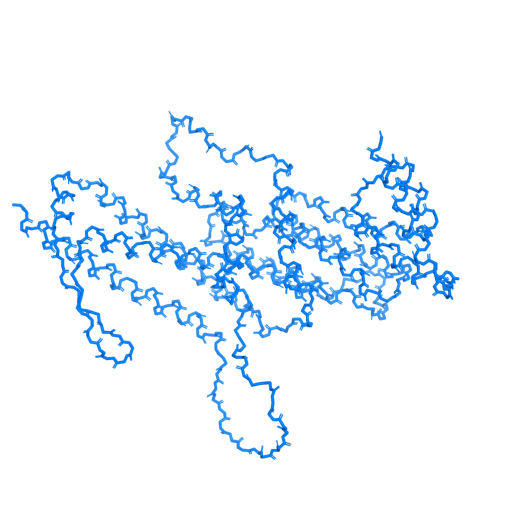 ? -15.615 5.478 40.591 1.00 84.31 172 ARG A N 1
ATOM 1371 C CA . ARG A 1 172 ? -14.457 4.868 39.911 1.00 84.31 172 ARG A CA 1
ATOM 1372 C C . ARG A 1 172 ? -13.667 3.953 40.848 1.00 84.31 172 ARG A C 1
ATOM 1374 O O . ARG A 1 172 ? -13.298 2.843 40.468 1.00 84.31 172 ARG A O 1
ATOM 1381 N N . LYS A 1 173 ? -13.451 4.374 42.098 1.00 84.19 173 LYS A N 1
ATOM 1382 C CA . LYS A 1 173 ? -12.802 3.544 43.127 1.00 84.19 173 LYS A CA 1
ATOM 1383 C C . LYS A 1 173 ? -13.627 2.309 43.486 1.00 84.19 173 LYS A C 1
ATOM 1385 O O . LYS A 1 173 ? -13.040 1.249 43.682 1.00 84.19 173 LYS A O 1
ATOM 1390 N N . ALA A 1 174 ? -14.952 2.429 43.559 1.00 81.62 174 ALA A N 1
ATOM 1391 C CA . ALA A 1 174 ? -15.836 1.289 43.794 1.00 81.62 174 ALA A CA 1
ATOM 1392 C C . ALA A 1 174 ? -15.761 0.275 42.640 1.00 81.62 174 ALA A C 1
ATOM 1394 O O . ALA A 1 174 ? -15.553 -0.909 42.887 1.00 81.62 174 ALA A O 1
ATOM 1395 N N . MET A 1 175 ? -15.801 0.734 41.384 1.00 79.75 175 MET A N 1
ATOM 1396 C CA . MET A 1 175 ? -15.668 -0.129 40.199 1.00 79.75 175 MET A CA 1
ATOM 1397 C C . MET A 1 175 ? -14.330 -0.873 40.133 1.00 79.75 175 MET A C 1
ATOM 1399 O O . MET A 1 175 ? -14.277 -2.007 39.666 1.00 79.75 175 MET A O 1
ATOM 1403 N N . ARG A 1 176 ? -13.244 -0.261 40.620 1.00 83.62 176 ARG A N 1
ATOM 1404 C CA . ARG A 1 176 ? -11.928 -0.918 40.716 1.00 83.62 176 ARG A CA 1
ATOM 1405 C C . ARG A 1 176 ? -11.867 -2.003 41.791 1.00 83.62 176 ARG A C 1
ATOM 1407 O O . ARG A 1 176 ? -11.001 -2.862 41.718 1.00 83.62 176 ARG A O 1
ATOM 1414 N N . LYS A 1 177 ? -12.743 -1.951 42.797 1.00 81.38 177 LYS A N 1
ATOM 1415 C CA . LYS A 1 177 ? -12.808 -2.937 43.888 1.00 81.38 177 LYS A CA 1
ATOM 1416 C C . LYS A 1 177 ? -13.855 -4.018 43.639 1.00 81.38 177 LYS A C 1
ATOM 1418 O O . LYS A 1 177 ? -13.697 -5.126 44.137 1.00 81.38 177 LYS A O 1
ATOM 1423 N N . CYS A 1 178 ? -14.905 -3.700 42.886 1.00 78.81 178 CYS A N 1
ATOM 1424 C CA . CYS A 1 178 ? -15.975 -4.631 42.566 1.00 78.81 178 CYS A CA 1
ATOM 1425 C C . CYS A 1 178 ? -15.466 -5.727 41.622 1.00 78.81 178 CYS A C 1
ATOM 1427 O O . CYS A 1 178 ? -14.837 -5.435 40.600 1.00 78.81 178 CYS A O 1
ATOM 1429 N N . VAL A 1 179 ? -15.733 -6.977 41.989 1.00 78.62 179 VAL A N 1
ATOM 1430 C CA . VAL A 1 179 ? -15.406 -8.171 41.207 1.00 78.62 179 VAL A CA 1
ATOM 1431 C C . VAL A 1 179 ? -16.698 -8.712 40.620 1.00 78.62 179 VAL A C 1
ATOM 1433 O O . VAL A 1 179 ? -17.725 -8.763 41.298 1.00 78.62 179 VAL A O 1
ATOM 1436 N N . VAL A 1 180 ? -16.640 -9.110 39.358 1.00 74.50 180 VAL A N 1
ATOM 1437 C CA . VAL A 1 180 ? -17.714 -9.829 38.680 1.00 74.50 180 VAL A CA 1
ATOM 1438 C C . VAL A 1 180 ? -17.251 -11.236 38.355 1.00 74.50 180 VAL A C 1
ATOM 1440 O O . VAL A 1 180 ? -16.103 -11.454 37.971 1.00 74.50 180 VAL A O 1
ATOM 1443 N N . GLN A 1 181 ? -18.171 -12.184 38.504 1.00 74.25 181 GLN A N 1
ATOM 1444 C CA . GLN A 1 181 ? -18.001 -13.538 38.000 1.00 74.25 181 GLN A CA 1
ATOM 1445 C C . GLN A 1 181 ? -18.497 -13.564 36.560 1.00 74.25 181 GLN A C 1
ATOM 1447 O O . GLN A 1 181 ? -19.694 -13.412 36.308 1.00 74.25 181 GLN A O 1
ATOM 1452 N N . LEU A 1 182 ? -17.573 -13.720 35.616 1.00 67.50 182 LEU A N 1
ATOM 1453 C CA . LEU A 1 182 ? -17.907 -13.929 34.218 1.00 67.50 182 LEU A CA 1
ATOM 1454 C C . LEU A 1 182 ? -18.033 -15.427 33.956 1.00 67.50 182 LEU A C 1
ATOM 1456 O O . LEU A 1 182 ? -17.124 -16.199 34.255 1.00 67.50 182 LEU A O 1
ATOM 1460 N N . GLN A 1 183 ? -19.150 -15.823 33.353 1.00 68.00 183 GLN A N 1
ATOM 1461 C CA . GLN A 1 183 ? -19.294 -17.131 32.726 1.00 68.00 183 GLN A CA 1
ATOM 1462 C C . GLN A 1 183 ? -19.169 -16.947 31.222 1.00 68.00 183 GLN A C 1
ATOM 1464 O O . GLN A 1 183 ? -20.015 -16.315 30.593 1.00 68.00 183 GLN A O 1
ATOM 1469 N N . ARG A 1 184 ? -18.094 -17.486 30.653 1.00 65.06 184 ARG A N 1
ATOM 1470 C CA . ARG A 1 184 ? -17.889 -17.549 29.206 1.00 65.06 184 ARG A CA 1
ATOM 1471 C C . ARG A 1 184 ? -18.013 -18.992 28.769 1.00 65.06 184 ARG A C 1
ATOM 1473 O O . ARG A 1 184 ? -17.398 -19.864 29.370 1.00 65.06 184 ARG A O 1
ATOM 1480 N N . VAL A 1 185 ? -18.812 -19.233 27.744 1.00 63.91 185 VAL A N 1
ATOM 1481 C CA . VAL A 1 185 ? -18.912 -20.546 27.110 1.00 63.91 185 VAL A CA 1
ATOM 1482 C C . VAL A 1 185 ? -17.964 -20.529 25.917 1.00 63.91 185 VAL A C 1
ATOM 1484 O O . VAL A 1 185 ? -18.053 -19.615 25.098 1.00 63.91 185 VAL A O 1
ATOM 1487 N N . ASP A 1 186 ? -17.020 -21.465 25.859 1.00 62.59 186 ASP A N 1
ATOM 1488 C CA . ASP A 1 186 ? -16.141 -21.612 24.695 1.00 62.59 186 ASP A CA 1
ATOM 1489 C C . ASP A 1 186 ? -16.891 -22.223 23.490 1.00 62.59 186 ASP A C 1
ATOM 1491 O O . ASP A 1 186 ? -18.047 -22.642 23.592 1.00 62.59 186 ASP A O 1
ATOM 1495 N N . GLU A 1 187 ? -16.228 -22.293 22.332 1.00 61.47 187 GLU A N 1
ATOM 1496 C CA . GLU A 1 187 ? -16.787 -22.906 21.113 1.00 61.47 187 GLU A CA 1
ATOM 1497 C C . GLU A 1 187 ? -17.121 -24.404 21.283 1.00 61.47 187 GLU A C 1
ATOM 1499 O O . GLU A 1 187 ? -17.915 -24.950 20.519 1.00 61.47 187 GLU A O 1
ATOM 1504 N N . ASN A 1 188 ? -16.569 -25.057 22.312 1.00 67.06 188 ASN A N 1
ATOM 1505 C CA . ASN A 1 188 ? -16.796 -26.462 22.650 1.00 67.06 188 ASN A CA 1
ATOM 1506 C C . ASN A 1 188 ? -17.887 -26.657 23.724 1.00 67.06 188 ASN A C 1
ATOM 1508 O O . ASN A 1 188 ? -18.157 -27.791 24.126 1.00 67.06 188 ASN A O 1
ATOM 1512 N N . GLY A 1 189 ? -18.527 -25.581 24.198 1.00 67.31 189 GLY A N 1
ATOM 1513 C CA . GLY A 1 189 ? -19.564 -25.628 25.231 1.00 67.31 189 GLY A CA 1
ATOM 1514 C C . GLY A 1 189 ? -19.051 -25.694 26.679 1.00 67.31 189 GLY A C 1
ATOM 1515 O O . GLY A 1 189 ? -19.854 -25.877 27.596 1.00 67.31 189 GLY A O 1
ATOM 1516 N N . ILE A 1 190 ? -17.747 -25.551 26.920 1.00 69.06 190 ILE A N 1
ATOM 1517 C CA . ILE A 1 190 ? -17.137 -25.523 28.253 1.00 69.06 190 ILE A CA 1
ATOM 1518 C C . ILE A 1 190 ? -17.319 -24.138 28.876 1.00 69.06 190 ILE A C 1
ATOM 1520 O O . ILE A 1 190 ? -16.951 -23.110 28.308 1.00 69.06 190 ILE A O 1
ATOM 1524 N N . VAL A 1 191 ? -17.877 -24.118 30.089 1.00 70.69 191 VAL A N 1
ATOM 1525 C CA . VAL A 1 191 ? -18.069 -22.893 30.869 1.00 70.69 191 VAL A CA 1
ATOM 1526 C C . VAL A 1 191 ? -16.778 -22.553 31.609 1.00 70.69 191 VAL A C 1
ATOM 1528 O O . VAL A 1 191 ? -16.435 -23.179 32.612 1.00 70.69 191 VAL A O 1
ATOM 1531 N N . HIS A 1 192 ? -16.088 -21.520 31.148 1.00 66.06 192 HIS A N 1
ATOM 1532 C CA . HIS A 1 192 ? -14.994 -20.891 31.869 1.00 66.06 192 HIS A CA 1
ATOM 1533 C C . HIS A 1 192 ? -15.550 -19.844 32.835 1.00 66.06 192 HIS A C 1
ATOM 1535 O O . HIS A 1 192 ? -16.214 -18.887 32.428 1.00 66.06 192 HIS A O 1
ATOM 1541 N N . GLN A 1 193 ? -15.279 -20.042 34.124 1.00 69.69 193 GLN A N 1
ATOM 1542 C CA . GLN A 1 193 ? -15.577 -19.079 35.179 1.00 69.69 193 GLN A CA 1
ATOM 1543 C C . GLN A 1 193 ? -14.312 -18.282 35.488 1.00 69.69 193 GLN A C 1
ATOM 1545 O O . GLN A 1 193 ? -13.313 -18.862 35.914 1.00 69.69 193 GLN A O 1
ATOM 1550 N N . SER A 1 194 ? -14.351 -16.968 35.267 1.00 71.19 194 SER A N 1
ATOM 1551 C CA . SER A 1 194 ? -13.286 -16.056 35.691 1.00 71.19 194 SER A CA 1
ATOM 1552 C C . SER A 1 194 ? -13.832 -14.992 36.637 1.00 71.19 194 SER A C 1
ATOM 1554 O O . SER A 1 194 ? -14.955 -14.507 36.487 1.00 71.19 194 SER A O 1
ATOM 1556 N N . GLU A 1 195 ? -13.028 -14.644 37.639 1.00 77.62 195 GLU A N 1
ATOM 1557 C CA . GLU A 1 195 ? -13.262 -13.486 38.494 1.00 77.62 195 GLU A CA 1
ATOM 1558 C C . GLU A 1 195 ? -12.385 -12.338 38.002 1.00 77.62 195 GLU A C 1
ATOM 1560 O O . GLU A 1 195 ? -11.157 -12.425 38.011 1.00 77.62 195 GLU A O 1
ATOM 1565 N N . GLU A 1 196 ? -13.020 -11.256 37.557 1.00 81.31 196 GLU A N 1
ATOM 1566 C CA . GLU A 1 196 ? -12.332 -10.064 37.065 1.00 81.31 196 GLU A CA 1
ATOM 1567 C C . GLU A 1 196 ? -12.888 -8.818 37.757 1.00 81.31 196 GLU A C 1
ATOM 1569 O O . GLU A 1 196 ? -14.084 -8.703 38.042 1.00 81.31 196 GLU A O 1
ATOM 1574 N N . HIS A 1 197 ? -12.018 -7.844 38.022 1.00 83.19 197 HIS A N 1
ATOM 1575 C CA . HIS A 1 197 ? -12.471 -6.527 38.457 1.00 83.19 197 HIS A CA 1
ATOM 1576 C C . HIS A 1 197 ? -13.232 -5.838 37.324 1.00 83.19 197 HIS A C 1
ATOM 1578 O O . HIS A 1 197 ? -12.751 -5.814 36.191 1.00 83.19 197 HIS A O 1
ATOM 1584 N N . ILE A 1 198 ? -14.366 -5.200 37.632 1.00 83.19 198 ILE A N 1
ATOM 1585 C CA . ILE A 1 198 ? -15.215 -4.556 36.613 1.00 83.19 198 ILE A CA 1
ATOM 1586 C C . ILE A 1 198 ? -14.423 -3.543 35.783 1.00 83.19 198 ILE A C 1
ATOM 1588 O O . ILE A 1 198 ? -14.546 -3.521 34.563 1.00 83.19 198 ILE A O 1
ATOM 1592 N N . ALA A 1 199 ? -13.591 -2.723 36.430 1.00 83.19 199 ALA A N 1
ATOM 1593 C CA . ALA A 1 199 ? -12.755 -1.754 35.725 1.00 83.19 199 ALA A CA 1
ATOM 1594 C C . ALA A 1 199 ? -11.802 -2.425 34.715 1.00 83.19 199 ALA A C 1
ATOM 1596 O O . ALA A 1 199 ? -11.746 -2.003 33.566 1.00 83.19 199 ALA A O 1
ATOM 1597 N N . ALA A 1 200 ? -11.119 -3.501 35.120 1.00 85.94 200 ALA A N 1
ATOM 1598 C CA . ALA A 1 200 ? -10.194 -4.228 34.250 1.00 85.94 200 ALA A CA 1
ATOM 1599 C C . ALA A 1 200 ? -10.922 -4.942 33.100 1.00 85.94 200 ALA A C 1
ATOM 1601 O O . ALA A 1 200 ? -10.455 -4.911 31.963 1.00 85.94 200 ALA A O 1
ATOM 1602 N N . ALA A 1 201 ? -12.089 -5.533 33.378 1.00 86.06 201 ALA A N 1
ATOM 1603 C CA . ALA A 1 201 ? -12.921 -6.162 32.360 1.00 86.06 201 ALA A CA 1
ATOM 1604 C C . ALA A 1 201 ? -13.389 -5.135 31.315 1.00 86.06 201 ALA A C 1
ATOM 1606 O O . ALA A 1 201 ? -13.230 -5.374 30.121 1.00 86.06 201 ALA A O 1
ATOM 1607 N N . LEU A 1 202 ? -13.892 -3.969 31.745 1.00 87.19 202 LEU A N 1
ATOM 1608 C CA . LEU A 1 202 ? -14.296 -2.879 30.847 1.00 87.19 202 LEU A CA 1
ATOM 1609 C C . LEU A 1 202 ? -13.130 -2.421 29.963 1.00 87.19 202 LEU A C 1
ATOM 1611 O O . LEU A 1 202 ? -13.288 -2.341 28.745 1.00 87.19 202 LEU A O 1
ATOM 1615 N N . ASP A 1 203 ? -11.967 -2.155 30.560 1.00 88.75 203 ASP A N 1
ATOM 1616 C CA . ASP A 1 203 ? -10.783 -1.701 29.826 1.00 88.75 203 ASP A CA 1
ATOM 1617 C C . ASP A 1 203 ? -10.332 -2.739 28.789 1.00 88.75 203 ASP A C 1
ATOM 1619 O O . ASP A 1 203 ? -10.063 -2.377 27.642 1.00 88.75 203 ASP A O 1
ATOM 1623 N N . SER A 1 204 ? -10.332 -4.027 29.153 1.00 90.62 204 SER A N 1
ATOM 1624 C CA . SER A 1 204 ? -10.026 -5.129 28.234 1.00 90.62 204 SER A CA 1
ATOM 1625 C C . SER A 1 204 ? -11.012 -5.194 27.066 1.00 90.62 204 SER A C 1
ATOM 1627 O O . SER A 1 204 ? -10.570 -5.200 25.921 1.00 90.62 204 SER A O 1
ATOM 1629 N N . ARG A 1 205 ? -12.334 -5.177 27.306 1.00 88.81 205 ARG A N 1
ATOM 1630 C CA . ARG A 1 205 ? -13.318 -5.246 26.204 1.00 88.81 205 ARG A CA 1
ATOM 1631 C C . ARG A 1 205 ? -13.218 -4.051 25.263 1.00 88.81 205 ARG A C 1
ATOM 1633 O O . ARG A 1 205 ? -13.335 -4.205 24.051 1.00 88.81 205 ARG A O 1
ATOM 1640 N N . LEU A 1 206 ? -13.012 -2.853 25.809 1.00 92.19 206 LEU A N 1
ATOM 1641 C CA . LEU A 1 206 ? -12.851 -1.644 25.003 1.00 92.19 206 LEU A CA 1
ATOM 1642 C C . LEU A 1 206 ? -11.554 -1.686 24.183 1.00 92.19 206 LEU A C 1
ATOM 1644 O O . LEU A 1 206 ? -11.548 -1.234 23.040 1.00 92.19 206 LEU A O 1
ATOM 1648 N N . ALA A 1 207 ? -10.471 -2.240 24.737 1.00 93.19 207 ALA A N 1
ATOM 1649 C CA . ALA A 1 207 ? -9.228 -2.458 24.000 1.00 93.19 207 ALA A CA 1
ATOM 1650 C C . ALA A 1 207 ? -9.408 -3.469 22.854 1.00 93.19 207 ALA A C 1
ATOM 1652 O O . ALA A 1 207 ? -8.942 -3.208 21.746 1.00 93.19 207 ALA A O 1
ATOM 1653 N N . ASP A 1 208 ? -10.141 -4.564 23.078 1.00 92.38 208 ASP A N 1
ATOM 1654 C CA . ASP A 1 208 ? -10.433 -5.563 22.041 1.00 92.38 208 ASP A CA 1
ATOM 1655 C C . ASP A 1 208 ? -11.234 -4.955 20.873 1.00 92.38 208 ASP A C 1
ATOM 1657 O O . ASP A 1 208 ? -10.948 -5.214 19.700 1.00 92.38 208 ASP A O 1
ATOM 1661 N N . LEU A 1 209 ? -12.226 -4.111 21.179 1.00 93.38 209 LEU A N 1
ATOM 1662 C CA . LEU A 1 209 ? -13.018 -3.400 20.171 1.00 93.38 209 LEU A CA 1
ATOM 1663 C C . LEU A 1 209 ? -12.184 -2.377 19.390 1.00 93.38 209 LEU A C 1
ATOM 1665 O O . LEU A 1 209 ? -12.323 -2.290 18.170 1.00 93.38 209 LEU A O 1
ATOM 1669 N N . ASP A 1 210 ? -11.295 -1.636 20.057 1.00 93.06 210 ASP A N 1
ATOM 1670 C CA . ASP A 1 210 ? -10.370 -0.730 19.367 1.00 93.06 210 ASP A CA 1
ATOM 1671 C C . ASP A 1 210 ? -9.410 -1.481 18.449 1.00 93.06 210 ASP A C 1
ATOM 1673 O O . ASP A 1 210 ? -9.216 -1.067 17.308 1.00 93.06 210 ASP A O 1
ATOM 1677 N N . ALA A 1 211 ? -8.855 -2.608 18.901 1.00 92.44 211 ALA A N 1
ATOM 1678 C CA . ALA A 1 211 ? -7.963 -3.429 18.089 1.00 92.44 211 ALA A CA 1
ATOM 1679 C C . ALA A 1 211 ? -8.671 -3.964 16.830 1.00 92.44 211 ALA A C 1
ATOM 1681 O O . ALA A 1 211 ? -8.087 -3.998 15.741 1.00 92.44 211 ALA A O 1
ATOM 1682 N N . LYS A 1 212 ? -9.953 -4.334 16.944 1.00 92.00 212 LYS A N 1
ATOM 1683 C CA . LYS A 1 212 ? -10.789 -4.721 15.795 1.00 92.00 212 LYS A CA 1
ATOM 1684 C C . LYS A 1 212 ? -11.047 -3.550 14.855 1.00 92.00 212 LYS A C 1
ATOM 1686 O O . LYS A 1 212 ? -10.946 -3.712 13.638 1.00 92.00 212 LYS A O 1
ATOM 1691 N N . ALA A 1 213 ? -11.333 -2.372 15.399 1.00 94.31 213 ALA A N 1
ATOM 1692 C CA . ALA A 1 213 ? -11.501 -1.168 14.600 1.00 94.31 213 ALA A CA 1
ATOM 1693 C C . ALA A 1 213 ? -10.222 -0.837 13.818 1.00 94.31 213 ALA A C 1
ATOM 1695 O O . ALA A 1 213 ? -10.287 -0.588 12.616 1.00 94.31 213 ALA A O 1
ATOM 1696 N N . ASP A 1 214 ? -9.062 -0.893 14.470 1.00 94.38 214 ASP A N 1
ATOM 1697 C CA . ASP A 1 214 ? -7.753 -0.696 13.843 1.00 94.38 214 ASP A CA 1
ATOM 1698 C C . ASP A 1 214 ? -7.507 -1.703 12.721 1.00 94.38 214 ASP A C 1
ATOM 1700 O O . ASP A 1 214 ? -7.052 -1.346 11.637 1.00 94.38 214 ASP A O 1
ATOM 1704 N N . THR A 1 215 ? -7.859 -2.965 12.957 1.00 94.25 215 THR A N 1
ATOM 1705 C CA . THR A 1 215 ? -7.744 -4.018 11.944 1.00 94.25 215 THR A CA 1
ATOM 1706 C C . THR A 1 215 ? -8.594 -3.692 10.714 1.00 94.25 215 THR A C 1
ATOM 1708 O O . THR A 1 215 ? -8.094 -3.800 9.601 1.00 94.25 215 THR A O 1
ATOM 1711 N N . CYS A 1 216 ? -9.828 -3.203 10.880 1.00 95.69 216 CYS A N 1
ATOM 1712 C CA . CYS A 1 216 ? -10.676 -2.797 9.752 1.00 95.69 216 CYS A CA 1
ATOM 1713 C C . CYS A 1 216 ? -10.032 -1.688 8.904 1.00 95.69 216 CYS A C 1
ATOM 1715 O O . CYS A 1 216 ? -10.030 -1.779 7.677 1.00 95.69 216 CYS A O 1
ATOM 1717 N N . LEU A 1 217 ? -9.458 -0.661 9.542 1.00 96.75 217 LEU A N 1
ATOM 1718 C CA . LEU A 1 217 ? -8.776 0.422 8.824 1.00 96.75 217 LEU A CA 1
ATOM 1719 C C . LEU A 1 217 ? -7.531 -0.087 8.090 1.00 96.75 217 LEU A C 1
ATOM 1721 O O . LEU A 1 217 ? -7.308 0.276 6.936 1.00 96.75 217 LEU A O 1
ATOM 1725 N N . LEU A 1 218 ? -6.753 -0.961 8.733 1.00 96.31 218 LEU A N 1
ATOM 1726 C CA . LEU A 1 218 ? -5.570 -1.570 8.131 1.00 96.31 218 LEU A CA 1
ATOM 1727 C C . LEU A 1 218 ? -5.924 -2.459 6.927 1.00 96.31 218 LEU A C 1
ATOM 1729 O O . LEU A 1 218 ? -5.201 -2.438 5.935 1.00 96.31 218 LEU A O 1
ATOM 1733 N N . ILE A 1 219 ? -7.043 -3.191 6.970 1.00 96.00 219 ILE A N 1
ATOM 1734 C CA . ILE A 1 219 ? -7.530 -3.970 5.819 1.00 96.00 219 ILE A CA 1
ATOM 1735 C C . ILE A 1 219 ? -7.786 -3.047 4.626 1.00 96.00 219 ILE A C 1
ATOM 1737 O O . ILE A 1 219 ? -7.299 -3.325 3.536 1.00 96.00 219 ILE A O 1
ATOM 1741 N N . ILE A 1 220 ? -8.500 -1.935 4.824 1.00 97.62 220 ILE A N 1
ATOM 1742 C CA . ILE A 1 220 ? -8.787 -0.972 3.746 1.00 97.62 220 ILE A CA 1
ATOM 1743 C C . ILE A 1 220 ? -7.484 -0.393 3.184 1.00 97.62 220 ILE A C 1
ATOM 1745 O O . ILE A 1 220 ? -7.299 -0.320 1.970 1.00 97.62 220 ILE A O 1
ATOM 1749 N N . HIS A 1 221 ? -6.572 -0.003 4.074 1.00 97.62 221 HIS A N 1
ATOM 1750 C CA . HIS A 1 221 ? -5.264 0.541 3.722 1.00 97.62 221 HIS A CA 1
ATOM 1751 C C . HIS A 1 221 ? -4.468 -0.407 2.828 1.00 97.62 221 HIS A C 1
ATOM 1753 O O . HIS A 1 221 ? -3.979 -0.002 1.770 1.00 97.62 221 HIS A O 1
ATOM 1759 N N . LEU A 1 222 ? -4.382 -1.672 3.243 1.00 96.31 222 LEU A N 1
ATOM 1760 C CA . LEU A 1 222 ? -3.723 -2.742 2.508 1.00 96.31 222 LEU A CA 1
ATOM 1761 C C . LEU A 1 222 ? -4.434 -3.060 1.197 1.00 96.31 222 LEU A C 1
ATOM 1763 O O . LEU A 1 222 ? -3.759 -3.268 0.196 1.00 96.31 222 LEU A O 1
ATOM 1767 N N . GLU A 1 223 ? -5.766 -3.059 1.166 1.00 96.75 223 GLU A N 1
ATOM 1768 C CA . GLU A 1 223 ? -6.527 -3.347 -0.050 1.00 96.75 223 GLU A CA 1
ATOM 1769 C C . GLU A 1 223 ? -6.190 -2.358 -1.170 1.00 96.75 223 GLU A C 1
ATOM 1771 O O . GLU A 1 223 ? -5.868 -2.777 -2.280 1.00 96.75 223 GLU A O 1
ATOM 1776 N N . LEU A 1 224 ? -6.141 -1.054 -0.871 1.00 98.12 224 LEU A N 1
ATOM 1777 C CA . LEU A 1 224 ? -5.726 -0.035 -1.845 1.00 98.12 224 LEU A CA 1
ATOM 1778 C C . LEU A 1 224 ? -4.344 -0.342 -2.445 1.00 98.12 224 LEU A C 1
ATOM 1780 O O . LEU A 1 224 ? -4.128 -0.196 -3.648 1.00 98.12 224 LEU A O 1
ATOM 1784 N N . ARG A 1 225 ? -3.417 -0.827 -1.614 1.00 97.19 225 ARG A N 1
ATOM 1785 C CA . ARG A 1 225 ? -2.046 -1.172 -2.018 1.00 97.19 225 ARG A CA 1
ATOM 1786 C C . ARG A 1 225 ? -2.001 -2.468 -2.822 1.00 97.19 225 ARG A C 1
ATOM 1788 O O . ARG A 1 225 ? -1.280 -2.538 -3.815 1.00 97.19 225 ARG A O 1
ATOM 1795 N N . VAL A 1 226 ? -2.808 -3.467 -2.465 1.00 95.75 226 VAL A N 1
ATOM 1796 C CA . VAL A 1 226 ? -2.975 -4.700 -3.252 1.00 95.75 226 VAL A CA 1
ATOM 1797 C C . VAL A 1 226 ? -3.535 -4.377 -4.639 1.00 95.75 226 VAL A C 1
ATOM 1799 O O . VAL A 1 226 ? -3.034 -4.918 -5.624 1.00 95.75 226 VAL A O 1
ATOM 1802 N N . HIS A 1 227 ? -4.481 -3.439 -4.758 1.00 97.06 227 HIS A N 1
ATOM 1803 C CA . HIS A 1 227 ? -4.966 -2.966 -6.059 1.00 97.06 227 HIS A CA 1
ATOM 1804 C C . HIS A 1 227 ? -3.859 -2.293 -6.898 1.00 97.06 227 HIS A C 1
ATOM 1806 O O . HIS A 1 227 ? -3.826 -2.500 -8.114 1.00 97.06 227 HIS A O 1
ATOM 1812 N N . CYS A 1 228 ? -2.911 -1.559 -6.292 1.00 97.25 228 CYS A N 1
ATOM 1813 C CA . CYS A 1 228 ? -1.718 -1.081 -7.010 1.00 97.25 228 CYS A CA 1
ATOM 1814 C C . CYS A 1 228 ? -0.915 -2.252 -7.593 1.00 97.25 228 CYS A C 1
ATOM 1816 O O . CYS A 1 228 ? -0.597 -2.243 -8.779 1.00 97.25 228 CYS A O 1
ATOM 1818 N N . PHE A 1 229 ? -0.610 -3.286 -6.803 1.00 95.62 229 PHE A N 1
ATOM 1819 C CA . PHE A 1 229 ? 0.122 -4.451 -7.313 1.00 95.62 229 PHE A CA 1
ATOM 1820 C C . PHE A 1 229 ? -0.651 -5.189 -8.410 1.00 95.62 229 PHE A C 1
ATOM 1822 O O . PHE A 1 229 ? -0.077 -5.513 -9.450 1.00 95.62 229 PHE A O 1
ATOM 1829 N N . PHE A 1 230 ? -1.945 -5.431 -8.198 1.00 95.00 230 PHE A N 1
ATOM 1830 C CA . PHE A 1 230 ? -2.796 -6.185 -9.116 1.00 95.00 230 PHE A CA 1
ATOM 1831 C C . PHE A 1 230 ? -2.848 -5.552 -10.507 1.00 95.00 230 PHE A C 1
ATOM 1833 O O . PHE A 1 230 ? -2.680 -6.255 -11.504 1.00 95.00 230 PHE A O 1
ATOM 1840 N N . HIS A 1 231 ? -3.017 -4.231 -10.576 1.00 95.62 231 HIS A N 1
ATOM 1841 C CA . HIS A 1 231 ? -3.117 -3.520 -11.849 1.00 95.62 231 HIS A CA 1
ATOM 1842 C C . HIS A 1 231 ? -1.755 -3.160 -12.452 1.00 95.62 231 HIS A C 1
ATOM 1844 O O . HIS A 1 231 ? -1.585 -3.215 -13.668 1.00 95.62 231 HIS A O 1
ATOM 1850 N N . LEU A 1 232 ? -0.755 -2.809 -11.637 1.00 95.12 232 LEU A N 1
ATOM 1851 C CA . LEU A 1 232 ? 0.506 -2.268 -12.158 1.00 95.12 232 LEU A CA 1
ATOM 1852 C C . LEU A 1 232 ? 1.555 -3.345 -12.475 1.00 95.12 232 LEU A C 1
ATOM 1854 O O . LEU A 1 232 ? 2.292 -3.186 -13.449 1.00 95.12 232 LEU A O 1
ATOM 1858 N N . LEU A 1 233 ? 1.619 -4.462 -11.735 1.00 92.56 233 LEU A N 1
ATOM 1859 C CA . LEU A 1 233 ? 2.580 -5.543 -12.029 1.00 92.56 233 LEU A CA 1
ATOM 1860 C C . LEU A 1 233 ? 2.420 -6.133 -13.447 1.00 92.56 233 LEU A C 1
ATOM 1862 O O . LEU A 1 233 ? 3.435 -6.365 -14.114 1.00 92.56 233 LEU A O 1
ATOM 1866 N N . PRO A 1 234 ? 1.198 -6.368 -13.973 1.00 90.75 234 PRO A N 1
ATOM 1867 C CA . PRO A 1 234 ? 1.019 -6.870 -15.335 1.00 90.75 234 PRO A CA 1
ATOM 1868 C C . PRO A 1 234 ? 1.606 -5.967 -16.428 1.00 90.75 234 PRO A C 1
ATOM 1870 O O . PRO A 1 234 ? 1.942 -6.481 -17.499 1.00 90.75 234 PRO A O 1
ATOM 1873 N N . LEU A 1 235 ? 1.786 -4.664 -16.169 1.00 89.81 235 LEU A N 1
ATOM 1874 C CA . LEU A 1 235 ? 2.355 -3.701 -17.126 1.00 89.81 235 LEU A CA 1
ATOM 1875 C C . LEU A 1 235 ? 3.833 -3.979 -17.446 1.00 89.81 235 LEU A C 1
ATOM 1877 O O . LEU A 1 235 ? 4.341 -3.536 -18.479 1.00 89.81 235 LEU A O 1
ATOM 1881 N N . ALA A 1 236 ? 4.516 -4.755 -16.598 1.00 86.69 236 ALA A N 1
ATOM 1882 C CA . ALA A 1 236 ? 5.873 -5.245 -16.836 1.00 86.69 236 ALA A CA 1
ATOM 1883 C C . ALA A 1 236 ? 5.964 -6.216 -18.027 1.00 86.69 236 ALA A C 1
ATOM 1885 O O . ALA A 1 236 ? 7.045 -6.469 -18.565 1.00 86.69 236 ALA A O 1
ATOM 1886 N N . ARG A 1 237 ? 4.839 -6.816 -18.434 1.00 81.31 237 ARG A N 1
ATOM 1887 C CA . ARG A 1 237 ? 4.819 -7.832 -19.488 1.00 81.31 237 ARG A CA 1
ATOM 1888 C C . ARG A 1 237 ? 4.904 -7.179 -20.863 1.00 81.31 237 ARG A C 1
ATOM 1890 O O . ARG A 1 237 ? 4.250 -6.181 -21.163 1.00 81.31 237 ARG A O 1
ATOM 1897 N N . VAL A 1 238 ? 5.705 -7.777 -21.741 1.00 65.31 238 VAL A N 1
ATOM 1898 C CA . VAL A 1 238 ? 5.808 -7.332 -23.133 1.00 65.31 238 VAL A CA 1
ATOM 1899 C C . VAL A 1 238 ? 4.521 -7.714 -23.864 1.00 65.31 238 VAL A C 1
ATOM 1901 O O . VAL A 1 238 ? 4.169 -8.888 -23.935 1.00 65.31 238 VAL A O 1
ATOM 1904 N N . ARG A 1 239 ? 3.829 -6.714 -24.416 1.00 67.50 239 ARG A N 1
ATOM 1905 C CA . ARG A 1 239 ? 2.667 -6.885 -25.296 1.00 67.50 239 ARG A CA 1
ATOM 1906 C C . ARG A 1 239 ? 2.962 -6.324 -26.686 1.00 67.50 239 ARG A C 1
ATOM 1908 O O . ARG A 1 239 ? 3.732 -5.356 -26.769 1.00 67.50 239 ARG A O 1
ATOM 1915 N N . PRO A 1 240 ? 2.347 -6.884 -27.747 1.00 59.38 240 PRO A N 1
ATOM 1916 C CA . PRO A 1 240 ? 2.286 -6.237 -29.054 1.00 59.38 240 PRO A CA 1
ATOM 1917 C C . PRO A 1 240 ? 1.803 -4.793 -28.894 1.00 59.38 240 PRO A C 1
ATOM 1919 O O . PRO A 1 240 ? 0.984 -4.511 -28.020 1.00 59.38 240 PRO A O 1
ATOM 1922 N N . SER A 1 241 ? 2.348 -3.869 -29.686 1.00 57.09 241 SER A N 1
ATOM 1923 C CA . SER A 1 241 ? 2.009 -2.453 -29.555 1.00 57.09 241 SER A CA 1
ATOM 1924 C C . SER A 1 241 ? 0.516 -2.236 -29.791 1.00 57.09 241 SER A C 1
ATOM 1926 O O . SER A 1 241 ? 0.026 -2.494 -30.891 1.00 57.09 241 SER A O 1
ATOM 1928 N N . LEU A 1 242 ? -0.172 -1.718 -28.775 1.00 61.50 242 LEU A N 1
ATOM 1929 C CA . LEU A 1 242 ? -1.429 -0.996 -28.953 1.00 61.50 242 LEU A CA 1
ATOM 1930 C C . LEU A 1 242 ? -1.195 0.206 -29.896 1.00 61.50 242 LEU A C 1
ATOM 1932 O O . LEU A 1 242 ? -0.040 0.630 -30.065 1.00 61.50 242 LEU A O 1
ATOM 1936 N N . PRO A 1 243 ? -2.251 0.762 -30.515 1.00 66.00 243 PRO A N 1
ATOM 1937 C CA . PRO A 1 243 ? -2.175 2.033 -31.231 1.00 66.00 243 PRO A CA 1
ATOM 1938 C C . PRO A 1 243 ? -1.433 3.102 -30.414 1.00 66.00 243 PRO A C 1
ATOM 1940 O O . PRO A 1 243 ? -1.426 3.062 -29.181 1.00 66.00 243 PRO A O 1
ATOM 1943 N N . HIS A 1 244 ? -0.784 4.050 -31.100 1.00 62.25 244 HIS A N 1
ATOM 1944 C CA . HIS A 1 244 ? 0.232 4.926 -30.500 1.00 62.25 244 HIS A CA 1
ATOM 1945 C C . HIS A 1 244 ? -0.237 5.690 -29.251 1.00 62.25 244 HIS A C 1
ATOM 1947 O O . HIS A 1 244 ? 0.617 5.989 -28.424 1.00 62.25 244 HIS A O 1
ATOM 1953 N N . ASP A 1 245 ? -1.543 5.904 -29.054 1.00 68.25 245 ASP A N 1
ATOM 1954 C CA . ASP A 1 245 ? -2.094 6.798 -28.027 1.00 68.25 245 ASP A CA 1
ATOM 1955 C C . ASP A 1 245 ? -2.975 6.123 -26.957 1.00 68.25 245 ASP A C 1
ATOM 1957 O O . ASP A 1 245 ? -3.425 6.790 -26.028 1.00 68.25 245 ASP A O 1
ATOM 1961 N N . GLU A 1 246 ? -3.201 4.809 -27.020 1.00 84.38 246 GLU A N 1
ATOM 1962 C CA . GLU A 1 246 ? -4.125 4.140 -26.089 1.00 84.38 246 GLU A CA 1
ATOM 1963 C C . GLU A 1 246 ? -3.462 3.757 -24.757 1.00 84.38 246 GLU A C 1
ATOM 1965 O O . GLU A 1 246 ? -2.318 3.296 -24.711 1.00 84.38 246 GLU A O 1
ATOM 1970 N N . LEU A 1 247 ? -4.176 3.953 -23.647 1.00 88.50 247 LEU A N 1
ATOM 1971 C CA . LEU A 1 247 ? -3.755 3.465 -22.332 1.00 88.50 247 LEU A CA 1
ATOM 1972 C C . LEU A 1 247 ? -3.970 1.954 -22.229 1.00 88.50 247 LEU A C 1
ATOM 1974 O O . LEU A 1 247 ? -4.938 1.424 -22.768 1.00 88.50 247 LEU A O 1
ATOM 197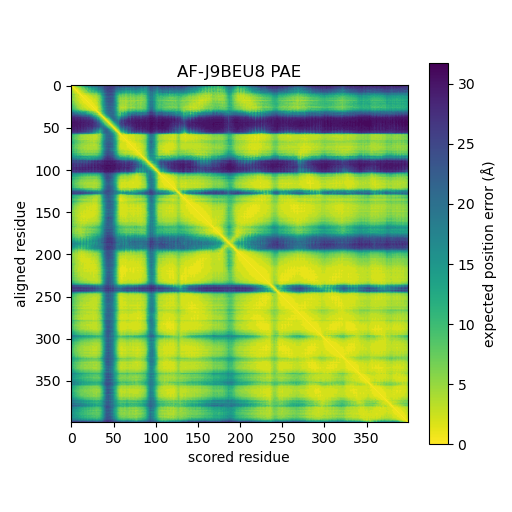8 N N . ASP A 1 248 ? -3.091 1.271 -21.496 1.00 91.81 248 ASP A N 1
ATOM 1979 C CA . ASP A 1 248 ? -3.327 -0.125 -21.131 1.00 91.81 248 ASP A CA 1
ATOM 1980 C C . ASP A 1 248 ? -4.586 -0.231 -20.249 1.00 91.81 248 ASP A C 1
ATOM 1982 O O . ASP A 1 248 ? -4.803 0.592 -19.352 1.00 91.81 248 ASP A O 1
ATOM 1986 N N . ASN A 1 249 ? -5.411 -1.256 -20.489 1.00 92.88 249 ASN A N 1
ATOM 1987 C CA . ASN A 1 249 ? -6.672 -1.466 -19.768 1.00 92.88 249 ASN A CA 1
ATOM 1988 C C . ASN A 1 249 ? -6.469 -1.521 -18.253 1.00 92.88 249 ASN A C 1
ATOM 1990 O O . ASN A 1 249 ? -7.283 -0.989 -17.510 1.00 92.88 249 ASN A O 1
ATOM 1994 N N . GLU A 1 250 ? -5.352 -2.083 -17.796 1.00 94.06 250 GLU A N 1
ATOM 1995 C CA . GLU A 1 250 ? -5.004 -2.153 -16.381 1.00 94.06 250 GLU A CA 1
ATOM 1996 C C . GLU A 1 250 ? -4.865 -0.765 -15.738 1.00 94.06 250 GLU A C 1
ATOM 1998 O O . GLU A 1 250 ? -5.230 -0.579 -14.583 1.00 94.06 250 GLU A O 1
ATOM 2003 N N . VAL A 1 251 ? -4.389 0.239 -16.481 1.00 96.38 251 VAL A N 1
ATOM 2004 C CA . VAL A 1 251 ? -4.298 1.625 -15.989 1.00 96.38 251 VAL A CA 1
ATOM 2005 C C . VAL A 1 251 ? -5.683 2.268 -15.918 1.00 96.38 251 VAL A C 1
ATOM 2007 O O . VAL A 1 251 ? -5.977 3.021 -14.987 1.00 96.38 251 VAL A O 1
ATOM 2010 N N . ILE A 1 252 ? -6.544 1.965 -16.893 1.00 96.25 252 ILE A N 1
ATOM 2011 C CA . ILE A 1 252 ? -7.930 2.445 -16.925 1.00 96.25 252 ILE A CA 1
ATOM 2012 C C . ILE A 1 252 ? -8.721 1.838 -15.759 1.00 96.25 252 ILE A C 1
ATOM 2014 O O . ILE A 1 252 ? -9.397 2.564 -15.028 1.00 96.25 252 ILE A O 1
ATOM 2018 N N . ASP A 1 253 ? -8.612 0.525 -15.565 1.00 96.62 253 ASP A N 1
ATOM 2019 C CA . ASP A 1 253 ? -9.285 -0.208 -14.497 1.00 96.62 253 ASP A CA 1
ATOM 2020 C C . ASP A 1 253 ? -8.744 0.193 -13.119 1.00 96.62 253 ASP A C 1
ATOM 2022 O O . ASP A 1 253 ? -9.543 0.472 -12.227 1.00 96.62 253 ASP A O 1
ATOM 2026 N N . PHE A 1 254 ? -7.424 0.373 -12.966 1.00 97.88 254 PHE A N 1
ATOM 2027 C CA . PHE A 1 254 ? -6.831 0.977 -11.768 1.00 97.88 254 PHE A CA 1
ATOM 2028 C C . PHE A 1 254 ? -7.472 2.324 -11.438 1.00 97.88 254 PHE A C 1
ATOM 2030 O O . PHE A 1 254 ? -7.885 2.566 -10.304 1.00 97.88 254 PHE A O 1
ATOM 2037 N N . GLY A 1 255 ? -7.580 3.211 -12.430 1.00 97.62 255 GLY A N 1
ATOM 2038 C CA . GLY A 1 255 ? -8.150 4.532 -12.212 1.00 97.62 255 GLY A CA 1
ATOM 2039 C C . GLY A 1 255 ? -9.628 4.499 -11.835 1.00 97.62 255 GLY A C 1
ATOM 2040 O O . GLY A 1 255 ? -10.051 5.305 -11.004 1.00 97.62 255 GLY A O 1
ATOM 2041 N N . ARG A 1 256 ? -10.397 3.558 -12.398 1.00 97.44 256 ARG A N 1
ATOM 2042 C CA . ARG A 1 256 ? -11.801 3.328 -12.034 1.00 97.44 256 ARG A CA 1
ATOM 2043 C C . ARG A 1 256 ? -11.920 2.824 -10.597 1.00 97.44 256 ARG A C 1
ATOM 2045 O O . ARG A 1 256 ? -12.689 3.397 -9.829 1.00 97.44 256 ARG A O 1
ATOM 2052 N N . ASP A 1 257 ? -11.147 1.804 -10.235 1.00 97.31 257 ASP A N 1
ATOM 2053 C CA . ASP A 1 257 ? -11.160 1.226 -8.891 1.00 97.31 257 ASP A CA 1
ATOM 2054 C C . ASP A 1 257 ? -10.790 2.287 -7.851 1.00 97.31 257 ASP A C 1
ATOM 2056 O O . ASP A 1 257 ? -11.574 2.548 -6.941 1.00 97.31 257 ASP A O 1
ATOM 2060 N N . MET A 1 258 ? -9.654 2.975 -8.020 1.00 98.12 258 MET A N 1
ATOM 2061 C CA . MET A 1 258 ? -9.202 4.008 -7.078 1.00 98.12 258 MET A CA 1
ATOM 2062 C C . MET A 1 258 ? -10.220 5.140 -6.913 1.00 98.12 258 MET A C 1
ATOM 2064 O O . MET A 1 258 ? -10.434 5.615 -5.797 1.00 98.12 258 MET A O 1
ATOM 2068 N N . ALA A 1 259 ? -10.888 5.555 -7.994 1.00 97.81 259 ALA A N 1
ATOM 2069 C CA . ALA A 1 259 ? -11.946 6.559 -7.918 1.00 97.81 259 ALA A CA 1
ATOM 2070 C C . ALA A 1 259 ? -13.171 6.058 -7.133 1.00 97.81 259 ALA A C 1
ATOM 2072 O O . ALA A 1 259 ? -13.702 6.799 -6.303 1.00 97.81 259 ALA A O 1
ATOM 2073 N N . HIS A 1 260 ? -13.596 4.806 -7.340 1.00 97.38 260 HIS A N 1
ATOM 2074 C CA . HIS A 1 260 ? -14.695 4.202 -6.579 1.00 97.38 260 HIS A CA 1
ATOM 2075 C C . HIS A 1 260 ? -14.359 4.056 -5.091 1.00 97.38 260 HIS A C 1
ATOM 2077 O O . HIS A 1 260 ? -15.171 4.443 -4.246 1.00 97.38 260 HIS A O 1
ATOM 2083 N N . PHE A 1 261 ? -13.158 3.564 -4.765 1.00 98.38 261 PHE A N 1
ATOM 2084 C CA . PHE A 1 261 ? -12.659 3.517 -3.391 1.00 98.38 261 PHE A CA 1
ATOM 2085 C C . PHE A 1 261 ? -12.688 4.903 -2.754 1.00 98.38 261 PHE A C 1
ATOM 2087 O O . PHE A 1 261 ? -13.266 5.075 -1.682 1.00 98.38 261 PHE A O 1
ATOM 2094 N N . HIS A 1 262 ? -12.119 5.904 -3.429 1.00 98.31 262 HIS A N 1
ATOM 2095 C CA . HIS A 1 262 ? -12.057 7.264 -2.911 1.00 98.31 262 HIS A CA 1
ATOM 2096 C C . HIS A 1 262 ? -13.451 7.840 -2.653 1.00 98.31 262 HIS A C 1
ATOM 2098 O O . HIS A 1 262 ? -13.699 8.383 -1.580 1.00 98.31 262 HIS A O 1
ATOM 2104 N N . GLN A 1 263 ? -14.387 7.682 -3.594 1.00 97.38 263 GLN A N 1
ATOM 2105 C CA . GLN A 1 263 ? -15.759 8.165 -3.439 1.00 97.38 263 GLN A CA 1
ATOM 2106 C C . GLN A 1 263 ? -16.445 7.552 -2.211 1.00 97.38 263 GLN A C 1
ATOM 2108 O O . GLN A 1 263 ? -17.044 8.276 -1.414 1.00 97.38 263 GLN A O 1
ATOM 2113 N N . VAL A 1 264 ? -16.363 6.231 -2.038 1.00 97.88 264 VAL A N 1
ATOM 2114 C CA . VAL A 1 264 ? -17.016 5.555 -0.911 1.00 97.88 264 VAL A CA 1
ATOM 2115 C C . VAL A 1 264 ? -16.331 5.895 0.408 1.00 97.88 264 VAL A C 1
ATOM 2117 O O . VAL A 1 264 ?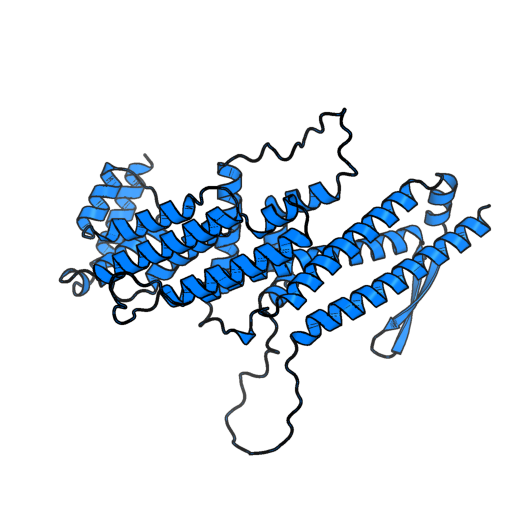 -17.013 6.268 1.360 1.00 97.88 264 VAL A O 1
ATOM 2120 N N . LEU A 1 265 ? -15.003 5.852 0.474 1.00 98.19 265 LEU A N 1
ATOM 2121 C CA . LEU A 1 265 ? -14.264 6.131 1.705 1.00 98.19 265 LEU A CA 1
ATOM 2122 C C . LEU A 1 265 ? -14.419 7.591 2.148 1.00 98.19 265 LEU A C 1
ATOM 2124 O O . LEU A 1 265 ? -14.688 7.833 3.320 1.00 98.19 265 LEU A O 1
ATOM 2128 N N . ASN A 1 266 ? -14.382 8.555 1.223 1.00 96.62 266 ASN A N 1
ATOM 2129 C CA . ASN A 1 266 ? -14.498 9.982 1.545 1.00 96.62 266 ASN A CA 1
ATOM 2130 C C . ASN A 1 266 ? -15.868 10.367 2.134 1.00 96.62 266 ASN A C 1
ATOM 2132 O O . ASN A 1 266 ? -15.992 11.377 2.819 1.00 96.62 266 ASN A O 1
ATOM 2136 N N . THR A 1 267 ? -16.909 9.570 1.874 1.00 96.44 267 THR A N 1
ATOM 2137 C CA . THR A 1 267 ? -18.240 9.781 2.473 1.00 96.44 267 THR A CA 1
ATOM 2138 C C . THR A 1 267 ? -18.387 9.154 3.859 1.00 96.44 267 THR A C 1
ATOM 2140 O O . THR A 1 267 ? -19.275 9.554 4.606 1.00 96.44 267 THR A O 1
ATOM 2143 N N . ASN A 1 268 ? -17.527 8.191 4.210 1.00 96.06 268 ASN A N 1
ATOM 2144 C CA . ASN A 1 268 ? -17.637 7.407 5.443 1.00 96.06 268 ASN A CA 1
ATOM 2145 C C . ASN A 1 268 ? -16.502 7.672 6.441 1.00 96.06 268 ASN A C 1
ATOM 2147 O O . ASN A 1 268 ? -16.643 7.313 7.606 1.00 96.06 268 ASN A O 1
ATOM 2151 N N . LEU A 1 269 ? -15.397 8.292 6.015 1.00 96.50 269 LEU A N 1
ATOM 2152 C CA . LEU A 1 269 ? -14.213 8.529 6.836 1.00 96.50 269 LEU A CA 1
ATOM 2153 C C . LEU A 1 269 ? -13.819 10.014 6.873 1.00 96.50 269 LEU A C 1
ATOM 2155 O O . LEU A 1 269 ? -13.968 10.731 5.883 1.00 96.50 269 LEU A O 1
ATOM 2159 N N . PRO A 1 270 ? -13.265 10.494 7.999 1.00 94.69 270 PRO A N 1
ATOM 2160 C CA . PRO A 1 270 ? -12.746 11.851 8.119 1.00 94.69 270 PRO A CA 1
ATOM 2161 C C . PRO A 1 270 ? -11.455 12.080 7.298 1.00 94.69 270 PRO A C 1
ATOM 2163 O O . PRO A 1 270 ? -10.705 11.136 7.032 1.00 94.69 270 PRO A O 1
ATOM 2166 N N . PRO A 1 271 ? -11.103 13.347 6.986 1.00 92.56 271 PRO A N 1
ATOM 2167 C CA . PRO A 1 271 ? -9.973 13.678 6.108 1.00 92.56 271 PRO A CA 1
ATOM 2168 C C . PRO A 1 271 ? -8.604 13.131 6.540 1.00 92.56 271 PRO A C 1
ATOM 2170 O O . PRO A 1 271 ? -7.798 12.766 5.694 1.00 92.56 271 PRO A O 1
ATOM 2173 N N . HIS A 1 272 ? -8.320 13.038 7.844 1.00 92.38 272 HIS A N 1
ATOM 2174 C CA . HIS A 1 272 ? -7.037 12.506 8.327 1.00 92.38 272 HIS A CA 1
ATOM 2175 C C . HIS A 1 272 ? -6.882 10.999 8.051 1.00 92.38 272 HIS A C 1
ATOM 2177 O O . HIS A 1 272 ? -5.769 10.537 7.811 1.00 92.38 272 HIS A O 1
ATOM 2183 N N . LYS A 1 273 ? -7.991 10.243 8.020 1.00 95.50 273 LYS A N 1
ATOM 2184 C CA . LYS A 1 273 ? -8.000 8.829 7.615 1.00 95.50 273 LYS A CA 1
ATOM 2185 C C . LYS A 1 273 ? -7.919 8.694 6.103 1.00 95.50 273 LYS A C 1
ATOM 2187 O O . LYS A 1 273 ? -7.179 7.849 5.622 1.00 95.50 273 LYS A O 1
ATOM 2192 N N . MET A 1 274 ? -8.589 9.574 5.356 1.00 96.44 274 MET A N 1
ATOM 2193 C CA . MET A 1 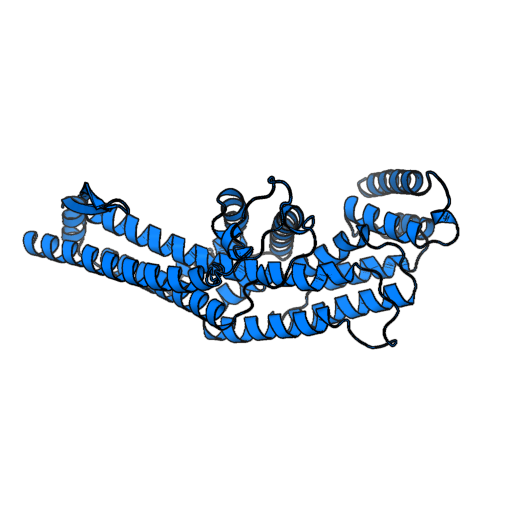274 ? -8.418 9.650 3.900 1.00 96.44 274 MET A CA 1
ATOM 2194 C C . MET A 1 274 ? -6.956 9.895 3.519 1.00 96.44 274 MET A C 1
ATOM 2196 O O . MET A 1 274 ? -6.423 9.182 2.674 1.00 96.44 274 MET A O 1
ATOM 2200 N N . LYS A 1 275 ? -6.288 10.826 4.211 1.00 93.50 275 LYS A N 1
ATOM 2201 C CA . LYS A 1 275 ? -4.852 11.071 4.058 1.00 93.50 275 LYS A CA 1
ATOM 2202 C C . LYS A 1 275 ? -4.035 9.809 4.353 1.00 93.50 275 LYS A C 1
ATOM 2204 O O . LYS A 1 275 ? -3.242 9.410 3.520 1.00 93.50 275 LYS A O 1
ATOM 2209 N N . TYR A 1 276 ? -4.266 9.135 5.483 1.00 95.44 276 TYR A N 1
ATOM 2210 C CA . TYR A 1 276 ? -3.576 7.876 5.808 1.00 95.44 276 TYR A CA 1
ATOM 2211 C C . TYR A 1 276 ? -3.732 6.801 4.713 1.00 95.44 276 TYR A C 1
ATOM 2213 O O . TYR A 1 276 ? -2.750 6.157 4.349 1.00 95.44 276 TYR A O 1
ATOM 2221 N N . LEU A 1 277 ? -4.943 6.645 4.169 1.00 97.50 277 LEU A N 1
ATOM 2222 C CA . LEU A 1 277 ? -5.267 5.616 3.181 1.00 97.50 277 LEU A CA 1
ATOM 2223 C C . LEU A 1 277 ? -4.660 5.889 1.794 1.00 97.50 277 LEU A C 1
ATOM 2225 O O . LEU A 1 277 ? -4.168 4.952 1.159 1.00 97.50 277 LEU A O 1
ATOM 2229 N N . PHE A 1 278 ? -4.701 7.142 1.327 1.00 97.12 278 PHE A N 1
ATOM 2230 C CA . PHE A 1 278 ? -4.288 7.522 -0.031 1.00 97.12 278 PHE A CA 1
ATOM 2231 C C . PHE A 1 278 ? -2.855 8.064 -0.127 1.00 97.12 278 PHE A C 1
ATOM 2233 O O . PHE A 1 278 ? -2.232 7.920 -1.184 1.00 97.12 278 PHE A O 1
ATOM 2240 N N . ASP A 1 279 ? -2.296 8.625 0.950 1.00 92.56 279 ASP A N 1
ATOM 2241 C CA . ASP A 1 279 ? -0.876 8.976 0.986 1.00 92.56 279 ASP A CA 1
ATOM 2242 C C . ASP A 1 279 ? -0.027 7.718 0.771 1.00 92.56 279 ASP A C 1
ATOM 2244 O O . ASP A 1 279 ? -0.332 6.622 1.251 1.00 92.56 279 ASP A O 1
ATOM 2248 N N . GLY A 1 280 ? 1.082 7.890 0.054 1.00 94.44 280 GLY A N 1
ATOM 2249 C CA . GLY A 1 280 ? 2.026 6.811 -0.228 1.00 94.44 280 GLY A CA 1
ATOM 2250 C C . GLY A 1 280 ? 1.654 5.946 -1.433 1.00 94.44 280 GLY A C 1
ATOM 2251 O O . GLY A 1 280 ? 2.540 5.278 -1.962 1.00 94.44 280 GLY A O 1
ATOM 2252 N N . LEU A 1 281 ? 0.421 6.014 -1.959 1.00 97.69 281 LEU A N 1
ATOM 2253 C CA . LEU A 1 281 ? 0.049 5.290 -3.186 1.00 97.69 281 LEU A CA 1
ATOM 2254 C C . LEU A 1 281 ? 0.897 5.719 -4.391 1.00 97.69 281 LEU A C 1
ATOM 2256 O O . LEU A 1 281 ? 1.256 4.876 -5.214 1.00 97.69 281 LEU A O 1
ATOM 2260 N N . GLY A 1 282 ? 1.253 7.006 -4.489 1.00 97.25 282 GLY A N 1
ATOM 2261 C CA . GLY A 1 282 ? 2.141 7.513 -5.537 1.00 97.25 282 GLY A CA 1
ATOM 2262 C C . GLY A 1 282 ? 3.549 6.928 -5.443 1.00 97.25 282 GLY A C 1
ATOM 2263 O O . GLY A 1 282 ? 4.065 6.420 -6.439 1.00 97.25 282 GLY A O 1
ATOM 2264 N N . HIS A 1 283 ? 4.131 6.920 -4.237 1.00 97.38 283 HIS A N 1
ATOM 2265 C CA . HIS A 1 283 ? 5.429 6.293 -3.981 1.00 97.38 283 HIS A CA 1
ATOM 2266 C C . HIS A 1 283 ? 5.385 4.790 -4.289 1.00 97.38 283 HIS A C 1
ATOM 2268 O O . HIS A 1 283 ? 6.183 4.311 -5.088 1.00 97.38 283 HIS A O 1
ATOM 2274 N N . LEU A 1 284 ? 4.411 4.050 -3.747 1.00 98.00 284 LEU A N 1
ATOM 2275 C CA . LEU A 1 284 ? 4.274 2.614 -4.001 1.00 98.00 284 LEU A CA 1
ATOM 2276 C C . LEU A 1 284 ? 4.129 2.315 -5.499 1.00 98.00 284 LEU A C 1
ATOM 2278 O O . LEU A 1 284 ? 4.807 1.431 -6.020 1.00 98.00 284 LEU A O 1
ATOM 2282 N N . SER A 1 285 ? 3.288 3.068 -6.210 1.00 97.94 285 SER A N 1
ATOM 2283 C CA . SER A 1 285 ? 3.101 2.906 -7.656 1.00 97.94 285 SER A CA 1
ATOM 2284 C C . SER A 1 285 ? 4.410 3.133 -8.418 1.00 97.94 285 SER A C 1
ATOM 2286 O O . SER A 1 285 ? 4.773 2.327 -9.276 1.00 97.94 285 SER A O 1
ATOM 2288 N N . ALA A 1 286 ? 5.156 4.189 -8.076 1.00 97.69 286 ALA A N 1
ATOM 2289 C CA . ALA A 1 286 ? 6.475 4.470 -8.639 1.00 97.69 286 ALA A CA 1
ATOM 2290 C C . ALA A 1 286 ? 7.470 3.330 -8.367 1.00 97.69 286 ALA A C 1
ATOM 2292 O O . ALA A 1 286 ? 8.125 2.842 -9.294 1.00 97.69 286 ALA A O 1
ATOM 2293 N N . SER A 1 287 ? 7.533 2.847 -7.124 1.00 96.94 287 SER A N 1
ATOM 2294 C CA . SER A 1 287 ? 8.385 1.725 -6.738 1.00 96.94 287 SER A CA 1
ATOM 2295 C C . SER A 1 287 ? 8.012 0.440 -7.479 1.00 96.94 287 SER A C 1
ATOM 2297 O O . SER A 1 287 ? 8.919 -0.266 -7.918 1.00 96.94 287 SER A O 1
ATOM 2299 N N . ILE A 1 288 ? 6.718 0.153 -7.687 1.00 95.94 288 ILE A N 1
ATOM 2300 C CA . ILE A 1 288 ? 6.253 -0.998 -8.476 1.00 95.94 288 ILE A CA 1
ATOM 2301 C C . ILE A 1 288 ? 6.742 -0.886 -9.919 1.00 95.94 288 ILE A C 1
ATOM 2303 O O . ILE A 1 288 ? 7.292 -1.859 -10.435 1.00 95.94 288 ILE A O 1
ATOM 2307 N N . PHE A 1 289 ? 6.599 0.272 -10.571 1.00 95.94 289 PHE A N 1
ATOM 2308 C CA . PHE A 1 289 ? 7.081 0.469 -11.943 1.00 95.94 289 PHE A CA 1
ATOM 2309 C C . PHE A 1 289 ? 8.593 0.236 -12.063 1.00 95.94 289 PHE A C 1
ATOM 2311 O O . PHE A 1 289 ? 9.035 -0.506 -12.944 1.00 95.94 289 PHE A O 1
ATOM 2318 N N . ILE A 1 290 ? 9.382 0.830 -11.162 1.00 95.94 290 ILE A N 1
ATOM 2319 C CA . ILE A 1 290 ? 10.844 0.709 -11.176 1.00 95.94 290 ILE A CA 1
ATOM 2320 C C . ILE A 1 290 ? 11.271 -0.738 -10.896 1.00 95.94 290 ILE A C 1
ATOM 2322 O O . ILE A 1 290 ? 12.050 -1.299 -11.666 1.00 95.94 290 ILE A O 1
ATOM 2326 N N . HIS A 1 291 ? 10.727 -1.387 -9.863 1.00 94.19 291 HIS A N 1
ATOM 2327 C CA . HIS A 1 291 ? 11.057 -2.782 -9.545 1.00 94.19 291 HIS A CA 1
ATOM 2328 C C . HIS A 1 291 ? 10.624 -3.742 -10.651 1.00 94.19 291 HIS A C 1
ATOM 2330 O O . HIS A 1 291 ? 11.360 -4.668 -10.981 1.00 94.19 291 HIS A O 1
ATOM 2336 N N . SER A 1 292 ? 9.475 -3.496 -11.278 1.00 91.81 292 SER A N 1
ATOM 2337 C CA . SER A 1 292 ? 8.960 -4.304 -12.385 1.00 91.81 292 SER A CA 1
ATOM 2338 C C . SER A 1 292 ? 9.874 -4.303 -13.613 1.00 91.81 292 SER A C 1
ATOM 2340 O O . SER A 1 292 ? 9.858 -5.257 -14.395 1.00 91.81 292 SER A O 1
ATOM 2342 N N . SER A 1 293 ? 10.710 -3.272 -13.783 1.00 92.75 293 SER A N 1
ATOM 2343 C CA . SER A 1 293 ? 11.653 -3.174 -14.904 1.00 92.75 293 SER A CA 1
ATOM 2344 C C . SER A 1 293 ? 12.653 -4.340 -14.955 1.00 92.75 293 SER A C 1
ATOM 2346 O O . SER A 1 293 ? 13.058 -4.769 -16.040 1.00 92.75 293 SER A O 1
ATOM 2348 N N . GLN A 1 294 ? 12.985 -4.945 -13.807 1.00 90.31 294 GLN A N 1
ATOM 2349 C CA . GLN A 1 294 ? 13.867 -6.113 -13.749 1.00 90.31 294 GLN A CA 1
ATOM 2350 C C . GLN A 1 294 ? 13.262 -7.336 -14.467 1.00 90.31 294 GLN A C 1
ATOM 2352 O O . GLN A 1 294 ? 13.986 -8.142 -15.052 1.00 90.31 294 GLN A O 1
ATOM 2357 N N . HIS A 1 295 ? 11.931 -7.432 -14.526 1.00 87.50 295 HIS A N 1
ATOM 2358 C CA . HIS A 1 295 ? 11.207 -8.536 -15.162 1.00 87.50 295 HIS A CA 1
ATOM 2359 C C . HIS A 1 295 ? 10.858 -8.276 -16.638 1.00 87.50 295 HIS A C 1
ATOM 2361 O O . HIS A 1 295 ? 10.447 -9.197 -17.347 1.00 87.50 295 HIS A O 1
ATOM 2367 N N . MET A 1 296 ? 11.043 -7.048 -17.132 1.00 90.19 296 MET A N 1
ATOM 2368 C CA . MET A 1 296 ? 10.808 -6.696 -18.537 1.00 90.19 296 MET A CA 1
ATOM 2369 C C . MET A 1 296 ? 11.874 -7.320 -19.446 1.00 90.19 296 MET A C 1
ATOM 2371 O O . MET A 1 296 ? 13.058 -7.148 -19.203 1.00 90.19 296 MET A O 1
ATOM 2375 N N . GLN A 1 297 ? 11.484 -8.006 -20.525 1.00 86.12 297 GLN A N 1
ATOM 2376 C CA . GLN A 1 297 ? 12.442 -8.692 -21.410 1.00 86.12 297 GLN A CA 1
ATOM 2377 C C . GLN A 1 297 ? 13.276 -7.724 -22.265 1.00 86.12 297 GLN A C 1
ATOM 2379 O O . GLN A 1 297 ? 14.477 -7.580 -22.059 1.00 86.12 297 GLN A O 1
ATOM 2384 N N . LYS A 1 298 ? 12.639 -7.062 -23.236 1.00 87.19 298 LYS A N 1
ATOM 2385 C CA . LYS A 1 298 ? 13.241 -6.031 -24.091 1.00 87.19 298 LYS A CA 1
ATOM 2386 C C . LYS A 1 298 ? 12.264 -4.877 -24.228 1.00 87.19 298 LYS A C 1
ATOM 2388 O O . LYS A 1 298 ? 11.060 -5.107 -24.357 1.00 87.19 298 LYS A O 1
ATOM 2393 N N . LEU A 1 299 ? 12.784 -3.656 -24.239 1.00 87.69 299 LEU A N 1
ATOM 2394 C CA . LEU A 1 299 ? 11.995 -2.440 -24.363 1.00 87.69 299 LEU A CA 1
ATOM 2395 C C . LEU A 1 299 ? 12.443 -1.650 -25.597 1.00 87.69 299 LEU A C 1
ATOM 2397 O O . LEU A 1 299 ? 13.551 -1.125 -25.647 1.00 87.69 299 LEU A O 1
ATOM 2401 N N . ASN A 1 300 ? 11.573 -1.578 -26.604 1.00 87.69 300 ASN A N 1
ATOM 2402 C CA . ASN A 1 300 ? 11.771 -0.720 -27.774 1.00 87.69 300 ASN A CA 1
ATOM 2403 C C . ASN A 1 300 ? 11.254 0.708 -27.507 1.00 87.69 300 ASN A C 1
ATOM 2405 O O . ASN A 1 300 ? 10.614 0.962 -26.486 1.00 87.69 300 ASN A O 1
ATOM 2409 N N . GLU A 1 301 ? 11.486 1.634 -28.440 1.00 88.19 301 GLU A N 1
ATOM 2410 C CA . GLU A 1 301 ? 11.057 3.041 -28.324 1.00 88.19 301 GLU A CA 1
ATOM 2411 C C . GLU A 1 301 ? 9.555 3.203 -28.046 1.00 88.19 301 GLU A C 1
ATOM 2413 O O . GLU A 1 301 ? 9.145 3.988 -27.190 1.00 88.19 301 GLU A O 1
ATOM 2418 N N . ASN A 1 302 ? 8.715 2.412 -28.717 1.00 86.88 302 ASN A N 1
ATOM 2419 C CA . ASN A 1 302 ? 7.269 2.433 -28.485 1.00 86.88 302 ASN A CA 1
ATOM 2420 C C . ASN A 1 302 ? 6.911 1.931 -27.078 1.00 86.88 302 ASN A C 1
ATOM 2422 O O . ASN A 1 302 ? 6.018 2.479 -26.437 1.00 86.88 302 ASN A O 1
ATOM 2426 N N . GLY A 1 303 ? 7.625 0.923 -26.575 1.00 88.12 303 GLY A N 1
ATOM 2427 C CA . GLY A 1 303 ? 7.491 0.419 -25.214 1.00 88.12 303 GLY A CA 1
ATOM 2428 C C . GLY A 1 303 ? 7.873 1.466 -24.169 1.00 88.12 303 GLY A C 1
ATOM 2429 O O . GLY A 1 303 ? 7.131 1.637 -23.206 1.00 88.12 303 GLY A O 1
ATOM 2430 N N . LYS A 1 304 ? 8.964 2.217 -24.385 1.00 89.94 304 LYS A N 1
ATOM 2431 C CA . LYS A 1 304 ? 9.361 3.340 -23.514 1.00 89.94 304 LYS A CA 1
ATOM 2432 C C . LYS A 1 304 ? 8.247 4.384 -23.434 1.00 89.94 304 LYS A C 1
ATOM 2434 O O . LYS A 1 304 ? 7.789 4.710 -22.342 1.00 89.94 304 LYS A O 1
ATOM 2439 N N . LYS A 1 305 ? 7.737 4.834 -24.589 1.00 90.88 305 LYS A N 1
ATOM 2440 C CA . LYS A 1 305 ? 6.619 5.792 -24.664 1.00 90.88 305 LYS A CA 1
ATOM 2441 C C . LYS A 1 305 ? 5.359 5.278 -23.964 1.00 90.88 305 LYS A C 1
ATOM 2443 O O . LYS A 1 305 ? 4.741 6.029 -23.215 1.00 90.88 305 LYS A O 1
ATOM 2448 N N . ARG A 1 306 ? 5.004 4.001 -24.160 1.00 90.94 306 ARG A N 1
ATOM 2449 C CA . ARG A 1 306 ? 3.862 3.357 -23.488 1.00 90.94 306 ARG A CA 1
ATOM 2450 C C . ARG A 1 306 ? 4.014 3.386 -21.968 1.00 90.94 306 ARG A C 1
ATOM 2452 O O . ARG A 1 306 ? 3.095 3.814 -21.279 1.00 90.94 306 ARG A O 1
ATOM 2459 N N . VAL A 1 307 ? 5.169 2.969 -21.444 1.00 92.88 307 VAL A N 1
ATOM 2460 C CA . VAL A 1 307 ? 5.426 2.961 -19.995 1.00 92.88 307 VAL A CA 1
ATOM 2461 C C . VAL A 1 307 ? 5.353 4.377 -19.422 1.00 92.88 307 VAL A C 1
ATOM 2463 O O . VAL A 1 307 ? 4.639 4.589 -18.446 1.00 92.88 307 VAL A O 1
ATOM 2466 N N . CYS A 1 308 ? 5.991 5.364 -20.059 1.00 94.50 308 CYS A N 1
ATOM 2467 C CA . CYS A 1 308 ? 5.918 6.756 -19.608 1.00 94.50 308 CYS A CA 1
ATOM 2468 C C . CYS A 1 308 ? 4.483 7.311 -19.636 1.00 94.50 308 CYS A C 1
ATOM 2470 O O . CYS A 1 308 ? 4.086 8.004 -18.700 1.00 94.50 308 CYS A O 1
ATOM 2472 N N . ARG A 1 309 ? 3.684 6.976 -20.662 1.00 94.00 309 ARG A N 1
ATOM 2473 C CA . ARG A 1 309 ? 2.261 7.348 -20.731 1.00 94.00 309 ARG A CA 1
ATOM 2474 C C . ARG A 1 309 ? 1.459 6.727 -19.584 1.00 94.00 309 ARG A C 1
ATOM 2476 O O . ARG A 1 309 ? 0.676 7.428 -18.950 1.00 94.00 309 ARG A O 1
ATOM 2483 N N . ASN A 1 310 ? 1.668 5.444 -19.297 1.00 95.25 310 ASN A N 1
ATOM 2484 C CA . ASN A 1 310 ? 0.980 4.752 -18.206 1.00 95.25 310 ASN A CA 1
ATOM 2485 C C . ASN A 1 310 ? 1.341 5.347 -16.840 1.00 95.25 310 ASN A C 1
ATOM 2487 O O . ASN A 1 310 ? 0.445 5.623 -16.046 1.00 95.25 310 ASN A O 1
ATOM 2491 N N . ILE A 1 311 ? 2.629 5.614 -16.590 1.00 97.50 311 ILE A N 1
ATOM 2492 C CA . ILE A 1 311 ? 3.094 6.282 -15.363 1.00 97.50 311 ILE A CA 1
ATOM 2493 C C . ILE A 1 311 ? 2.415 7.646 -15.211 1.00 97.50 311 ILE A C 1
ATOM 2495 O O . ILE A 1 311 ? 1.890 7.961 -14.145 1.00 97.50 311 ILE A O 1
ATOM 2499 N N . PHE A 1 312 ? 2.371 8.438 -16.284 1.00 96.94 312 PHE A N 1
ATOM 2500 C CA . PHE A 1 312 ? 1.734 9.751 -16.267 1.00 96.94 312 PHE A CA 1
ATOM 2501 C C . PHE A 1 312 ? 0.222 9.675 -16.007 1.00 96.94 312 PHE A C 1
ATOM 2503 O O . PHE A 1 312 ? -0.312 10.468 -15.234 1.00 96.94 312 PHE A O 1
ATOM 2510 N N . ALA A 1 313 ? -0.479 8.705 -16.595 1.00 97.00 313 ALA A N 1
ATOM 2511 C CA . ALA A 1 313 ? -1.905 8.508 -16.347 1.00 97.00 313 ALA A CA 1
ATOM 2512 C C . ALA A 1 313 ? -2.193 8.117 -14.886 1.00 97.00 313 ALA A C 1
ATOM 2514 O O . ALA A 1 313 ? -3.115 8.668 -14.278 1.00 97.00 313 ALA A O 1
ATOM 2515 N N . VAL A 1 314 ? -1.376 7.234 -14.297 1.00 98.25 314 VAL A N 1
ATOM 2516 C CA . VAL A 1 314 ? -1.441 6.896 -12.862 1.00 98.25 314 VAL A CA 1
ATOM 2517 C C . VAL A 1 314 ? -1.167 8.135 -12.003 1.00 98.25 314 VAL A C 1
ATOM 2519 O O . VAL A 1 314 ? -1.925 8.407 -11.074 1.00 98.25 314 VAL A O 1
ATOM 2522 N N . GLN A 1 315 ? -0.151 8.932 -12.351 1.00 97.94 315 GLN A N 1
ATOM 2523 C CA . GLN A 1 315 ? 0.193 10.179 -11.657 1.00 97.94 315 GLN A CA 1
ATOM 2524 C C . GLN A 1 315 ? -0.972 11.167 -11.660 1.00 97.94 315 GLN A C 1
ATOM 2526 O O . GLN A 1 315 ? -1.371 11.647 -10.604 1.00 97.94 315 GLN A O 1
ATOM 2531 N N . GLN A 1 316 ? -1.563 11.433 -12.829 1.00 97.12 316 GLN A N 1
ATOM 2532 C CA . GLN A 1 316 ? -2.723 12.316 -12.935 1.00 97.12 316 GLN A CA 1
ATOM 2533 C C . GLN A 1 316 ? -3.901 11.810 -12.106 1.00 97.12 316 GLN A C 1
ATOM 2535 O O . GLN A 1 316 ? -4.605 12.608 -11.491 1.00 97.12 316 GLN A O 1
ATOM 2540 N N . ARG A 1 317 ? -4.131 10.494 -12.098 1.00 97.69 317 ARG A N 1
ATOM 2541 C CA . ARG A 1 317 ? -5.230 9.891 -11.349 1.00 97.69 317 ARG A CA 1
ATOM 2542 C C . ARG A 1 317 ? -5.047 10.064 -9.851 1.00 97.69 317 ARG A C 1
ATOM 2544 O O . ARG A 1 317 ? -5.951 10.580 -9.209 1.00 97.69 317 ARG A O 1
ATOM 2551 N N . LEU A 1 318 ? -3.887 9.693 -9.319 1.00 98.00 318 LEU A N 1
ATOM 2552 C CA . LEU A 1 318 ? -3.604 9.811 -7.892 1.00 98.00 318 LEU A CA 1
ATOM 2553 C C . LEU A 1 318 ? -3.562 11.274 -7.445 1.00 98.00 318 LEU A C 1
ATOM 2555 O O . LEU A 1 318 ? -4.246 11.602 -6.484 1.00 98.00 318 LEU A O 1
ATOM 2559 N N . SER A 1 319 ? -2.925 12.173 -8.206 1.00 96.75 319 SER A N 1
ATOM 2560 C CA . SER A 1 319 ? -2.925 13.610 -7.894 1.00 96.75 319 SER A CA 1
ATOM 2561 C C . SER A 1 319 ? -4.320 14.234 -7.852 1.00 96.75 319 SER A C 1
ATOM 2563 O O . SER A 1 319 ? -4.556 15.164 -7.083 1.00 96.75 319 SER A O 1
ATOM 2565 N N . GLN A 1 320 ? -5.261 13.744 -8.666 1.00 96.81 320 GLN A N 1
ATOM 2566 C CA . GLN A 1 320 ? -6.655 14.192 -8.604 1.00 96.81 320 GLN A CA 1
ATOM 2567 C C . GLN A 1 320 ? -7.369 13.715 -7.335 1.00 96.81 320 GLN A C 1
ATOM 2569 O O . GLN A 1 320 ? -8.225 14.435 -6.831 1.00 96.81 320 GLN A O 1
ATOM 2574 N N . LEU A 1 321 ? -7.039 12.523 -6.831 1.00 96.19 321 LEU A N 1
ATOM 2575 C CA . LEU A 1 321 ? -7.645 11.965 -5.619 1.00 96.19 321 LEU A CA 1
ATOM 2576 C C . LEU A 1 321 ? -7.037 12.577 -4.350 1.00 96.19 321 LEU A C 1
ATOM 2578 O O . LEU A 1 321 ? -7.771 12.938 -3.438 1.00 96.19 321 LEU A O 1
ATOM 2582 N N . THR A 1 322 ? -5.712 12.735 -4.300 1.00 93.19 322 THR A N 1
ATOM 2583 C CA . THR A 1 322 ? -4.991 13.263 -3.129 1.00 93.19 322 THR A CA 1
ATOM 2584 C C . THR A 1 322 ? -5.007 14.790 -3.052 1.00 93.19 322 THR A C 1
ATOM 2586 O O . THR A 1 322 ? -4.846 15.367 -1.978 1.00 93.19 322 THR A O 1
ATOM 2589 N N . GLY A 1 323 ? -5.216 15.470 -4.183 1.00 92.38 323 GLY A N 1
ATOM 2590 C CA . GLY A 1 323 ? -5.209 16.929 -4.262 1.00 92.38 323 GLY A CA 1
ATOM 2591 C C . GLY A 1 323 ? -3.808 17.550 -4.247 1.00 92.38 323 GLY A C 1
ATOM 2592 O O . GLY A 1 323 ? -3.691 18.770 -4.140 1.00 92.38 323 GLY A O 1
ATOM 2593 N N . HIS A 1 324 ? -2.744 16.750 -4.376 1.00 91.06 324 HIS A N 1
ATOM 2594 C CA . HIS A 1 324 ? -1.364 17.228 -4.481 1.00 91.06 324 HIS A CA 1
ATOM 2595 C C . HIS A 1 324 ? -0.578 16.496 -5.576 1.00 91.06 324 HIS A C 1
ATOM 2597 O O . HIS A 1 324 ? -0.988 15.468 -6.114 1.00 91.06 324 HIS A O 1
ATOM 2603 N N . ARG A 1 325 ? 0.579 17.049 -5.954 1.00 90.12 325 ARG A N 1
ATOM 2604 C CA . ARG A 1 325 ? 1.433 16.452 -6.987 1.00 90.12 325 ARG A CA 1
ATOM 2605 C C . ARG A 1 325 ? 2.102 15.181 -6.458 1.00 90.12 325 ARG A C 1
ATOM 2607 O O . ARG A 1 325 ? 2.721 15.214 -5.403 1.00 90.12 325 ARG A O 1
ATOM 2614 N N . GLU A 1 326 ? 2.047 14.098 -7.230 1.00 93.81 326 GLU A N 1
ATOM 2615 C CA . GLU A 1 326 ? 2.782 12.860 -6.939 1.00 93.81 326 GLU A CA 1
ATOM 2616 C C . GLU A 1 326 ? 4.186 12.922 -7.573 1.00 93.81 326 GLU A C 1
ATOM 2618 O O . GLU A 1 326 ? 4.383 12.533 -8.731 1.00 93.81 326 GLU A O 1
ATOM 2623 N N . SER A 1 327 ? 5.167 13.474 -6.848 1.00 92.56 327 SER A N 1
ATOM 2624 C CA . SER A 1 327 ? 6.554 13.647 -7.327 1.00 92.56 327 SER A CA 1
ATOM 2625 C C . SER A 1 327 ? 7.279 12.323 -7.574 1.00 92.56 327 SER A C 1
ATOM 2627 O O . SER A 1 327 ? 8.089 12.228 -8.489 1.00 92.56 327 SER A O 1
ATOM 2629 N N . GLU A 1 328 ? 6.955 11.271 -6.831 1.00 94.56 328 GLU A N 1
ATOM 2630 C CA . GLU A 1 328 ? 7.623 9.973 -6.988 1.00 94.56 328 GLU A CA 1
ATOM 2631 C C . GLU A 1 328 ? 7.309 9.299 -8.328 1.00 94.56 328 GLU A C 1
ATOM 2633 O O . GLU A 1 328 ? 8.160 8.644 -8.929 1.00 94.56 328 GLU A O 1
ATOM 2638 N N . LEU A 1 329 ? 6.115 9.525 -8.878 1.00 97.00 329 LEU A N 1
ATOM 2639 C CA . LEU A 1 329 ? 5.782 9.052 -10.223 1.00 97.00 329 LEU A CA 1
ATOM 2640 C C . LEU A 1 329 ? 6.497 9.861 -11.312 1.00 97.00 329 LEU A C 1
ATOM 2642 O O . LEU A 1 329 ? 6.825 9.311 -12.362 1.00 97.00 329 LEU A O 1
ATOM 2646 N N . GLU A 1 330 ? 6.818 11.132 -11.051 1.00 95.62 330 GLU A N 1
ATOM 2647 C CA . GLU A 1 330 ? 7.725 11.905 -11.908 1.00 95.62 330 GLU A CA 1
ATOM 2648 C C . GLU A 1 330 ? 9.113 11.258 -11.931 1.00 95.62 330 GLU A C 1
ATOM 2650 O O . GLU A 1 330 ? 9.668 11.013 -13.002 1.00 95.62 330 GLU A O 1
ATOM 2655 N N . ARG A 1 331 ? 9.643 10.914 -10.749 1.00 95.50 331 ARG A N 1
ATOM 2656 C CA . ARG A 1 331 ? 10.922 10.214 -10.586 1.00 95.50 331 ARG A CA 1
ATOM 2657 C C . ARG A 1 331 ? 10.928 8.874 -11.332 1.00 95.50 331 ARG A C 1
ATOM 2659 O O . ARG A 1 331 ? 11.885 8.584 -12.049 1.00 95.50 331 ARG A O 1
ATOM 2666 N N . ALA A 1 332 ? 9.850 8.092 -11.253 1.00 97.44 332 ALA A N 1
ATOM 2667 C CA . ALA A 1 332 ? 9.707 6.866 -12.041 1.00 97.44 332 ALA A CA 1
ATOM 2668 C C . ALA A 1 332 ? 9.645 7.130 -13.554 1.00 97.44 332 ALA A C 1
ATOM 2670 O O . ALA A 1 332 ? 10.201 6.357 -14.330 1.00 97.44 332 ALA A O 1
ATOM 2671 N N . ARG A 1 333 ? 9.025 8.221 -14.015 1.00 96.88 333 ARG A N 1
ATOM 2672 C CA . ARG A 1 333 ? 9.041 8.564 -15.445 1.00 96.88 333 ARG A CA 1
ATOM 2673 C C . ARG A 1 333 ? 10.453 8.910 -15.920 1.00 96.88 333 ARG A C 1
ATOM 2675 O O . ARG A 1 333 ? 10.893 8.366 -16.931 1.00 96.88 333 ARG A O 1
ATOM 2682 N N . ILE A 1 334 ? 11.184 9.720 -15.147 1.00 95.88 334 ILE A N 1
ATOM 2683 C CA . ILE A 1 334 ? 12.594 10.057 -15.406 1.00 95.88 334 ILE A CA 1
ATOM 2684 C C . ILE A 1 334 ? 13.441 8.778 -15.501 1.00 95.88 334 ILE A C 1
ATOM 2686 O O . ILE A 1 334 ? 14.265 8.660 -16.405 1.00 95.88 334 ILE A O 1
ATOM 2690 N N . PHE A 1 335 ? 13.199 7.784 -14.637 1.00 97.19 335 PHE A N 1
ATOM 2691 C CA . PHE A 1 335 ? 13.874 6.481 -14.698 1.00 97.19 335 PHE A CA 1
ATOM 2692 C C . PHE A 1 335 ? 13.742 5.812 -16.074 1.00 97.19 335 PHE A C 1
ATOM 2694 O O . PHE A 1 335 ? 14.737 5.370 -16.644 1.00 97.19 335 PHE A O 1
ATOM 2701 N N . PHE A 1 336 ? 12.535 5.750 -16.643 1.00 95.81 336 PHE A N 1
ATOM 2702 C CA . PHE A 1 336 ? 12.330 5.140 -17.962 1.00 95.81 336 PHE A CA 1
ATOM 2703 C C . PHE A 1 336 ? 12.797 6.037 -19.116 1.00 95.81 336 PHE A C 1
ATOM 2705 O O . PHE A 1 336 ? 13.235 5.516 -20.141 1.00 95.81 336 PHE A O 1
ATOM 2712 N N . GLU A 1 337 ? 12.769 7.362 -18.961 1.00 94.62 337 GLU A N 1
ATOM 2713 C CA . GLU A 1 337 ? 13.318 8.309 -19.944 1.00 94.62 337 GLU A CA 1
ATOM 2714 C C . GLU A 1 337 ? 14.844 8.186 -20.084 1.00 94.62 337 GLU A C 1
ATOM 2716 O O . GLU A 1 337 ? 15.382 8.376 -21.178 1.00 94.62 337 GLU A O 1
ATOM 2721 N N . LEU A 1 338 ? 15.549 7.794 -19.016 1.00 94.56 338 LEU A N 1
ATOM 2722 C CA . LEU A 1 338 ? 16.983 7.509 -19.080 1.00 94.56 338 LEU A CA 1
ATOM 2723 C C . LEU A 1 338 ? 17.306 6.413 -20.106 1.00 94.56 338 LEU A C 1
ATOM 2725 O O . LEU A 1 338 ? 18.317 6.521 -20.794 1.00 94.56 338 LEU A O 1
ATOM 2729 N N . LEU A 1 339 ? 16.415 5.436 -20.321 1.00 93.19 339 LEU A N 1
ATOM 2730 C CA . LEU A 1 339 ? 16.606 4.365 -21.312 1.00 93.19 339 LEU A CA 1
ATOM 2731 C C . LEU A 1 339 ? 16.714 4.865 -22.763 1.00 93.19 339 LEU A C 1
ATOM 2733 O O . LEU A 1 339 ? 17.000 4.064 -23.650 1.00 93.19 339 LEU A O 1
ATOM 2737 N N . ASN A 1 340 ? 16.478 6.150 -23.044 1.00 91.75 340 ASN A N 1
ATOM 2738 C CA . ASN A 1 340 ? 16.773 6.765 -24.345 1.00 91.75 340 ASN A CA 1
ATOM 2739 C C . ASN A 1 340 ? 18.281 6.871 -24.643 1.00 91.75 340 ASN A C 1
ATOM 2741 O O . ASN A 1 340 ? 18.654 7.131 -25.783 1.00 91.75 340 ASN A O 1
ATOM 2745 N N . HIS A 1 341 ? 19.130 6.644 -23.642 1.00 92.50 341 HIS A N 1
ATOM 2746 C CA . HIS A 1 341 ? 20.585 6.650 -23.748 1.00 92.50 341 HIS A CA 1
ATOM 2747 C C . HIS A 1 341 ? 21.102 5.208 -23.750 1.00 92.50 341 HIS A C 1
ATOM 2749 O O . HIS A 1 341 ? 20.494 4.313 -23.151 1.00 92.50 341 HIS A O 1
ATOM 2755 N N . ASP A 1 342 ? 22.230 4.968 -24.417 1.00 90.69 342 ASP A N 1
ATOM 2756 C CA . ASP A 1 342 ? 22.895 3.667 -24.337 1.00 90.69 342 ASP A CA 1
ATOM 2757 C C . ASP A 1 342 ? 23.516 3.435 -22.933 1.00 90.69 342 ASP A C 1
ATOM 2759 O O . ASP A 1 342 ? 23.667 4.380 -22.153 1.00 90.69 342 ASP A O 1
ATOM 2763 N N . PRO A 1 343 ? 23.864 2.186 -22.562 1.00 92.38 343 PRO A N 1
ATOM 2764 C CA . PRO A 1 343 ? 24.403 1.882 -21.235 1.00 92.38 343 PRO A CA 1
ATOM 2765 C C . PRO A 1 343 ? 25.665 2.661 -20.844 1.00 92.38 343 PRO A C 1
ATOM 2767 O O . PRO A 1 343 ? 25.860 2.929 -19.661 1.00 92.38 343 PRO A O 1
ATOM 2770 N N . ASP A 1 344 ? 26.515 3.025 -21.803 1.00 92.38 344 ASP A N 1
ATOM 2771 C CA . ASP A 1 344 ? 27.779 3.705 -21.521 1.00 92.38 344 ASP A CA 1
ATOM 2772 C C . ASP A 1 344 ? 27.540 5.220 -21.341 1.00 92.38 344 ASP A C 1
ATOM 2774 O O . ASP A 1 344 ? 28.066 5.833 -20.409 1.00 92.38 344 ASP A O 1
ATOM 2778 N N . GLN A 1 345 ? 26.642 5.805 -22.141 1.00 93.62 345 GLN A N 1
ATOM 2779 C CA . GLN A 1 345 ? 26.118 7.163 -21.966 1.00 93.62 345 GLN A CA 1
ATOM 2780 C C . GLN A 1 345 ? 25.374 7.325 -20.639 1.00 93.62 345 GLN A C 1
ATOM 2782 O O . GLN A 1 345 ? 25.516 8.353 -19.982 1.00 93.62 345 GLN A O 1
ATOM 2787 N N . LEU A 1 346 ? 24.612 6.313 -20.211 1.00 93.38 346 LEU A N 1
ATOM 2788 C CA . LEU A 1 346 ? 23.951 6.308 -18.903 1.00 93.38 346 LEU A CA 1
ATOM 2789 C C . LEU A 1 346 ? 24.958 6.460 -17.759 1.00 93.38 346 LEU A C 1
ATOM 2791 O O . LEU A 1 346 ? 24.742 7.265 -16.855 1.00 93.38 346 LEU A O 1
ATOM 2795 N N . LEU A 1 347 ? 26.064 5.713 -17.799 1.00 93.69 347 LEU A N 1
ATOM 2796 C CA . LEU A 1 347 ? 27.113 5.799 -16.781 1.00 93.69 347 LEU A CA 1
ATOM 2797 C C . LEU A 1 347 ? 27.797 7.171 -16.783 1.00 93.69 347 LEU A C 1
ATOM 2799 O O . LEU A 1 347 ? 28.010 7.740 -15.711 1.00 93.69 347 LEU A O 1
ATOM 2803 N N . ALA A 1 348 ? 28.085 7.722 -17.965 1.00 93.62 348 ALA A N 1
ATOM 2804 C CA . ALA A 1 348 ? 28.626 9.074 -18.095 1.00 93.62 348 ALA A CA 1
ATOM 2805 C C . ALA A 1 348 ? 27.668 10.127 -17.508 1.00 93.62 348 ALA A C 1
ATOM 2807 O O . ALA A 1 348 ? 28.085 10.970 -16.719 1.00 93.62 348 ALA A O 1
ATOM 2808 N N . LEU A 1 349 ? 26.368 10.018 -17.800 1.00 92.50 349 LEU A N 1
ATOM 2809 C CA . LEU A 1 349 ? 25.345 10.930 -17.292 1.00 92.50 349 LEU A CA 1
ATOM 2810 C C . LEU A 1 349 ? 25.258 10.915 -15.759 1.00 92.50 349 LEU A C 1
ATOM 2812 O O . LEU A 1 349 ? 25.113 11.969 -15.144 1.00 92.50 349 LEU A O 1
ATOM 2816 N N . ILE A 1 350 ? 25.348 9.732 -15.141 1.00 92.25 350 ILE A N 1
ATOM 2817 C CA . ILE A 1 350 ? 25.343 9.586 -13.677 1.00 92.25 350 ILE A CA 1
ATOM 2818 C C . ILE A 1 350 ? 26.574 10.267 -13.071 1.00 92.25 350 ILE A C 1
ATOM 2820 O O . ILE A 1 350 ? 26.459 10.940 -12.050 1.00 92.25 350 ILE A O 1
ATOM 2824 N N . LEU A 1 351 ? 27.742 10.116 -13.699 1.00 91.56 351 LEU A N 1
ATOM 2825 C CA . LEU A 1 351 ? 28.976 10.756 -13.245 1.00 91.56 351 LEU A CA 1
ATOM 2826 C C . LEU A 1 351 ? 28.911 12.287 -13.367 1.00 91.56 351 LEU A C 1
ATOM 2828 O O . LEU A 1 351 ? 29.363 12.984 -12.465 1.00 91.56 351 LEU A O 1
ATOM 2832 N N . GLU A 1 352 ? 28.328 12.809 -14.446 1.00 90.44 352 GLU A N 1
ATOM 2833 C CA . GLU A 1 352 ? 28.225 14.253 -14.693 1.00 90.44 352 GLU A CA 1
ATOM 2834 C C . GLU A 1 352 ? 27.141 14.943 -13.856 1.00 90.44 352 GLU A C 1
ATOM 2836 O O . GLU A 1 352 ? 27.350 16.049 -13.360 1.00 90.44 352 GLU A O 1
ATOM 2841 N N . ARG A 1 353 ? 25.962 14.322 -13.725 1.00 87.94 353 ARG A N 1
ATOM 2842 C CA . ARG A 1 353 ? 24.775 14.943 -13.106 1.00 87.94 353 ARG A CA 1
ATOM 2843 C C . ARG A 1 353 ? 24.534 14.515 -11.662 1.00 87.94 353 ARG A C 1
ATOM 2845 O O . ARG A 1 353 ? 23.676 15.092 -10.998 1.00 87.94 353 ARG A O 1
ATOM 2852 N N . GLY A 1 354 ? 25.277 13.524 -11.179 1.00 89.19 354 GLY A N 1
ATOM 2853 C CA . GLY A 1 354 ? 25.084 12.924 -9.867 1.00 89.19 354 GLY A CA 1
ATOM 2854 C C . GLY A 1 354 ? 24.033 11.810 -9.852 1.00 89.19 354 GLY A C 1
ATOM 2855 O O . GLY A 1 354 ? 23.325 11.542 -10.827 1.00 89.19 354 GLY A O 1
ATOM 2856 N N . ALA A 1 355 ? 23.949 11.130 -8.707 1.00 89.12 355 ALA A N 1
ATOM 2857 C CA . ALA A 1 355 ? 23.065 9.989 -8.505 1.00 89.12 355 ALA A CA 1
ATOM 2858 C C . ALA A 1 355 ? 21.683 10.430 -7.997 1.00 89.12 355 ALA A C 1
ATOM 2860 O O . ALA A 1 355 ? 21.572 11.047 -6.941 1.00 89.12 355 ALA A O 1
ATOM 2861 N N . ILE A 1 356 ? 20.635 10.063 -8.738 1.00 91.12 356 ILE A N 1
ATOM 2862 C CA . ILE A 1 356 ? 19.218 10.325 -8.408 1.00 91.12 356 ILE A CA 1
ATOM 2863 C C . ILE A 1 356 ? 18.519 9.039 -7.925 1.00 91.12 356 ILE A C 1
ATOM 2865 O O . ILE A 1 356 ? 17.528 9.077 -7.195 1.00 91.12 356 ILE A O 1
ATOM 2869 N N . PHE A 1 357 ? 19.048 7.881 -8.328 1.00 94.12 357 PHE A N 1
ATOM 2870 C CA . PHE A 1 357 ? 18.523 6.561 -7.988 1.00 94.12 357 PHE A CA 1
ATOM 2871 C C . PHE A 1 357 ? 19.493 5.788 -7.092 1.00 94.12 357 PHE A C 1
ATOM 2873 O O . PHE A 1 357 ? 20.694 6.065 -7.037 1.00 94.12 357 PHE A O 1
ATOM 2880 N N . SER A 1 358 ? 18.972 4.794 -6.381 1.00 92.94 358 SER A N 1
ATOM 2881 C CA . SER A 1 358 ? 19.785 3.876 -5.589 1.00 92.94 358 SER A CA 1
ATOM 2882 C C . SER A 1 358 ? 20.633 2.960 -6.483 1.00 92.94 358 SER A C 1
ATOM 2884 O O . SER A 1 358 ? 20.377 2.781 -7.677 1.00 92.94 358 SER A O 1
ATOM 2886 N N . HIS A 1 359 ? 21.648 2.317 -5.893 1.00 93.81 359 HIS A N 1
ATOM 2887 C CA . HIS A 1 359 ? 22.468 1.330 -6.605 1.00 93.81 359 HIS A CA 1
ATOM 2888 C C . HIS A 1 359 ? 21.626 0.190 -7.203 1.00 93.81 359 HIS A C 1
ATOM 2890 O O . HIS A 1 359 ? 21.898 -0.266 -8.316 1.00 93.81 359 HIS A O 1
ATOM 2896 N N . LEU A 1 360 ? 20.601 -0.256 -6.471 1.00 93.56 360 LEU A N 1
ATOM 2897 C CA . LEU A 1 360 ? 19.710 -1.329 -6.897 1.00 93.56 360 LEU A CA 1
ATOM 2898 C C . LEU A 1 360 ? 18.863 -0.902 -8.101 1.00 93.56 360 LEU A C 1
ATOM 2900 O O . LEU A 1 360 ? 18.831 -1.600 -9.111 1.00 93.56 360 LEU A O 1
ATOM 2904 N N . GLU A 1 361 ? 18.256 0.283 -8.043 1.00 95.75 361 GLU A N 1
ATOM 2905 C CA . GLU A 1 361 ? 17.454 0.817 -9.147 1.00 95.75 361 GLU A CA 1
ATOM 2906 C C . GLU A 1 361 ? 18.303 1.046 -10.406 1.00 95.75 361 GLU A C 1
ATOM 2908 O O . GLU A 1 361 ? 17.908 0.634 -11.496 1.00 95.75 361 GLU A O 1
ATOM 2913 N N . TYR A 1 362 ? 19.513 1.607 -10.280 1.00 96.31 362 TYR A N 1
ATOM 2914 C CA . TYR A 1 362 ? 20.431 1.720 -11.420 1.00 96.31 362 TYR A CA 1
ATOM 2915 C C . TYR A 1 362 ? 20.845 0.357 -11.986 1.00 96.31 362 TYR A C 1
ATOM 2917 O O . TYR A 1 362 ? 21.041 0.226 -13.194 1.00 96.31 362 TYR A O 1
ATOM 2925 N N . THR A 1 363 ? 20.940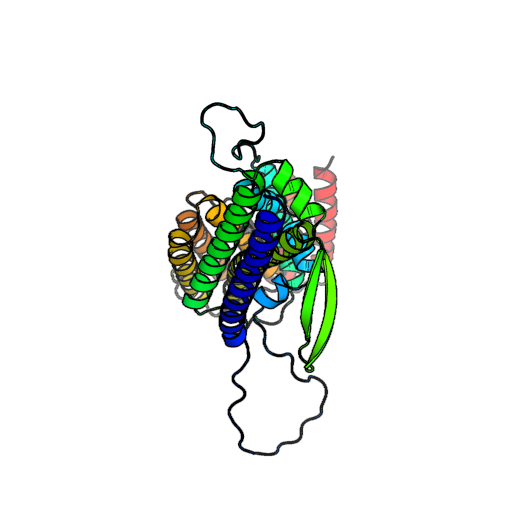 -0.675 -11.146 1.00 95.56 363 THR A N 1
ATOM 2926 C CA . THR A 1 363 ? 21.187 -2.045 -11.610 1.00 95.56 363 THR A CA 1
ATOM 2927 C C . THR A 1 363 ? 20.014 -2.560 -12.444 1.00 95.56 363 THR A C 1
ATOM 2929 O O . THR A 1 363 ? 20.241 -3.139 -13.510 1.00 95.56 363 THR A O 1
ATOM 2932 N N . TYR A 1 364 ? 18.767 -2.301 -12.034 1.00 95.31 364 TYR A N 1
ATOM 2933 C CA . TYR A 1 364 ? 17.587 -2.623 -12.845 1.00 95.31 364 TYR A CA 1
ATOM 2934 C C . TYR A 1 364 ? 17.593 -1.871 -14.182 1.00 95.31 364 TYR A C 1
ATOM 2936 O O . TYR A 1 364 ? 17.388 -2.485 -15.233 1.00 95.31 364 TYR A O 1
ATOM 2944 N N . LEU A 1 365 ? 17.905 -0.570 -14.152 1.00 95.62 365 LEU A N 1
ATOM 2945 C CA . LEU A 1 365 ? 17.983 0.286 -15.336 1.00 95.62 365 LEU A CA 1
ATOM 2946 C C . LEU A 1 365 ? 19.003 -0.243 -16.348 1.00 95.62 365 LEU A C 1
ATOM 2948 O O . LEU A 1 365 ? 18.659 -0.477 -17.506 1.00 95.62 365 LEU A O 1
ATOM 2952 N N . LEU A 1 366 ? 20.243 -0.482 -15.906 1.00 95.62 366 LEU A N 1
ATOM 2953 C CA . LEU A 1 366 ? 21.321 -0.994 -16.755 1.00 95.62 366 LEU A CA 1
ATOM 2954 C C . LEU A 1 366 ? 20.992 -2.383 -17.302 1.00 95.62 366 LEU A C 1
ATOM 2956 O O . LEU A 1 366 ? 21.221 -2.645 -18.482 1.00 95.62 366 LEU A O 1
ATOM 2960 N N . SER A 1 367 ? 20.402 -3.254 -16.479 1.00 94.44 367 SER A N 1
ATOM 2961 C CA . SER A 1 367 ? 19.968 -4.587 -16.910 1.00 94.44 367 SER A CA 1
ATOM 2962 C C . SER A 1 367 ? 18.921 -4.508 -18.023 1.00 94.44 367 SER A C 1
ATOM 2964 O O . SER A 1 367 ? 18.988 -5.250 -19.005 1.00 94.44 367 SER A O 1
ATOM 2966 N N . LEU A 1 368 ? 17.948 -3.601 -17.915 1.00 94.44 368 LEU A N 1
ATOM 2967 C CA . LEU A 1 368 ? 16.941 -3.395 -18.955 1.00 94.44 368 LEU A CA 1
ATOM 2968 C C . LEU A 1 368 ? 17.522 -2.729 -20.213 1.00 94.44 368 LEU A C 1
ATOM 2970 O O . LEU A 1 368 ? 17.212 -3.169 -21.324 1.00 94.44 368 LEU A O 1
ATOM 2974 N N . ALA A 1 369 ? 18.392 -1.728 -20.056 1.00 94.19 369 ALA A N 1
ATOM 2975 C CA . ALA A 1 369 ? 19.073 -1.060 -21.165 1.00 94.19 369 ALA A CA 1
ATOM 2976 C C . ALA A 1 369 ? 19.923 -2.049 -21.976 1.00 94.19 369 ALA A C 1
ATOM 2978 O O . ALA A 1 369 ? 19.798 -2.115 -23.198 1.00 94.19 369 ALA A O 1
ATOM 2979 N N . LEU A 1 370 ? 20.717 -2.888 -21.301 1.00 93.88 370 LEU A N 1
ATOM 2980 C CA . LEU A 1 370 ? 21.566 -3.895 -21.938 1.00 93.88 370 LEU A CA 1
ATOM 2981 C C . LEU A 1 370 ? 20.760 -4.966 -22.670 1.00 93.88 370 LEU A C 1
ATOM 2983 O O . LEU A 1 370 ? 21.064 -5.249 -23.826 1.00 93.88 370 LEU A O 1
ATOM 2987 N N . ARG A 1 371 ? 19.701 -5.516 -22.055 1.00 91.81 371 ARG A N 1
ATOM 2988 C CA . ARG A 1 371 ? 18.812 -6.485 -22.730 1.00 91.81 371 ARG A CA 1
ATOM 2989 C C . ARG A 1 371 ? 18.168 -5.907 -23.991 1.00 91.81 371 ARG A C 1
ATOM 2991 O O . ARG A 1 371 ? 17.944 -6.633 -24.961 1.00 91.81 371 ARG A O 1
ATOM 2998 N N . SER A 1 372 ? 17.880 -4.607 -23.976 1.00 90.88 372 SER A N 1
ATOM 2999 C CA . SER A 1 372 ? 17.237 -3.885 -25.079 1.00 90.88 372 SER A CA 1
ATOM 3000 C C . SER A 1 372 ? 18.227 -3.395 -26.144 1.00 90.88 372 SER A C 1
ATOM 3002 O O . SER A 1 372 ? 17.805 -3.016 -27.234 1.00 90.88 372 SER A O 1
ATOM 3004 N N . HIS A 1 373 ? 19.532 -3.426 -25.865 1.00 91.88 373 HIS A N 1
ATOM 3005 C CA . HIS A 1 373 ? 20.563 -2.935 -26.771 1.00 91.88 373 HIS A CA 1
ATOM 3006 C C . HIS A 1 373 ? 20.865 -3.953 -27.893 1.00 91.88 373 HIS A C 1
ATOM 3008 O O . HIS A 1 373 ? 21.080 -5.136 -27.607 1.00 91.88 373 HIS A O 1
ATOM 3014 N N . PRO A 1 374 ? 20.961 -3.532 -29.170 1.00 88.00 374 PRO A N 1
ATOM 3015 C CA . PRO A 1 374 ? 21.112 -4.449 -30.306 1.00 88.00 374 PRO A CA 1
ATOM 3016 C C . PRO A 1 374 ? 22.399 -5.287 -30.266 1.00 88.00 374 PRO A C 1
ATOM 3018 O O . PRO A 1 374 ? 22.364 -6.465 -30.599 1.00 88.00 374 PRO A O 1
ATOM 3021 N N . ILE A 1 375 ? 23.518 -4.690 -29.840 1.00 89.06 375 ILE A N 1
ATOM 3022 C CA . ILE A 1 375 ? 24.841 -5.344 -29.827 1.00 89.06 375 ILE A CA 1
ATOM 3023 C C . ILE A 1 375 ? 25.179 -5.911 -28.439 1.00 89.06 375 ILE A C 1
ATOM 3025 O O . ILE A 1 375 ? 25.395 -7.110 -28.288 1.00 89.06 375 ILE A O 1
ATOM 3029 N N . LEU A 1 376 ? 25.182 -5.056 -27.410 1.00 89.31 376 LEU A N 1
ATOM 3030 C CA . LEU A 1 376 ? 25.576 -5.418 -26.044 1.00 89.31 376 LEU A CA 1
ATOM 3031 C C . LEU A 1 376 ? 24.734 -6.537 -25.407 1.00 89.31 376 LEU A C 1
ATOM 3033 O O . LEU A 1 376 ? 25.242 -7.230 -24.531 1.00 89.31 376 LEU A O 1
ATOM 3037 N N . SER A 1 377 ? 23.489 -6.762 -25.849 1.00 89.12 377 SER A N 1
ATOM 3038 C CA . SER A 1 377 ? 22.656 -7.860 -25.327 1.00 89.12 377 SER A CA 1
ATOM 3039 C C . SER A 1 377 ? 23.230 -9.255 -25.600 1.00 89.12 377 SER A C 1
ATOM 3041 O O . SER A 1 377 ? 22.914 -10.188 -24.867 1.00 89.12 377 SER A O 1
ATOM 3043 N N . ALA A 1 378 ? 24.069 -9.407 -26.630 1.00 89.44 378 ALA A N 1
ATOM 3044 C CA . ALA A 1 378 ? 24.711 -10.672 -26.986 1.00 89.44 378 ALA A CA 1
ATOM 3045 C C . ALA A 1 378 ? 26.130 -10.820 -26.405 1.00 89.44 378 ALA A C 1
ATOM 3047 O O . ALA A 1 378 ? 26.742 -11.876 -26.560 1.00 89.44 378 ALA A O 1
ATOM 3048 N N . GLN A 1 379 ? 26.671 -9.780 -25.763 1.00 92.25 379 GLN A N 1
ATOM 3049 C CA . GLN A 1 379 ? 28.039 -9.777 -25.253 1.00 92.25 379 GLN A CA 1
ATOM 3050 C C . GLN A 1 379 ? 28.106 -10.409 -23.846 1.00 92.25 379 GLN A C 1
ATOM 3052 O O . GLN A 1 379 ? 27.528 -9.858 -22.904 1.00 92.25 379 GLN A O 1
ATOM 3057 N N . PRO A 1 380 ? 28.851 -11.516 -23.654 1.00 89.06 380 PRO A N 1
ATOM 3058 C CA . PRO A 1 380 ? 29.043 -12.109 -22.331 1.00 89.06 380 PRO A CA 1
ATOM 3059 C C . PRO A 1 380 ? 29.781 -11.149 -21.390 1.00 89.06 380 PRO A C 1
ATOM 3061 O O . PRO A 1 380 ? 30.739 -10.494 -21.802 1.00 89.06 380 PRO A O 1
ATOM 3064 N N . GLY A 1 381 ? 29.362 -11.065 -20.125 1.00 91.88 381 GLY A N 1
ATOM 3065 C CA . GLY A 1 381 ? 30.030 -10.231 -19.117 1.00 91.88 381 GLY A CA 1
ATOM 3066 C C . GLY A 1 381 ? 29.735 -8.727 -19.213 1.00 91.88 381 GLY A C 1
ATOM 3067 O O . GLY A 1 381 ? 30.241 -7.945 -18.405 1.00 91.88 381 GLY A O 1
ATOM 3068 N N . ALA A 1 382 ? 28.948 -8.287 -20.207 1.00 92.56 382 ALA A N 1
ATOM 3069 C CA . ALA A 1 382 ? 28.698 -6.866 -20.434 1.00 92.56 382 ALA A CA 1
ATOM 3070 C C . ALA A 1 382 ? 27.963 -6.211 -19.257 1.00 92.56 382 ALA A C 1
ATOM 3072 O O . ALA A 1 382 ? 28.289 -5.081 -18.893 1.00 92.56 382 ALA A O 1
ATOM 3073 N N . LEU A 1 383 ? 27.010 -6.918 -18.644 1.00 92.38 383 LEU A N 1
ATOM 3074 C CA . LEU A 1 383 ? 26.260 -6.423 -17.492 1.00 92.38 383 LEU A CA 1
ATOM 3075 C C . LEU A 1 383 ? 27.147 -6.299 -16.255 1.00 92.38 383 LEU A C 1
ATOM 3077 O O . LEU A 1 383 ? 27.166 -5.250 -15.617 1.00 92.38 383 LEU A O 1
ATOM 3081 N N . GLU A 1 384 ? 27.928 -7.330 -15.954 1.00 94.31 384 GLU A N 1
ATOM 3082 C CA . GLU A 1 384 ? 28.844 -7.369 -14.818 1.00 94.31 384 GLU A CA 1
ATOM 3083 C C . GLU A 1 384 ? 29.878 -6.241 -14.906 1.00 94.31 384 GLU A C 1
ATOM 3085 O O . GLU A 1 384 ? 30.144 -5.560 -13.911 1.00 94.31 384 GLU A O 1
ATOM 3090 N N . GLN A 1 385 ? 30.401 -5.983 -16.109 1.00 94.44 385 GLN A N 1
ATOM 3091 C CA . GLN A 1 385 ? 31.333 -4.887 -16.356 1.00 94.44 385 GLN A CA 1
ATOM 3092 C C . GLN A 1 385 ? 30.701 -3.519 -16.051 1.00 94.44 385 GLN A C 1
ATOM 3094 O O . GLN A 1 385 ? 31.294 -2.731 -15.310 1.00 94.44 385 GLN A O 1
ATOM 3099 N N . ARG A 1 386 ? 29.491 -3.240 -16.562 1.00 94.06 386 ARG A N 1
ATOM 3100 C CA . ARG A 1 386 ? 28.801 -1.959 -16.308 1.00 94.06 386 ARG A CA 1
ATOM 3101 C C . ARG A 1 386 ? 28.366 -1.812 -14.852 1.00 94.06 386 ARG A C 1
ATOM 3103 O O . ARG A 1 386 ? 28.478 -0.724 -14.298 1.00 94.06 386 ARG A O 1
ATOM 3110 N N . ILE A 1 387 ? 27.934 -2.889 -14.192 1.00 94.44 387 ILE A N 1
ATOM 3111 C CA . ILE A 1 387 ? 27.618 -2.863 -12.754 1.00 94.44 387 ILE A CA 1
ATOM 3112 C C . ILE A 1 387 ? 28.878 -2.552 -11.935 1.00 94.44 387 ILE A C 1
ATOM 3114 O O . ILE A 1 387 ? 28.815 -1.776 -10.980 1.00 94.44 387 ILE A O 1
ATOM 3118 N N . SER A 1 388 ? 30.034 -3.115 -12.299 1.00 94.94 388 SER A N 1
ATOM 3119 C CA . SER A 1 388 ? 31.301 -2.788 -11.638 1.00 94.94 388 SER A CA 1
ATOM 3120 C C . SER A 1 388 ? 31.677 -1.317 -11.832 1.00 94.94 388 SER A C 1
ATOM 3122 O O . SER A 1 388 ? 32.064 -0.659 -10.869 1.00 94.94 388 SER A O 1
ATOM 3124 N N . GLN A 1 389 ? 31.519 -0.782 -13.047 1.00 94.38 389 GLN A N 1
ATOM 3125 C CA . GLN A 1 389 ? 31.748 0.639 -13.332 1.00 94.38 389 GLN A CA 1
ATOM 3126 C C . GLN A 1 389 ? 30.794 1.538 -12.538 1.00 94.38 389 GLN A C 1
ATOM 3128 O O . GLN A 1 389 ? 31.239 2.499 -11.913 1.00 94.38 389 GLN A O 1
ATOM 3133 N N . LEU A 1 390 ? 29.506 1.186 -12.475 1.00 95.19 390 LEU A N 1
ATOM 3134 C CA . LEU A 1 390 ? 28.510 1.885 -11.664 1.00 95.19 390 LEU A CA 1
ATOM 3135 C C . LEU A 1 390 ? 28.939 1.956 -10.192 1.00 95.19 390 LEU A C 1
ATOM 3137 O O . LEU A 1 390 ? 28.850 3.019 -9.584 1.00 95.19 390 LEU A O 1
ATOM 3141 N N . LYS A 1 391 ? 29.439 0.855 -9.611 1.00 93.94 391 LYS A N 1
ATOM 3142 C CA . LYS A 1 391 ? 29.940 0.851 -8.223 1.00 93.94 391 LYS A CA 1
ATOM 3143 C C . LYS A 1 391 ? 31.078 1.850 -8.029 1.00 93.94 391 LYS A C 1
ATOM 3145 O O . LYS A 1 391 ? 31.082 2.570 -7.033 1.00 93.94 391 LYS A O 1
ATOM 3150 N N . THR A 1 392 ? 32.016 1.918 -8.973 1.00 94.44 392 THR A N 1
ATOM 3151 C CA . THR A 1 392 ? 33.122 2.883 -8.930 1.00 94.44 392 THR A CA 1
ATOM 3152 C C . THR A 1 392 ? 32.619 4.324 -9.019 1.00 94.44 392 THR A C 1
ATOM 3154 O O . THR A 1 392 ? 33.027 5.146 -8.203 1.00 94.44 392 THR A O 1
ATOM 3157 N N . ILE A 1 393 ? 31.703 4.621 -9.944 1.00 93.12 393 ILE A N 1
ATOM 3158 C CA . ILE A 1 393 ? 31.129 5.964 -10.124 1.00 93.12 393 ILE A CA 1
ATOM 3159 C C . ILE A 1 393 ? 30.374 6.403 -8.865 1.00 93.12 393 ILE A C 1
ATOM 3161 O O . ILE A 1 393 ? 30.628 7.477 -8.328 1.00 93.12 393 ILE A O 1
ATOM 3165 N N . LEU A 1 394 ? 29.500 5.550 -8.323 1.00 91.75 394 LEU A N 1
ATOM 3166 C CA . LEU A 1 394 ? 28.751 5.870 -7.104 1.00 91.75 394 LEU A CA 1
ATOM 3167 C C . LEU A 1 394 ? 29.667 6.050 -5.884 1.00 91.75 394 LEU A C 1
ATOM 3169 O O . LEU A 1 394 ? 29.357 6.843 -5.000 1.00 91.75 394 LEU A O 1
ATOM 3173 N N . ALA A 1 395 ? 30.796 5.337 -5.819 1.00 90.88 395 ALA A N 1
ATOM 3174 C CA . ALA A 1 395 ? 31.792 5.539 -4.769 1.00 90.88 395 ALA A CA 1
ATOM 3175 C C . ALA A 1 395 ? 32.552 6.868 -4.921 1.00 90.88 395 ALA A C 1
ATOM 3177 O O . ALA A 1 395 ? 32.948 7.450 -3.914 1.00 90.88 395 ALA A O 1
ATOM 3178 N N . GLN A 1 396 ? 32.753 7.349 -6.152 1.00 91.06 396 GLN A N 1
ATOM 3179 C CA . GLN A 1 396 ? 33.357 8.657 -6.420 1.00 91.06 396 GLN A CA 1
ATOM 3180 C C . GLN A 1 396 ? 32.414 9.801 -6.046 1.00 91.06 396 GLN A C 1
ATOM 3182 O O . GLN A 1 396 ? 32.863 10.746 -5.419 1.00 91.06 396 GLN A O 1
ATOM 3187 N N . LEU A 1 397 ? 31.119 9.681 -6.349 1.00 87.62 397 LEU A N 1
ATOM 3188 C CA . LEU A 1 397 ? 30.108 10.702 -6.034 1.00 87.62 397 LEU A CA 1
ATOM 3189 C C . LEU A 1 397 ? 29.814 10.855 -4.530 1.00 87.62 397 LEU A C 1
ATOM 3191 O O . LEU A 1 397 ? 29.196 11.833 -4.123 1.00 87.62 397 LEU A O 1
ATOM 3195 N N . LYS A 1 398 ? 30.204 9.872 -3.708 1.00 79.94 398 LYS A N 1
ATOM 3196 C CA . LYS A 1 398 ? 30.080 9.924 -2.241 1.00 79.94 398 LYS A CA 1
ATOM 3197 C C . LYS A 1 398 ? 31.270 10.599 -1.547 1.00 79.94 398 LYS A C 1
ATOM 3199 O O . LYS A 1 398 ? 31.212 10.776 -0.331 1.00 79.94 398 LYS A O 1
ATOM 3204 N N . LYS A 1 399 ? 32.350 10.885 -2.279 1.00 57.91 399 LYS A N 1
ATOM 3205 C CA . LYS A 1 399 ? 33.500 11.663 -1.803 1.00 57.91 399 LYS A CA 1
ATOM 3206 C C . LYS A 1 399 ? 33.290 13.127 -2.140 1.00 57.91 399 LYS A C 1
ATOM 3208 O O . LYS A 1 399 ? 33.742 13.951 -1.319 1.00 57.91 399 LYS A O 1
#

InterPro domains:
  IPR039682 Exocyst complex component Sec8/EXOC4 [PTHR14146] (1-396)